Protein AF-A0A448YP19-F1 (afdb_monomer)

InterPro domains:
  IPR005135 Endonuclease/exonuclease/phosphatase [PF03372] (28-231)
  IPR036691 Endonuclease/exonuclease/phosphatase superfamily [G3DSA:3.60.10.10] (3-241)
  IPR036691 Endonuclease/exonuclease/phosphatase superfamily [SSF56219] (20-238)
  IPR038772 Sphingomyelinase C/Sphingomyelin phosphodiesterase 2-like [PTHR16320] (26-267)

Secondary structure (DSSP, 8-state):
--SHHHHSSEEEETTEEEEE---SSSS----EEEESS-EEEEEEEEPSS---TT-TTT-HHHHT-EEEEEEE--SSSSPEEEEEE-PPPPSSSSSGGG-HHHHHHHHHHHHHHHHHHHHTT-EEEEEEE----TTSHHHHIIIIIS-EEEHHHHHH-PPPHHHHTTS-HHHHHHTT---BS-TTSTTSTTS-GGG-B--EEEEEETTTEEEEEEEEE--SEETTTEESSSBPEEEEEEEEPSS---THHHHHTTS---TTHHHHHHHHHHHHHHHHHHHHHHHHHHHIIIII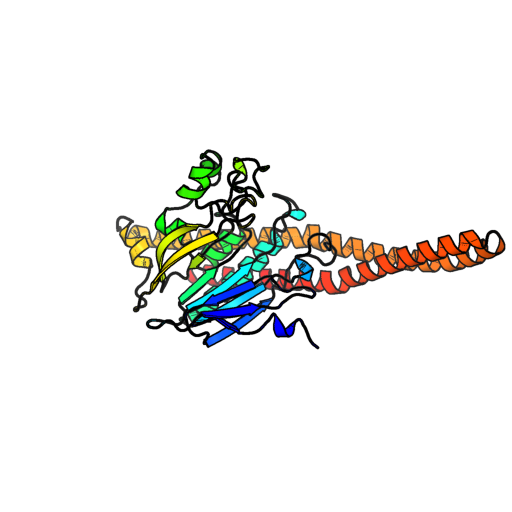HHHHHHHHHHHHHHHHHHHHHHHHHHHHHHH-HHHHHHHHHHHHHHHHHHHHHHHIIIIIHHHHHHHHHHHHHHHHHHHHHHHHHH-

Nearest PDB structures (foldseek):
  8j2f-assembly1_B  TM=8.269E-01  e=9.083E-15  Homo sapiens
  5sv0-assembly2_J  TM=5.422E-01  e=1.471E+00  Escherichia coli DH1
  6ye4-assembly1_C  TM=5.177E-01  e=1.328E+00  Serratia marcescens
  8odt-assembly1_E  TM=5.950E-01  e=2.863E+00  Escherichia coli K-12

Radius of gyration: 25.03 Å; Cα contacts (8 Å, |Δi|>4): 652; chains: 1; bounding box: 62×63×80 Å

Solvent-accessible surface area (backbone atoms only — not comparable to full-atom values): 20049 Å² total; per-residue (Å²): 142,87,59,68,67,75,61,42,42,82,44,72,59,90,78,33,38,35,42,38,52,78,39,53,79,76,79,16,44,80,47,70,47,78,36,75,48,54,73,76,49,75,51,76,50,72,49,78,51,42,75,48,83,89,45,63,93,71,38,53,35,43,22,20,39,33,37,38,38,36,34,30,46,53,100,66,67,61,42,32,36,38,32,42,31,40,49,64,69,56,78,36,96,60,70,80,55,20,40,57,53,41,34,37,52,43,23,48,53,48,13,55,52,47,42,53,45,40,75,72,59,33,38,34,36,43,33,39,42,53,56,39,42,81,84,34,69,35,40,44,34,26,35,58,73,20,47,31,42,52,40,52,37,76,75,74,44,85,75,57,70,75,60,46,39,71,44,54,62,62,48,26,31,77,76,61,40,36,24,28,40,33,40,79,35,62,79,25,46,87,46,57,64,63,59,40,34,35,31,51,48,57,25,29,34,64,52,34,56,45,66,78,46,54,46,66,41,69,78,60,66,47,85,101,75,32,40,85,46,69,49,43,44,69,47,75,43,69,48,74,51,82,55,83,78,43,50,67,50,69,67,45,74,77,49,90,91,52,86,74,56,56,62,55,48,55,50,49,52,51,52,52,43,52,50,49,49,50,55,52,46,49,46,44,50,50,41,48,70,48,54,50,43,47,54,28,51,52,25,39,49,46,18,54,51,20,54,52,49,41,62,56,42,52,61,49,31,58,58,36,38,78,79,39,53,72,56,20,55,52,50,47,53,52,40,50,52,43,36,52,55,11,51,52,29,32,48,42,23,62,53,51,42,47,50,42,54,49,46,53,50,49,50,48,50,52,47,51,52,50,51,54,48,55,56,62,73,75,106

pLDDT: mean 89.66, std 14.12, range [36.22, 98.62]

Sequence (379 aa):
MSSHYRRSGLRKIGTTLIKCFSSGMISGPGLALLSRFPIVETFIYRYPVNGRPSAFYRGDWYVGKSAAVTVLEPPSGPHIALINSHMHAPYALTGDAAYACHRAAQAWDLAGVARRLERQGYAVVLVGDLNSRPGSLPYRILSNEGQLHDSWELLHGPSDPLEVAKMSPQDQVDLAATTCDSTINTWRAQRAPTEACRLDYALIGGAKLTPVDAGVVFTERIPDVGSYSDHFAYTATFEMEDKPEAIKEVARKRRPTTTESTIDATTYETSTLLTVYDDARALILEYLDTTSRHQKTYRFYHFVVSIILFVIFIPVIIVVSYQAPWASVIFFIVGCVVTVTGVIDGLISFLFGRNEQRALREILMQIGDRERYEKSVAN

Mean predicted aligned error: 6.9 Å

Structure (mmCIF, N/CA/C/O backbone):
data_AF-A0A448YP19-F1
#
_entry.id   AF-A0A448YP19-F1
#
loop_
_atom_site.group_PDB
_atom_site.id
_atom_site.type_symbol
_atom_site.label_atom_id
_atom_site.label_alt_id
_atom_site.label_comp_id
_atom_site.label_asym_id
_atom_site.label_entity_id
_atom_site.label_seq_id
_atom_site.pdbx_PDB_ins_code
_atom_site.Cartn_x
_atom_site.Cartn_y
_atom_site.Cartn_z
_atom_site.occupancy
_atom_site.B_iso_or_equiv
_atom_site.auth_seq_id
_atom_site.auth_comp_id
_atom_site.auth_asym_id
_atom_site.auth_atom_id
_atom_site.pdbx_PDB_model_num
ATOM 1 N N . MET A 1 1 ? -13.824 -16.805 -22.308 1.00 40.53 1 MET A N 1
ATOM 2 C CA . MET A 1 1 ? -14.505 -15.906 -21.341 1.00 40.53 1 MET A CA 1
ATOM 3 C C . MET A 1 1 ? -14.881 -16.618 -20.014 1.00 40.53 1 MET A C 1
ATOM 5 O O . MET A 1 1 ? -15.915 -16.316 -19.442 1.00 40.53 1 MET A O 1
ATOM 9 N N . SER A 1 2 ? -14.086 -17.579 -19.493 1.00 45.16 2 SER A N 1
ATOM 10 C CA . SER A 1 2 ? -14.674 -18.732 -18.758 1.00 45.16 2 SER A CA 1
ATOM 11 C C . SER A 1 2 ? -14.012 -19.221 -17.437 1.00 45.16 2 SER A C 1
ATOM 13 O O . SER A 1 2 ? -14.440 -20.240 -16.912 1.00 45.16 2 SER A O 1
ATOM 15 N N . SER A 1 3 ? -13.060 -18.529 -16.791 1.00 42.75 3 SER A N 1
ATOM 16 C CA . SER A 1 3 ? -12.620 -18.947 -15.426 1.00 42.75 3 SER A CA 1
ATOM 17 C C . SER A 1 3 ? -12.519 -17.816 -14.400 1.00 42.75 3 SER A C 1
ATOM 19 O O . SER A 1 3 ? -12.919 -18.007 -13.251 1.00 42.75 3 SER A O 1
ATOM 21 N N . HIS A 1 4 ? -12.105 -16.615 -14.817 1.00 40.03 4 HIS A N 1
ATOM 22 C CA . HIS A 1 4 ? -11.991 -15.456 -13.919 1.00 40.03 4 HIS A CA 1
ATOM 23 C C . HIS A 1 4 ? -13.338 -15.001 -13.339 1.00 40.03 4 HIS A C 1
ATOM 25 O O . HIS A 1 4 ? -13.461 -14.841 -12.128 1.00 40.03 4 HIS A O 1
ATOM 31 N N . TYR A 1 5 ? -14.390 -14.939 -14.164 1.00 42.66 5 TYR A N 1
ATOM 32 C CA . TYR A 1 5 ? -15.738 -14.551 -13.720 1.00 42.66 5 TYR A CA 1
ATOM 33 C C . TYR A 1 5 ? -16.363 -15.529 -12.710 1.00 42.66 5 TYR A C 1
ATOM 35 O O . TYR A 1 5 ? -17.184 -15.129 -11.893 1.00 42.66 5 TYR A O 1
ATOM 43 N N . ARG A 1 6 ? -15.966 -16.816 -12.717 1.00 45.44 6 ARG A N 1
ATOM 44 C CA . ARG A 1 6 ? -16.443 -17.777 -11.707 1.00 45.44 6 ARG A CA 1
ATOM 45 C C . ARG A 1 6 ? -15.797 -17.539 -10.344 1.00 45.44 6 ARG A C 1
ATOM 47 O O . ARG A 1 6 ? -16.423 -17.884 -9.345 1.00 45.44 6 ARG A O 1
ATOM 54 N N . ARG A 1 7 ? -14.574 -16.997 -10.278 1.00 50.53 7 ARG A N 1
ATOM 55 C CA . ARG A 1 7 ? -13.873 -16.722 -9.010 1.00 50.53 7 ARG A CA 1
ATOM 56 C C . ARG A 1 7 ? -14.302 -15.392 -8.393 1.00 50.53 7 ARG A C 1
ATOM 58 O O . ARG A 1 7 ? -14.484 -15.344 -7.185 1.00 50.53 7 ARG A O 1
ATOM 65 N N . SER A 1 8 ? -14.531 -14.358 -9.201 1.00 53.84 8 SER A N 1
ATOM 66 C CA . SER A 1 8 ? -15.032 -13.055 -8.752 1.00 53.84 8 SER A CA 1
ATOM 67 C C . SER A 1 8 ? -16.561 -12.989 -8.847 1.00 53.84 8 SER A C 1
ATOM 69 O O . SER A 1 8 ? -17.118 -12.516 -9.835 1.00 53.84 8 SER A O 1
ATOM 71 N N . GLY A 1 9 ? -17.263 -13.483 -7.833 1.00 58.50 9 GLY A N 1
ATOM 72 C CA . GLY A 1 9 ? -18.724 -13.451 -7.792 1.00 58.50 9 GLY A CA 1
ATOM 73 C C . GLY A 1 9 ? -19.237 -13.621 -6.371 1.00 58.50 9 GLY A C 1
ATOM 74 O O . GLY A 1 9 ? -18.537 -14.184 -5.530 1.00 58.50 9 GLY A O 1
ATOM 75 N N . LEU A 1 10 ? -20.439 -13.109 -6.101 1.00 64.69 10 LEU A N 1
ATOM 76 C CA . LEU A 1 10 ? -21.118 -13.364 -4.837 1.00 64.69 10 LEU A CA 1
ATOM 77 C C . LEU A 1 10 ? -21.527 -14.841 -4.793 1.00 64.69 10 LEU A C 1
ATOM 79 O O . LEU A 1 10 ? -22.172 -15.337 -5.717 1.00 64.69 10 LEU A O 1
ATOM 83 N N . ARG A 1 11 ? -21.144 -15.549 -3.736 1.00 72.50 11 ARG A N 1
ATOM 84 C CA . ARG A 1 11 ? -21.565 -16.927 -3.458 1.00 72.50 11 ARG A CA 1
ATOM 85 C C . ARG A 1 11 ? -22.191 -16.984 -2.071 1.00 72.50 11 ARG A C 1
ATOM 87 O O . ARG A 1 11 ? -21.854 -16.171 -1.219 1.00 72.50 11 ARG A O 1
ATOM 94 N N . LYS A 1 12 ? -23.085 -17.940 -1.836 1.00 65.69 12 LYS A N 1
ATOM 95 C CA . LYS A 1 12 ? -23.729 -18.143 -0.534 1.00 65.69 12 LYS A CA 1
ATOM 96 C C . LYS A 1 12 ? -23.431 -19.557 -0.037 1.00 65.69 12 LYS A C 1
ATOM 98 O O . LYS A 1 12 ? -23.630 -20.510 -0.786 1.00 65.69 12 LYS A O 1
ATOM 103 N N . ILE A 1 13 ? -22.941 -19.685 1.195 1.00 65.69 13 ILE A N 1
ATOM 104 C CA . ILE A 1 13 ? -22.770 -20.965 1.900 1.00 65.69 13 ILE A CA 1
ATOM 105 C C . ILE A 1 13 ? -23.575 -20.871 3.198 1.00 65.69 13 ILE A C 1
ATOM 107 O O . ILE A 1 13 ? -23.225 -20.109 4.097 1.00 65.69 13 ILE A O 1
ATOM 111 N N . GLY A 1 14 ? -24.692 -21.599 3.282 1.00 78.62 14 GLY A N 1
ATOM 112 C CA . GLY A 1 14 ? -25.656 -21.425 4.373 1.00 78.62 14 GLY A CA 1
ATOM 113 C C . GLY A 1 14 ? -26.240 -20.007 4.379 1.00 78.62 14 GLY A C 1
ATOM 114 O O . GLY A 1 14 ? -26.793 -19.560 3.374 1.00 78.62 14 GLY A O 1
ATOM 115 N N . THR A 1 15 ? -26.110 -19.284 5.493 1.00 74.12 15 THR A N 1
ATOM 116 C CA . THR A 1 15 ? -26.489 -17.862 5.608 1.00 74.12 15 THR A CA 1
ATOM 117 C C . THR A 1 15 ? -25.347 -16.895 5.280 1.00 74.12 15 THR A C 1
ATOM 119 O O . THR A 1 15 ? -25.598 -15.702 5.143 1.00 74.12 15 THR A O 1
ATOM 122 N N . THR A 1 16 ? -24.119 -17.387 5.094 1.00 83.44 16 THR A N 1
ATOM 123 C CA . THR A 1 16 ? -22.930 -16.559 4.857 1.00 83.44 16 THR A CA 1
ATOM 124 C C . THR A 1 16 ? -22.777 -16.212 3.378 1.00 83.44 16 THR A C 1
ATOM 126 O O . THR A 1 16 ? -22.769 -17.088 2.509 1.00 83.44 16 THR A O 1
ATOM 129 N N . LEU A 1 17 ? -22.609 -14.924 3.095 1.00 86.25 17 LEU A N 1
ATOM 130 C CA . LEU A 1 17 ? -22.242 -14.371 1.798 1.00 86.25 17 LEU A CA 1
ATOM 131 C C . LEU A 1 17 ? -20.720 -14.347 1.637 1.00 86.25 17 LEU A C 1
ATOM 133 O O . LEU A 1 17 ? -20.005 -13.989 2.566 1.00 86.25 17 LEU A O 1
ATOM 137 N N . ILE A 1 18 ? -20.231 -14.694 0.449 1.00 90.38 18 ILE A N 1
ATOM 138 C CA . ILE A 1 18 ? -18.813 -14.693 0.079 1.00 90.38 18 ILE A CA 1
ATOM 139 C C . ILE A 1 18 ? -18.636 -13.826 -1.158 1.00 90.38 18 ILE A C 1
ATOM 141 O O . ILE A 1 18 ? -19.245 -14.098 -2.194 1.00 90.38 18 ILE A O 1
ATOM 145 N N . LYS A 1 19 ? -17.773 -12.818 -1.081 1.00 90.62 19 LYS A N 1
ATOM 146 C CA . LYS A 1 19 ? -17.436 -11.938 -2.198 1.00 90.62 19 LYS A CA 1
ATOM 147 C C . LYS A 1 19 ? -15.929 -11.925 -2.408 1.00 90.62 19 LYS A C 1
ATOM 149 O O . LYS A 1 19 ? -15.193 -11.480 -1.539 1.00 90.62 19 LYS A O 1
ATOM 154 N N . CYS A 1 20 ? -15.481 -12.351 -3.585 1.00 92.56 20 CYS A N 1
ATOM 155 C CA . CYS A 1 20 ? -14.093 -12.178 -4.014 1.00 92.56 20 CYS A CA 1
ATOM 156 C C . CYS A 1 20 ? -13.978 -10.995 -4.978 1.00 92.56 20 CYS A C 1
ATOM 158 O O . CYS A 1 20 ? -14.847 -10.792 -5.836 1.00 92.56 20 CYS A O 1
ATOM 160 N N . PHE A 1 21 ? -12.886 -10.247 -4.863 1.00 91.50 21 PHE A N 1
ATOM 161 C CA . PHE A 1 21 ? -12.622 -9.055 -5.663 1.00 91.50 21 PHE A CA 1
ATOM 162 C C . PHE A 1 21 ? -11.563 -9.329 -6.732 1.00 91.50 21 PHE A C 1
ATOM 164 O O . PHE A 1 21 ? -10.672 -10.157 -6.552 1.00 91.50 21 PHE A O 1
ATOM 171 N N . SER A 1 22 ? -11.668 -8.634 -7.865 1.00 87.31 22 SER A N 1
ATOM 172 C CA . SER A 1 22 ? -10.741 -8.771 -8.991 1.00 87.31 22 SER A CA 1
ATOM 173 C C . SER A 1 22 ? -10.164 -7.409 -9.372 1.00 87.31 22 SER A C 1
ATOM 175 O O . SER A 1 22 ? -10.887 -6.419 -9.442 1.00 87.31 22 SER A O 1
ATOM 177 N N . SER A 1 23 ? -8.852 -7.375 -9.591 1.00 86.88 23 SER A N 1
ATOM 178 C CA . SER A 1 23 ? -8.026 -6.212 -9.940 1.00 86.88 23 SER A CA 1
ATOM 179 C C . SER A 1 23 ? -6.777 -6.711 -10.682 1.00 86.88 23 SER A C 1
ATOM 181 O O . SER A 1 23 ? -6.622 -7.907 -10.926 1.00 86.88 23 SER A O 1
ATOM 183 N N . GLY A 1 24 ? -5.884 -5.800 -11.057 1.00 84.62 24 GLY A N 1
ATOM 184 C CA . GLY A 1 24 ? -4.628 -6.152 -11.712 1.00 84.62 24 GLY A CA 1
ATOM 185 C C . GLY A 1 24 ? -4.827 -6.783 -13.085 1.00 84.62 24 GLY A C 1
ATOM 186 O O . GLY A 1 24 ? -5.831 -6.531 -13.754 1.00 84.62 24 GLY A O 1
ATOM 187 N N . MET A 1 25 ? -3.821 -7.541 -13.515 1.00 83.50 25 MET A N 1
ATOM 188 C CA . MET A 1 25 ? -3.761 -8.188 -14.828 1.00 83.50 25 MET A CA 1
ATOM 189 C C . MET A 1 25 ? -3.833 -9.713 -14.733 1.00 83.50 25 MET A C 1
ATOM 191 O O . MET A 1 25 ? -4.388 -10.344 -15.628 1.00 83.50 25 MET A O 1
ATOM 195 N N . ILE A 1 26 ? -3.273 -10.309 -13.671 1.00 81.56 26 ILE A N 1
ATOM 196 C CA . ILE A 1 26 ? -3.098 -11.767 -13.581 1.00 81.56 26 ILE A CA 1
ATOM 197 C C . ILE A 1 26 ? -4.132 -12.409 -12.651 1.00 81.56 26 ILE A C 1
ATOM 199 O O . ILE A 1 26 ? -5.019 -13.121 -13.121 1.00 81.56 26 ILE A O 1
ATOM 203 N N . SER A 1 27 ? -4.021 -12.193 -11.338 1.00 75.31 27 SER A N 1
ATOM 204 C CA . SER A 1 27 ? -4.749 -12.976 -10.325 1.00 75.31 27 SER A CA 1
ATOM 205 C C . SER A 1 27 ? -5.780 -12.188 -9.516 1.00 75.31 27 SER A C 1
ATOM 207 O O . SER A 1 27 ? -6.688 -12.805 -8.960 1.00 75.31 27 SER A O 1
ATOM 209 N N . GLY A 1 28 ? -5.683 -10.859 -9.461 1.00 83.50 28 GLY A N 1
ATOM 210 C CA . GLY A 1 28 ? -6.461 -10.044 -8.529 1.00 83.50 28 GLY A CA 1
ATOM 211 C C . GLY A 1 28 ? -5.702 -9.704 -7.248 1.00 83.50 28 GLY A C 1
ATOM 212 O O . GLY A 1 28 ? -4.652 -10.279 -6.974 1.00 83.50 28 GLY A O 1
ATOM 213 N N . PRO A 1 29 ? -6.254 -8.802 -6.424 1.00 85.38 29 PRO A N 1
ATOM 214 C CA . PRO A 1 29 ? -5.575 -8.236 -5.262 1.00 85.38 29 PRO A CA 1
ATOM 215 C C . PRO A 1 29 ? -5.530 -9.209 -4.071 1.00 85.38 29 PRO A C 1
ATOM 217 O O . PRO A 1 29 ? -5.059 -8.840 -3.003 1.00 85.38 29 PRO A O 1
ATOM 220 N N . GLY A 1 30 ? -6.057 -10.430 -4.231 1.00 89.00 30 GLY A N 1
ATOM 221 C CA . GLY A 1 30 ? -6.164 -11.425 -3.162 1.00 89.00 30 GLY A CA 1
ATOM 222 C C . GLY A 1 30 ? -7.240 -11.115 -2.118 1.00 89.00 30 GLY A C 1
ATOM 223 O O . GLY A 1 30 ? -7.237 -11.725 -1.058 1.00 89.00 30 GLY A O 1
ATOM 224 N N . LEU A 1 31 ? -8.155 -10.181 -2.397 1.00 95.06 31 LEU A N 1
ATOM 225 C CA . LEU A 1 31 ? -9.148 -9.721 -1.425 1.00 95.06 31 LEU A CA 1
ATOM 226 C C . LEU A 1 31 ? -10.449 -10.518 -1.522 1.00 95.06 31 LEU A C 1
ATOM 228 O O . LEU A 1 31 ? -11.013 -10.701 -2.610 1.00 95.06 31 LEU A O 1
ATOM 232 N N . ALA A 1 32 ? -10.956 -10.920 -0.363 1.00 95.38 32 ALA A N 1
ATOM 233 C CA . ALA A 1 32 ? -12.254 -11.551 -0.210 1.00 95.38 32 ALA A CA 1
ATOM 234 C C . ALA A 1 32 ? -12.954 -11.066 1.065 1.00 95.38 32 ALA A C 1
ATOM 236 O O . ALA A 1 32 ? -12.319 -10.573 1.994 1.00 95.38 32 ALA A O 1
ATOM 237 N N . LEU A 1 33 ? -14.273 -11.212 1.088 1.00 95.38 33 LEU A N 1
ATOM 238 C CA . LEU A 1 33 ? -15.133 -10.944 2.229 1.00 95.38 33 LEU A CA 1
ATOM 239 C C . LEU A 1 33 ? -16.041 -12.145 2.466 1.00 95.38 33 LEU A C 1
ATOM 241 O O . LEU A 1 33 ? -16.645 -12.655 1.520 1.00 95.38 33 LEU A O 1
ATOM 245 N N . LEU A 1 34 ? -16.175 -12.539 3.729 1.00 95.50 34 LEU A N 1
ATOM 246 C CA . LEU A 1 34 ? -17.233 -13.418 4.206 1.00 95.50 34 LEU A CA 1
ATOM 247 C C . LEU A 1 34 ? -18.099 -12.621 5.185 1.00 95.50 34 LEU A C 1
ATOM 249 O O . LEU A 1 34 ? -17.567 -12.026 6.116 1.00 95.50 34 LEU A O 1
ATOM 253 N N . SER A 1 35 ? -19.414 -12.589 4.977 1.00 94.88 35 SER A N 1
ATOM 254 C CA . SER A 1 35 ? -20.332 -11.793 5.798 1.00 94.88 35 SER A CA 1
ATOM 255 C C . SER A 1 35 ? -21.621 -12.547 6.100 1.00 94.88 35 SER A C 1
ATOM 257 O O . SER A 1 35 ? -22.187 -13.201 5.225 1.00 94.88 35 SER A O 1
ATOM 259 N N . ARG A 1 36 ? -22.113 -12.427 7.336 1.00 93.50 36 ARG A N 1
ATOM 260 C CA . ARG A 1 36 ? -23.488 -12.816 7.695 1.00 93.50 36 ARG A CA 1
ATOM 261 C C . ARG A 1 36 ? -24.501 -11.705 7.409 1.00 93.50 36 ARG A C 1
ATOM 263 O O . ARG A 1 36 ? -25.682 -11.999 7.265 1.00 93.50 36 ARG A O 1
ATOM 270 N N . PHE A 1 37 ? -24.047 -10.457 7.321 1.00 94.06 37 PHE A N 1
ATOM 271 C CA . PHE A 1 37 ? -24.887 -9.315 6.975 1.00 94.06 37 PHE A CA 1
ATOM 272 C C . PHE A 1 37 ? -25.117 -9.251 5.462 1.00 94.06 37 PHE A C 1
ATOM 274 O O . PHE A 1 37 ? -24.174 -9.525 4.703 1.00 94.06 37 PHE A O 1
ATOM 281 N N . PRO A 1 38 ? -26.333 -8.885 5.013 1.00 94.81 38 PRO A N 1
ATOM 282 C CA . PRO A 1 38 ? -26.591 -8.557 3.621 1.00 94.81 38 PRO A CA 1
ATOM 283 C C . PRO A 1 38 ? -25.569 -7.559 3.071 1.00 94.81 38 PRO A C 1
ATOM 285 O O . PRO A 1 38 ? -25.158 -6.614 3.745 1.00 94.81 38 PRO A O 1
ATOM 288 N N . ILE A 1 39 ? -25.153 -7.795 1.828 1.00 96.19 39 ILE A N 1
ATOM 289 C CA . ILE A 1 39 ? -24.288 -6.884 1.080 1.00 96.19 39 ILE A CA 1
ATOM 290 C C . ILE A 1 39 ? -25.194 -5.959 0.274 1.00 96.19 39 ILE A C 1
ATOM 292 O O . ILE A 1 39 ? -25.869 -6.425 -0.644 1.00 96.19 39 ILE A O 1
ATOM 296 N N . VAL A 1 40 ? -25.178 -4.671 0.610 1.00 95.88 40 VAL A N 1
ATOM 297 C CA . VAL A 1 40 ? -25.938 -3.626 -0.091 1.00 95.88 40 VAL A CA 1
ATOM 298 C C . VAL A 1 40 ? -25.255 -3.301 -1.412 1.00 95.88 40 VAL A C 1
ATOM 300 O O . VAL A 1 40 ? -25.862 -3.372 -2.477 1.00 95.88 40 VAL A O 1
ATOM 303 N N . GLU A 1 41 ? -23.958 -3.001 -1.355 1.00 95.31 41 GLU A N 1
ATOM 304 C CA . GLU A 1 41 ? -23.164 -2.692 -2.538 1.00 95.31 41 GLU A CA 1
ATOM 305 C C . GLU A 1 41 ? -21.681 -3.010 -2.342 1.00 95.31 41 GLU A C 1
ATOM 307 O O . GLU A 1 41 ? -21.176 -3.150 -1.226 1.00 95.31 41 GLU A O 1
ATOM 312 N N . THR A 1 42 ? -20.974 -3.139 -3.465 1.00 95.88 42 THR A N 1
ATOM 313 C CA . THR A 1 42 ? -19.528 -3.370 -3.491 1.00 95.88 42 THR A CA 1
ATOM 314 C C . THR A 1 42 ? -18.872 -2.501 -4.546 1.00 95.88 42 THR A C 1
ATOM 316 O O . THR A 1 42 ? -19.349 -2.448 -5.679 1.00 95.88 42 THR A O 1
ATOM 319 N N . PHE A 1 43 ? -17.721 -1.932 -4.216 1.00 93.81 43 PHE A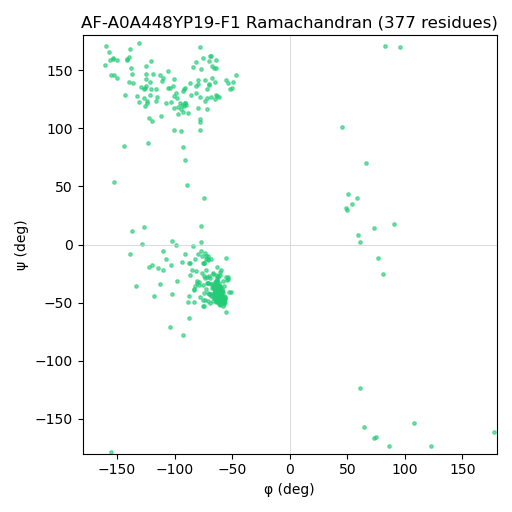 N 1
ATOM 320 C CA . PHE A 1 43 ? -16.891 -1.130 -5.106 1.00 93.81 43 PHE A CA 1
ATOM 321 C C . PHE A 1 43 ? -15.414 -1.505 -4.915 1.00 93.81 43 PHE A C 1
ATOM 323 O O . PHE A 1 43 ? -15.012 -1.960 -3.847 1.00 93.81 43 PHE A O 1
ATOM 330 N N . ILE A 1 44 ? -14.592 -1.349 -5.955 1.00 94.56 44 ILE A N 1
ATOM 331 C CA . ILE A 1 44 ? -13.146 -1.566 -5.868 1.00 94.56 44 ILE A CA 1
ATOM 332 C C . ILE A 1 44 ? -12.387 -0.321 -6.324 1.00 94.56 44 ILE A C 1
ATOM 334 O O . ILE A 1 44 ? -12.517 0.125 -7.465 1.00 94.56 44 ILE A O 1
ATOM 338 N N . TYR A 1 45 ? -11.558 0.216 -5.434 1.00 96.06 45 TYR A N 1
ATOM 339 C CA . TYR A 1 45 ? -10.640 1.307 -5.721 1.00 96.06 45 TYR A CA 1
ATOM 340 C C . TYR A 1 45 ? -9.267 0.745 -6.096 1.00 96.06 45 TYR A C 1
ATOM 342 O O . TYR A 1 45 ? -8.603 0.095 -5.287 1.00 96.06 45 TYR A O 1
ATOM 350 N N . ARG A 1 46 ? -8.827 0.984 -7.334 1.00 94.88 46 ARG A N 1
ATOM 351 C CA . ARG A 1 46 ? -7.507 0.559 -7.819 1.00 94.88 46 ARG A CA 1
ATOM 352 C C . ARG A 1 46 ? -6.499 1.671 -7.565 1.00 94.88 46 ARG A C 1
ATOM 354 O O . ARG A 1 46 ? -6.671 2.760 -8.104 1.00 94.88 46 ARG A O 1
ATOM 361 N N . TYR A 1 47 ? -5.436 1.374 -6.821 1.00 95.88 47 TYR A N 1
ATOM 362 C CA . TYR A 1 47 ? -4.396 2.360 -6.541 1.00 95.88 47 TYR A CA 1
ATOM 363 C C . TYR A 1 47 ? -3.726 2.847 -7.835 1.00 95.88 47 TYR A C 1
ATOM 365 O O . TYR A 1 47 ? -3.239 2.011 -8.609 1.00 95.88 47 TYR A O 1
ATOM 373 N N . PRO A 1 48 ? -3.654 4.171 -8.075 1.00 94.25 48 PRO A N 1
ATOM 374 C CA . PRO A 1 48 ? -2.920 4.734 -9.207 1.00 94.25 48 PRO A CA 1
ATOM 375 C C . PRO A 1 48 ? -1.410 4.462 -9.134 1.00 94.25 48 PRO A C 1
ATOM 377 O O . PRO A 1 48 ? -0.755 4.309 -10.166 1.00 94.25 48 PRO A O 1
ATOM 380 N N . VAL A 1 49 ? -0.867 4.375 -7.915 1.00 95.19 49 VAL A N 1
ATOM 381 C CA . VAL A 1 49 ? 0.542 4.078 -7.620 1.00 95.19 49 VAL A CA 1
ATOM 382 C C . VAL A 1 49 ? 0.625 2.704 -6.955 1.00 95.19 49 VAL A C 1
ATOM 384 O O . VAL A 1 49 ? 0.144 2.507 -5.840 1.00 95.19 49 VAL A O 1
ATOM 387 N N . ASN A 1 50 ? 1.178 1.712 -7.661 1.00 91.62 50 ASN A N 1
ATOM 388 C CA . ASN A 1 50 ? 0.961 0.308 -7.295 1.00 91.62 50 ASN A CA 1
ATOM 389 C C . ASN A 1 50 ? 2.097 -0.640 -7.707 1.00 91.62 50 ASN A C 1
ATOM 391 O O . ASN A 1 50 ? 1.894 -1.621 -8.419 1.00 91.62 50 ASN A O 1
ATOM 395 N N . GLY A 1 51 ? 3.318 -0.315 -7.299 1.00 91.38 51 GLY A N 1
ATOM 396 C CA . GLY A 1 51 ? 4.521 -1.037 -7.689 1.00 91.38 51 GLY A CA 1
ATOM 397 C C . GLY A 1 51 ? 4.927 -0.769 -9.134 1.00 91.38 51 GLY A C 1
ATOM 398 O O . GLY A 1 51 ? 4.442 0.159 -9.780 1.00 91.38 51 GLY A O 1
ATOM 399 N N . ARG A 1 52 ? 5.845 -1.594 -9.649 1.00 90.06 52 ARG A N 1
ATOM 400 C CA . ARG A 1 52 ? 6.505 -1.365 -10.942 1.00 90.06 52 ARG A CA 1
ATOM 401 C C . ARG A 1 52 ? 6.367 -2.549 -11.890 1.00 90.06 52 ARG A C 1
ATOM 403 O O . ARG A 1 52 ? 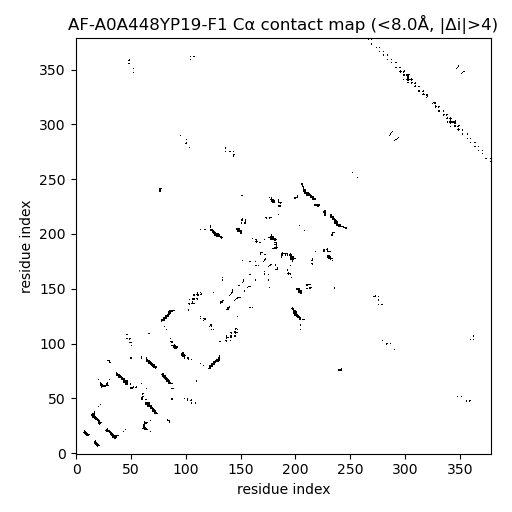6.587 -3.678 -11.450 1.00 90.06 52 ARG A O 1
ATOM 410 N N . PRO A 1 53 ? 6.182 -2.307 -13.200 1.00 89.50 53 PRO A N 1
ATOM 411 C CA . PRO A 1 53 ? 6.137 -3.373 -14.198 1.00 89.50 53 PRO A CA 1
ATOM 412 C C . PRO A 1 53 ? 7.455 -4.141 -14.289 1.00 89.50 53 PRO A C 1
ATOM 414 O O . PRO A 1 53 ? 7.461 -5.349 -14.473 1.00 89.50 53 PRO A O 1
ATOM 417 N N . SER A 1 54 ? 8.595 -3.474 -14.102 1.00 87.25 54 SER A N 1
ATOM 418 C CA . SER A 1 54 ? 9.901 -4.139 -14.171 1.00 87.25 54 SER A CA 1
ATOM 419 C C . SER A 1 54 ? 10.187 -5.068 -12.985 1.00 87.25 54 SER A C 1
ATOM 421 O O . SER A 1 54 ? 11.142 -5.834 -13.033 1.00 87.25 54 SER A O 1
ATOM 423 N N . ALA A 1 55 ? 9.408 -4.989 -11.903 1.00 87.62 55 ALA A N 1
ATOM 424 C CA . ALA A 1 55 ? 9.570 -5.824 -10.715 1.00 87.62 55 ALA A CA 1
ATOM 425 C C . ALA A 1 55 ? 8.754 -7.124 -10.841 1.00 87.62 55 ALA A C 1
ATOM 427 O O . ALA A 1 55 ? 7.973 -7.481 -9.959 1.00 87.62 55 ALA A O 1
ATOM 428 N N . PHE A 1 56 ? 8.922 -7.836 -11.957 1.00 83.19 56 PHE A N 1
ATOM 429 C CA . PHE A 1 56 ? 8.144 -9.039 -12.279 1.00 83.19 56 PHE A CA 1
ATOM 430 C C . PHE A 1 56 ? 8.326 -10.184 -11.279 1.00 83.19 56 PHE A C 1
ATOM 432 O O . PHE A 1 56 ? 7.396 -10.951 -11.061 1.00 83.19 56 PHE A O 1
ATOM 439 N N . TYR A 1 57 ? 9.479 -10.252 -10.612 1.00 82.25 57 TYR A N 1
ATOM 440 C CA . TYR A 1 57 ? 9.771 -11.229 -9.560 1.00 82.25 57 TYR A CA 1
ATOM 441 C C . TYR A 1 57 ? 9.101 -10.908 -8.209 1.00 82.25 57 TYR A C 1
ATOM 443 O O . TYR A 1 57 ? 9.128 -11.740 -7.311 1.00 82.25 57 TYR A O 1
ATOM 451 N N . ARG A 1 58 ? 8.515 -9.711 -8.049 1.00 83.88 58 ARG A N 1
ATOM 452 C CA . ARG A 1 58 ? 7.787 -9.281 -6.837 1.00 83.88 58 ARG A CA 1
ATOM 453 C C . ARG A 1 58 ? 6.271 -9.440 -6.967 1.00 83.88 58 ARG A C 1
ATOM 455 O O . ARG A 1 58 ? 5.601 -9.705 -5.981 1.00 83.88 58 ARG A O 1
ATOM 462 N N . GLY A 1 59 ? 5.728 -9.305 -8.177 1.00 82.81 59 GLY A N 1
ATOM 463 C CA . GLY A 1 59 ? 4.326 -9.614 -8.487 1.00 82.81 59 GLY A CA 1
ATOM 464 C C . GLY A 1 59 ? 3.291 -8.535 -8.133 1.00 82.81 59 GLY A C 1
ATOM 465 O O . GLY A 1 59 ? 2.269 -8.467 -8.817 1.00 82.81 59 GLY A O 1
ATOM 466 N N . ASP A 1 60 ? 3.553 -7.648 -7.165 1.00 87.75 60 ASP A N 1
ATOM 467 C CA . ASP A 1 60 ? 2.595 -6.642 -6.654 1.00 87.75 60 ASP A CA 1
ATOM 468 C C . ASP A 1 60 ? 1.914 -5.789 -7.743 1.00 87.75 60 ASP A C 1
ATOM 470 O O . ASP A 1 60 ? 0.694 -5.592 -7.723 1.00 87.75 60 ASP A O 1
ATOM 474 N N . TRP A 1 61 ? 2.670 -5.364 -8.759 1.00 88.06 61 TRP A N 1
ATOM 475 C CA . TRP A 1 61 ? 2.128 -4.596 -9.887 1.00 88.06 61 TRP A CA 1
ATOM 476 C C . TRP A 1 61 ? 1.143 -5.399 -10.751 1.00 88.06 61 TRP A C 1
ATOM 478 O O . TRP A 1 61 ? 0.136 -4.871 -11.224 1.00 88.06 61 TRP A O 1
ATOM 488 N N . TYR A 1 62 ? 1.401 -6.695 -10.936 1.00 86.44 62 TYR A N 1
ATOM 489 C CA . TYR A 1 62 ? 0.606 -7.573 -11.797 1.00 86.44 62 TYR A CA 1
ATOM 490 C C . TYR A 1 62 ? -0.668 -8.074 -11.121 1.00 86.44 62 TYR A C 1
ATOM 492 O O . TYR A 1 62 ? -1.690 -8.271 -11.789 1.00 86.44 62 TYR A O 1
ATOM 500 N N . VAL A 1 63 ? -0.618 -8.284 -9.805 1.00 86.75 63 VAL A N 1
ATOM 501 C CA . VAL A 1 63 ? -1.799 -8.636 -9.001 1.00 86.75 63 VAL A CA 1
ATOM 502 C C . VAL A 1 63 ? -2.698 -7.417 -8.785 1.00 86.75 63 VAL A C 1
ATOM 504 O O . VAL A 1 63 ? -3.916 -7.557 -8.692 1.00 86.75 63 VAL A O 1
ATOM 507 N N . GLY A 1 64 ? -2.108 -6.216 -8.809 1.00 90.00 64 GLY A N 1
ATOM 508 C CA . GLY A 1 64 ? -2.806 -4.940 -8.773 1.00 90.00 64 GLY A CA 1
ATOM 509 C C . GLY A 1 64 ? -3.519 -4.713 -7.449 1.00 90.00 64 GLY A C 1
ATOM 510 O O . GLY A 1 64 ? -4.752 -4.709 -7.422 1.00 90.00 64 GLY A O 1
ATOM 511 N N . LYS A 1 65 ? -2.745 -4.494 -6.374 1.00 94.00 65 LYS A N 1
ATOM 512 C CA . LYS A 1 65 ? -3.263 -4.157 -5.037 1.00 94.00 65 LYS A CA 1
ATOM 513 C C . LYS A 1 65 ? -4.332 -3.058 -5.110 1.00 94.00 65 LYS A C 1
ATOM 515 O O . LYS A 1 65 ? -4.288 -2.182 -5.977 1.00 94.00 65 LYS A O 1
ATOM 520 N N . SER A 1 66 ? -5.317 -3.120 -4.231 1.00 96.00 66 SER A N 1
ATOM 521 C CA . SER A 1 66 ? -6.509 -2.269 -4.296 1.00 96.00 66 SER A CA 1
ATOM 522 C C . SER A 1 66 ? -7.190 -2.198 -2.935 1.00 96.00 66 SER A C 1
ATOM 524 O O . SER A 1 66 ? -6.884 -3.010 -2.067 1.00 96.00 66 SER A O 1
ATOM 526 N N . ALA A 1 67 ? -8.169 -1.309 -2.798 1.00 97.44 67 ALA A N 1
ATOM 527 C CA . ALA A 1 67 ? -9.108 -1.307 -1.684 1.00 97.44 67 ALA A CA 1
ATOM 528 C C . ALA A 1 67 ? -10.483 -1.787 -2.162 1.00 97.44 67 ALA A C 1
ATOM 530 O O . ALA A 1 67 ? -11.069 -1.214 -3.082 1.00 97.44 67 ALA A O 1
ATOM 531 N N . ALA A 1 68 ? -11.001 -2.848 -1.558 1.00 97.69 68 ALA A N 1
ATOM 532 C CA . ALA A 1 68 ? -12.359 -3.319 -1.766 1.00 97.69 68 ALA A CA 1
ATOM 533 C C . ALA A 1 68 ? -13.277 -2.682 -0.720 1.00 97.69 68 ALA A C 1
ATOM 535 O O . ALA A 1 68 ? -13.097 -2.906 0.469 1.00 97.69 68 ALA A O 1
ATOM 536 N N . VAL A 1 69 ? -14.267 -1.910 -1.152 1.00 98.00 69 VAL A N 1
ATOM 537 C CA . VAL A 1 69 ? -15.285 -1.326 -0.274 1.00 98.00 69 VAL A CA 1
ATOM 538 C C . VAL A 1 69 ? -16.547 -2.164 -0.380 1.00 98.00 69 VAL A C 1
ATOM 540 O O . VAL A 1 69 ? -17.034 -2.428 -1.482 1.00 98.00 69 VAL A O 1
ATOM 543 N N . THR A 1 70 ? -17.080 -2.588 0.758 1.00 98.31 70 THR A N 1
ATOM 544 C CA . THR A 1 70 ? -18.368 -3.274 0.847 1.00 98.31 70 THR A CA 1
ATOM 545 C C . THR A 1 70 ? -19.253 -2.568 1.851 1.00 98.31 70 THR A C 1
ATOM 547 O O . THR A 1 70 ? -18.858 -2.404 3.003 1.00 98.31 70 THR A O 1
ATOM 550 N N . VAL A 1 71 ? -20.453 -2.189 1.423 1.00 98.06 71 VAL A N 1
ATOM 551 C CA . VAL A 1 71 ? -21.481 -1.671 2.321 1.00 98.06 71 VAL A CA 1
ATOM 552 C C . VAL A 1 71 ? -22.331 -2.841 2.801 1.00 98.06 71 VAL A C 1
ATOM 554 O O . VAL A 1 71 ? -22.897 -3.584 1.994 1.00 98.06 71 VAL A O 1
ATOM 557 N N . LEU A 1 72 ? -22.383 -3.019 4.116 1.00 97.25 72 LEU A N 1
ATOM 558 C CA . LEU A 1 72 ? -23.133 -4.068 4.795 1.00 97.25 72 LEU A CA 1
ATOM 559 C C . LEU A 1 72 ? -24.317 -3.470 5.551 1.00 97.25 72 LEU A C 1
ATOM 561 O O . LEU A 1 72 ? -24.206 -2.393 6.140 1.00 97.25 72 LEU A O 1
ATOM 565 N N . GLU A 1 73 ? -25.423 -4.208 5.562 1.00 95.81 73 GLU A N 1
ATOM 566 C CA . GLU A 1 73 ? -26.632 -3.869 6.312 1.00 95.81 73 GLU A CA 1
ATOM 567 C C . GLU A 1 73 ? -26.691 -4.691 7.609 1.00 95.81 73 GLU A C 1
ATOM 569 O O . GLU A 1 73 ? -27.046 -5.873 7.569 1.00 95.81 73 GLU A O 1
ATOM 574 N N . PRO A 1 74 ? -26.279 -4.132 8.763 1.00 93.25 74 PRO A N 1
ATOM 575 C CA . PRO A 1 74 ? -26.465 -4.813 10.038 1.00 93.25 74 PRO A CA 1
ATOM 576 C C . PRO A 1 74 ? -27.962 -4.877 10.410 1.00 93.25 74 PRO A C 1
ATOM 578 O O . PRO A 1 74 ? -28.764 -4.114 9.874 1.00 93.25 74 PRO A O 1
ATOM 581 N N . PRO A 1 75 ? -28.370 -5.757 11.346 1.00 90.62 75 PRO A N 1
ATOM 582 C CA . PRO A 1 75 ? -29.767 -5.860 11.783 1.00 90.62 75 PRO A CA 1
ATOM 583 C C . PRO A 1 75 ? -30.337 -4.576 12.410 1.00 90.62 75 PRO A C 1
ATOM 585 O O . PRO A 1 75 ? -31.549 -4.373 12.399 1.00 90.62 75 PRO A O 1
ATOM 588 N N . SER A 1 76 ? -29.471 -3.740 12.984 1.00 89.12 76 SER A N 1
ATOM 589 C CA . SER A 1 76 ? -29.790 -2.445 13.586 1.00 89.12 76 SER A CA 1
ATOM 590 C C . SER A 1 76 ? -28.591 -1.503 13.457 1.00 89.12 76 SER A C 1
ATOM 592 O O . SER A 1 76 ? -27.458 -1.966 13.312 1.00 89.12 76 SER A O 1
ATOM 594 N N . GLY A 1 77 ? -28.842 -0.196 13.539 1.00 89.19 77 GLY A N 1
ATOM 595 C CA . GLY A 1 77 ? -27.811 0.837 13.444 1.00 89.19 77 GLY A CA 1
ATOM 596 C C . GLY A 1 77 ? -27.479 1.263 12.004 1.00 89.19 77 GLY A C 1
ATOM 597 O O . GLY A 1 77 ? -28.170 0.888 11.052 1.00 89.19 77 GLY A O 1
ATOM 598 N N . PRO A 1 78 ? -26.452 2.113 11.823 1.00 91.75 78 PRO A N 1
ATOM 599 C CA . PRO A 1 78 ? -26.017 2.579 10.509 1.00 91.75 78 PRO A CA 1
ATOM 600 C C . PRO A 1 78 ? -25.401 1.463 9.652 1.00 91.75 78 PRO A C 1
ATOM 602 O O . PRO A 1 78 ? -24.781 0.528 10.153 1.00 91.75 78 PRO A O 1
ATOM 605 N N . HIS A 1 79 ? -25.475 1.619 8.328 1.00 95.75 79 HIS A N 1
ATOM 606 C CA . HIS A 1 79 ? -24.723 0.776 7.398 1.00 95.75 79 HIS A CA 1
ATOM 607 C C . HIS A 1 79 ? -23.215 0.800 7.695 1.00 95.75 79 HIS A C 1
ATOM 609 O O . HIS A 1 79 ? -22.635 1.858 7.967 1.00 95.75 79 HIS A O 1
ATOM 615 N N . ILE A 1 80 ? -22.570 -0.359 7.557 1.00 96.69 80 ILE A N 1
ATOM 616 C CA . ILE A 1 80 ? -21.124 -0.509 7.745 1.00 96.69 80 ILE A CA 1
ATOM 617 C C . ILE A 1 80 ? -20.443 -0.403 6.385 1.00 96.69 80 ILE A C 1
ATOM 619 O O . ILE A 1 80 ? -20.715 -1.212 5.501 1.00 96.69 80 ILE A O 1
ATOM 623 N N . ALA A 1 81 ? -19.525 0.544 6.224 1.00 97.62 81 ALA A N 1
ATOM 624 C CA . ALA A 1 81 ? -18.624 0.584 5.081 1.00 97.62 81 ALA A CA 1
ATOM 625 C C . ALA A 1 81 ? -17.307 -0.111 5.451 1.00 97.62 81 ALA A C 1
ATOM 627 O O . ALA A 1 81 ? -16.422 0.479 6.072 1.00 97.62 81 ALA A O 1
ATOM 628 N N . LEU A 1 82 ? -17.190 -1.380 5.061 1.00 98.25 82 LEU A N 1
ATOM 629 C CA . LEU A 1 82 ? -15.996 -2.190 5.263 1.00 98.25 82 LEU A CA 1
ATOM 630 C C . LEU A 1 82 ? -15.038 -2.010 4.083 1.00 98.25 82 LEU A C 1
ATOM 632 O O . LEU A 1 82 ? -15.323 -2.438 2.962 1.00 98.25 82 LEU A O 1
ATOM 636 N N . ILE A 1 83 ? -13.889 -1.400 4.342 1.00 98.44 83 ILE A N 1
ATOM 637 C CA . ILE A 1 83 ? -12.788 -1.246 3.399 1.00 98.44 83 ILE A CA 1
ATOM 638 C C . ILE A 1 83 ? -11.790 -2.369 3.688 1.00 98.44 83 ILE A C 1
ATOM 640 O O . ILE A 1 83 ? -11.161 -2.375 4.732 1.00 98.44 83 ILE A O 1
ATOM 644 N N . ASN A 1 84 ? -11.632 -3.329 2.784 1.00 98.31 84 ASN A N 1
ATOM 645 C CA . ASN A 1 84 ? -10.608 -4.369 2.869 1.00 98.31 84 ASN A CA 1
ATOM 646 C C . ASN A 1 84 ? -9.474 -4.035 1.894 1.00 98.31 84 ASN A C 1
ATOM 648 O O . ASN A 1 84 ? -9.722 -3.887 0.695 1.00 98.31 84 ASN A O 1
ATOM 652 N N . SER A 1 85 ? -8.242 -3.912 2.377 1.00 97.94 85 SER A N 1
ATOM 653 C CA . SER A 1 85 ? -7.082 -3.611 1.541 1.00 97.94 85 SER A CA 1
ATOM 654 C C . SER A 1 85 ? -5.879 -4.464 1.918 1.00 97.94 85 SER A C 1
ATOM 656 O O . SER A 1 85 ? -5.628 -4.745 3.080 1.00 97.94 85 SER A O 1
ATOM 658 N N . HIS A 1 86 ? -5.087 -4.797 0.905 1.00 96.38 86 HIS A N 1
ATOM 659 C CA . HIS A 1 86 ? -3.746 -5.339 1.057 1.00 96.38 86 HIS A CA 1
ATOM 660 C C . HIS A 1 86 ? -2.811 -4.351 0.359 1.00 96.38 86 HIS A C 1
ATOM 662 O O . HIS A 1 86 ? -2.848 -4.242 -0.866 1.00 96.38 86 HIS A O 1
ATOM 668 N N . MET A 1 87 ? -2.046 -3.568 1.119 1.00 96.38 87 MET A N 1
ATOM 669 C CA . MET A 1 87 ? -1.148 -2.543 0.566 1.00 96.38 87 MET A CA 1
ATOM 670 C C . MET A 1 87 ? 0.143 -3.159 0.007 1.00 96.38 87 MET A C 1
ATOM 672 O O . MET A 1 87 ? 0.406 -4.348 0.166 1.00 96.38 87 MET A O 1
ATOM 676 N N . HIS A 1 88 ? 0.945 -2.361 -0.696 1.00 95.19 88 HIS A N 1
ATOM 677 C CA . HIS A 1 88 ? 2.185 -2.824 -1.317 1.00 95.19 88 HIS A CA 1
ATOM 678 C C . HIS A 1 88 ? 3.215 -3.292 -0.279 1.00 95.19 88 HIS A C 1
ATOM 680 O O . HIS A 1 88 ? 3.589 -2.526 0.612 1.00 95.19 88 HIS A O 1
ATOM 686 N N . ALA A 1 89 ? 3.763 -4.496 -0.447 1.00 91.50 89 ALA A N 1
ATOM 687 C CA . ALA A 1 89 ? 4.716 -5.057 0.510 1.00 91.50 89 ALA A CA 1
ATOM 688 C C . ALA A 1 89 ? 6.064 -4.295 0.528 1.00 91.50 89 ALA A C 1
ATOM 690 O O . ALA A 1 89 ? 6.537 -3.845 -0.529 1.00 91.50 89 ALA A O 1
ATOM 691 N N . PRO A 1 90 ? 6.713 -4.121 1.697 1.00 90.44 90 PRO A N 1
ATOM 692 C CA . PRO A 1 90 ? 8.117 -3.740 1.775 1.00 90.44 90 PRO A CA 1
ATOM 693 C C . PRO A 1 90 ? 8.998 -4.964 1.497 1.00 90.44 90 PRO A C 1
ATOM 695 O O . PRO A 1 90 ? 8.882 -5.987 2.160 1.00 90.44 90 PRO A O 1
ATOM 698 N N . TYR A 1 91 ? 9.934 -4.851 0.554 1.00 85.00 91 TYR A N 1
ATOM 699 C CA . TYR A 1 91 ? 10.924 -5.908 0.281 1.00 85.00 91 TYR A CA 1
ATOM 700 C C . TYR A 1 91 ? 12.303 -5.587 0.872 1.00 85.00 91 TYR A C 1
ATOM 702 O O . TYR A 1 91 ? 13.268 -6.310 0.641 1.00 85.00 91 TYR A O 1
ATOM 710 N N . ALA A 1 92 ? 12.397 -4.469 1.590 1.00 84.38 92 ALA A N 1
ATOM 711 C CA . ALA A 1 92 ? 13.529 -4.040 2.394 1.00 84.38 92 ALA A CA 1
ATOM 712 C C . ALA A 1 92 ? 13.021 -3.069 3.472 1.00 84.38 92 ALA A C 1
ATOM 714 O O . ALA A 1 92 ? 11.962 -2.458 3.307 1.00 84.38 92 ALA A O 1
ATOM 715 N N . LEU A 1 93 ? 13.785 -2.899 4.552 1.00 80.44 93 LEU A N 1
ATOM 716 C CA . LEU A 1 93 ? 13.467 -1.919 5.598 1.00 80.44 93 LEU A CA 1
ATOM 717 C C . LEU A 1 93 ? 13.690 -0.476 5.123 1.00 80.44 93 LEU A C 1
ATOM 719 O O . LEU A 1 93 ? 12.963 0.428 5.524 1.00 80.44 93 LEU A O 1
ATOM 723 N N . THR A 1 94 ? 14.680 -0.262 4.255 1.00 84.00 94 THR A N 1
ATOM 724 C CA . THR A 1 94 ? 15.078 1.060 3.761 1.00 84.00 94 THR A CA 1
ATOM 725 C C . THR A 1 94 ? 15.383 1.036 2.262 1.00 84.00 94 THR A C 1
ATOM 727 O O . THR A 1 94 ? 15.481 -0.021 1.631 1.00 84.00 94 THR A O 1
ATOM 730 N N . GLY A 1 95 ? 15.515 2.228 1.678 1.00 87.25 95 GLY A N 1
ATOM 731 C CA . GLY A 1 95 ? 15.859 2.412 0.273 1.00 87.25 95 GLY A CA 1
ATOM 732 C C . GLY A 1 95 ? 14.713 2.111 -0.694 1.00 87.25 95 GLY A C 1
ATOM 733 O O . GLY A 1 95 ? 13.546 1.992 -0.323 1.00 87.25 95 GLY A O 1
ATOM 734 N N . ASP A 1 96 ? 15.063 1.979 -1.970 1.00 82.69 96 ASP A N 1
ATOM 735 C CA . ASP A 1 96 ? 14.099 1.859 -3.067 1.00 82.69 96 ASP A CA 1
ATOM 736 C C . ASP A 1 96 ? 13.175 0.630 -2.939 1.00 82.69 96 ASP A C 1
ATOM 738 O O . ASP A 1 96 ? 11.967 0.692 -3.177 1.00 82.69 96 ASP A O 1
ATOM 742 N N . ALA A 1 97 ? 13.734 -0.494 -2.486 1.00 85.12 97 ALA A N 1
ATOM 743 C CA . ALA A 1 97 ? 12.999 -1.739 -2.277 1.00 85.12 97 ALA A CA 1
ATOM 744 C C . ALA A 1 97 ? 12.029 -1.696 -1.083 1.00 85.12 97 ALA A C 1
ATOM 746 O O . ALA A 1 97 ? 11.207 -2.604 -0.943 1.00 85.12 97 ALA A O 1
ATOM 747 N N . ALA A 1 98 ? 12.080 -0.650 -0.253 1.00 86.38 98 ALA A N 1
ATOM 748 C CA . ALA A 1 98 ? 11.114 -0.450 0.815 1.00 86.38 98 ALA A CA 1
ATOM 749 C C . ALA A 1 98 ? 9.763 0.050 0.299 1.00 86.38 98 ALA A C 1
ATOM 751 O O . ALA A 1 98 ? 8.801 -0.027 1.050 1.00 86.38 98 ALA A O 1
ATOM 752 N N . TYR A 1 99 ? 9.656 0.562 -0.937 1.00 93.19 99 TYR A N 1
ATOM 753 C CA . TYR A 1 99 ? 8.407 1.082 -1.529 1.00 93.19 99 TYR A CA 1
ATOM 754 C C . TYR A 1 99 ? 7.645 2.089 -0.647 1.00 93.19 99 TYR A C 1
ATOM 756 O O . TYR A 1 99 ? 6.422 2.204 -0.740 1.00 93.19 99 TYR A O 1
ATOM 764 N N . ALA A 1 100 ? 8.358 2.851 0.187 1.00 94.62 100 ALA A N 1
ATOM 765 C CA . ALA A 1 100 ? 7.752 3.774 1.145 1.00 94.62 100 ALA A CA 1
ATOM 766 C C . ALA A 1 100 ? 6.823 4.795 0.462 1.00 94.62 100 ALA A C 1
ATOM 768 O O . ALA A 1 100 ? 5.684 4.961 0.888 1.00 94.62 100 ALA A O 1
ATOM 769 N N . CYS A 1 101 ? 7.264 5.402 -0.648 1.00 96.44 101 CYS A N 1
ATOM 770 C CA . CYS A 1 101 ? 6.453 6.344 -1.430 1.00 96.44 101 CYS A CA 1
ATOM 771 C C . CYS A 1 101 ? 5.152 5.708 -1.957 1.00 96.44 101 CYS A C 1
ATOM 773 O O . CYS A 1 101 ? 4.089 6.319 -1.884 1.00 96.44 101 CYS A O 1
ATOM 775 N N . HIS A 1 102 ? 5.200 4.451 -2.413 1.00 96.56 102 HIS A N 1
ATOM 776 C CA . HIS A 1 102 ? 4.007 3.768 -2.918 1.00 96.56 102 HIS A CA 1
ATOM 777 C C . HIS A 1 102 ? 3.009 3.484 -1.798 1.00 96.56 102 HIS A C 1
ATOM 779 O O . HIS A 1 102 ? 1.825 3.745 -1.966 1.00 96.56 102 HIS A O 1
ATOM 785 N N . ARG A 1 103 ? 3.472 2.994 -0.642 1.00 97.25 103 ARG A N 1
ATOM 786 C CA . ARG A 1 103 ? 2.584 2.783 0.509 1.00 97.25 103 ARG A CA 1
ATOM 787 C C . ARG A 1 103 ? 2.010 4.088 1.048 1.00 97.25 103 ARG A C 1
ATOM 789 O O . ARG A 1 103 ? 0.836 4.116 1.385 1.00 97.25 103 ARG A O 1
ATOM 796 N N . ALA A 1 104 ? 2.797 5.163 1.100 1.00 97.94 104 ALA A N 1
ATOM 797 C CA . ALA A 1 104 ? 2.301 6.474 1.516 1.00 97.94 104 ALA A CA 1
ATOM 798 C C . ALA A 1 104 ? 1.208 6.990 0.563 1.00 97.94 104 ALA A C 1
ATOM 800 O O . ALA A 1 104 ? 0.163 7.441 1.022 1.00 97.94 104 ALA A O 1
ATOM 801 N N . ALA A 1 105 ? 1.401 6.838 -0.752 1.00 98.31 105 ALA A N 1
ATOM 802 C CA . ALA A 1 105 ? 0.387 7.160 -1.754 1.00 98.31 105 ALA A CA 1
ATOM 803 C C . ALA A 1 105 ? -0.899 6.327 -1.577 1.00 98.31 105 ALA A C 1
ATOM 805 O O . ALA A 1 105 ? -1.997 6.872 -1.577 1.00 98.31 105 ALA A O 1
ATOM 806 N N . GLN A 1 106 ? -0.769 5.017 -1.353 1.00 98.25 106 GLN A N 1
ATOM 807 C CA . GLN A 1 106 ? -1.912 4.128 -1.111 1.00 98.25 106 GLN A CA 1
ATOM 808 C C . GLN A 1 106 ? -2.659 4.465 0.188 1.00 98.25 106 GLN A C 1
ATOM 810 O O . GLN A 1 106 ? -3.888 4.459 0.211 1.00 98.25 106 GLN A O 1
ATOM 815 N N . ALA A 1 107 ? -1.930 4.795 1.258 1.00 98.50 107 ALA A N 1
ATOM 816 C CA . ALA A 1 107 ? -2.517 5.260 2.512 1.00 98.50 107 ALA A CA 1
ATOM 817 C C . ALA A 1 107 ? -3.268 6.584 2.336 1.00 98.50 107 ALA A C 1
ATOM 819 O O . ALA A 1 107 ? -4.343 6.748 2.907 1.00 98.50 107 ALA A O 1
ATOM 820 N N . TRP A 1 108 ? -2.744 7.504 1.520 1.00 98.62 108 TRP A N 1
ATOM 821 C CA . TRP A 1 108 ? -3.420 8.761 1.196 1.00 98.62 108 TRP A CA 1
ATOM 822 C C . TRP A 1 108 ? -4.759 8.523 0.489 1.00 98.62 108 TRP A C 1
ATOM 824 O O . TRP A 1 108 ? -5.789 9.074 0.889 1.00 98.62 108 TRP A O 1
ATOM 834 N N . ASP A 1 109 ? -4.771 7.637 -0.509 1.00 98.25 109 ASP A N 1
ATOM 835 C CA . ASP A 1 109 ? -5.997 7.255 -1.211 1.00 98.25 109 ASP A CA 1
ATOM 836 C C . ASP A 1 109 ? -7.022 6.617 -0.259 1.00 98.25 109 ASP A C 1
ATOM 838 O O . ASP A 1 109 ? -8.197 7.001 -0.260 1.00 98.25 109 ASP A O 1
ATOM 842 N N . LEU A 1 110 ? -6.578 5.677 0.586 1.00 98.19 110 LEU A N 1
ATOM 843 C CA . LEU A 1 110 ? -7.411 5.019 1.598 1.00 98.19 110 LEU A CA 1
ATOM 844 C C . LEU A 1 110 ? -7.998 6.014 2.600 1.00 98.19 110 LEU A C 1
ATOM 846 O O . LEU A 1 110 ? -9.200 5.968 2.854 1.00 98.19 110 LEU A O 1
ATOM 850 N N . ALA A 1 111 ? -7.184 6.935 3.119 1.00 98.12 111 ALA A N 1
ATOM 851 C CA . ALA A 1 111 ? -7.627 7.993 4.021 1.00 98.12 111 ALA A CA 1
ATOM 852 C C . ALA A 1 111 ? -8.734 8.841 3.373 1.00 98.12 111 ALA A C 1
ATOM 854 O O . ALA A 1 111 ? -9.772 9.101 3.983 1.00 98.12 111 ALA A O 1
ATOM 855 N N . GLY A 1 112 ? -8.561 9.211 2.100 1.00 97.44 112 GLY A N 1
ATOM 856 C CA . GLY A 1 112 ? -9.581 9.929 1.342 1.00 97.44 112 GLY A CA 1
ATOM 857 C C . GLY A 1 112 ? -10.873 9.126 1.146 1.00 97.44 112 GLY A C 1
ATOM 858 O O . GLY A 1 112 ? -11.964 9.693 1.241 1.00 97.44 112 GLY A O 1
ATOM 859 N N . VAL A 1 113 ? -10.776 7.821 0.865 1.00 97.56 113 VAL A N 1
ATOM 860 C CA . VAL A 1 113 ? -11.943 6.927 0.734 1.00 97.56 113 VAL A CA 1
ATOM 861 C C . VAL A 1 113 ? -12.686 6.811 2.064 1.00 97.56 113 VAL A C 1
ATOM 863 O O . VAL A 1 113 ? -13.894 7.044 2.090 1.00 97.56 113 VAL A O 1
ATOM 866 N N . ALA A 1 114 ? -11.973 6.529 3.155 1.00 97.31 114 ALA A N 1
ATOM 867 C CA . ALA A 1 114 ? -12.538 6.402 4.493 1.00 97.31 114 ALA A CA 1
ATOM 868 C C . ALA A 1 114 ? -13.287 7.670 4.920 1.00 97.31 114 ALA A C 1
ATOM 870 O O . ALA A 1 114 ? -14.475 7.596 5.232 1.00 97.31 114 ALA A O 1
ATOM 871 N N . ARG A 1 115 ? -12.658 8.848 4.804 1.00 95.00 115 ARG A N 1
ATOM 872 C CA . ARG A 1 115 ? -13.308 10.123 5.146 1.00 95.00 115 ARG A CA 1
ATOM 873 C C . ARG A 1 115 ? -14.576 10.391 4.345 1.00 95.00 115 ARG A C 1
ATOM 875 O O . ARG A 1 115 ? -15.534 10.949 4.873 1.00 95.00 115 ARG A O 1
ATOM 882 N N . ARG A 1 116 ? -14.589 10.063 3.048 1.00 95.69 116 ARG A N 1
ATOM 883 C CA . ARG A 1 116 ? -15.785 10.259 2.211 1.00 95.69 116 ARG A CA 1
ATOM 884 C C . ARG A 1 116 ? -16.935 9.373 2.677 1.00 95.69 116 ARG A C 1
ATOM 886 O O . ARG A 1 116 ? -18.054 9.866 2.771 1.00 95.69 116 ARG A O 1
ATOM 893 N N . LEU A 1 117 ? -16.651 8.113 3.000 1.00 95.94 117 LEU A N 1
ATOM 894 C CA . LEU A 1 117 ? -17.645 7.174 3.521 1.00 95.94 117 LEU A CA 1
ATOM 895 C C . LEU A 1 117 ? -18.148 7.609 4.904 1.00 95.94 117 LEU A C 1
ATOM 897 O O . LEU A 1 117 ? -19.349 7.612 5.164 1.00 95.94 117 LEU A O 1
ATOM 901 N N . GLU A 1 118 ? -17.258 8.072 5.774 1.00 93.50 118 GLU A N 1
ATOM 902 C CA . GLU A 1 118 ? -17.649 8.568 7.092 1.00 93.50 118 GLU A CA 1
ATOM 903 C C . GLU A 1 118 ? -18.551 9.809 6.988 1.00 93.50 118 GLU A C 1
ATOM 905 O O . GLU A 1 118 ? -19.606 9.866 7.622 1.00 93.50 118 GLU A O 1
ATOM 910 N N . ARG A 1 119 ? -18.218 10.760 6.100 1.00 92.94 119 ARG A N 1
ATOM 911 C CA . ARG A 1 119 ? -19.053 11.944 5.805 1.00 92.94 119 ARG A CA 1
ATOM 912 C C . ARG A 1 119 ? -20.418 11.599 5.212 1.00 92.94 119 ARG A C 1
ATOM 914 O O . ARG A 1 119 ? -21.357 12.369 5.380 1.00 92.94 119 ARG A O 1
ATOM 921 N N . GLN A 1 120 ? -20.534 10.466 4.524 1.00 93.81 120 GLN A N 1
ATOM 922 C CA . GLN A 1 120 ? -21.814 9.941 4.037 1.00 93.81 120 GLN A CA 1
ATOM 923 C C . GLN A 1 120 ? -22.647 9.287 5.145 1.00 93.81 120 GLN A C 1
ATOM 925 O O . GLN A 1 120 ? -23.798 8.925 4.920 1.00 93.81 120 GLN A O 1
ATOM 930 N N . GLY A 1 121 ? -22.094 9.157 6.349 1.00 92.44 121 GLY A N 1
ATOM 931 C CA . GLY A 1 121 ? -22.799 8.607 7.488 1.00 92.44 121 GLY A CA 1
ATOM 932 C C . GLY A 1 121 ? -22.654 7.092 7.638 1.00 92.44 121 GLY A C 1
ATOM 933 O O . GLY A 1 121 ? -23.413 6.507 8.411 1.00 92.44 121 GLY A O 1
ATOM 934 N N . TYR A 1 122 ? -21.676 6.454 7.000 1.00 95.06 122 TYR A N 1
ATOM 935 C CA . TYR A 1 122 ? -21.376 5.045 7.262 1.00 95.06 122 TYR A CA 1
ATOM 936 C C . TYR A 1 122 ? -20.593 4.857 8.569 1.00 95.06 122 TYR A C 1
ATOM 938 O O . TYR A 1 122 ? -19.831 5.733 8.980 1.00 95.06 122 TYR A O 1
ATOM 946 N N . ALA A 1 123 ? -20.760 3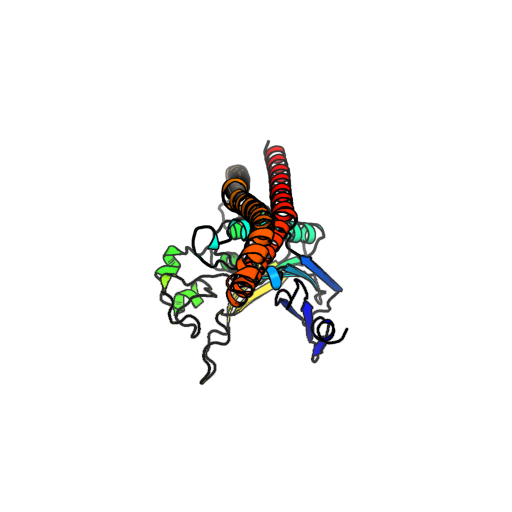.700 9.210 1.00 96.19 123 ALA A N 1
ATOM 947 C CA . ALA A 1 123 ? -19.804 3.192 10.189 1.00 96.19 123 ALA A CA 1
ATOM 948 C C . ALA A 1 123 ? -18.616 2.588 9.423 1.00 96.19 123 ALA A C 1
ATOM 950 O O . ALA A 1 123 ? -18.766 1.572 8.745 1.00 96.19 123 ALA A O 1
ATOM 951 N N . VAL A 1 124 ? -17.457 3.248 9.446 1.00 97.44 124 VAL A N 1
ATOM 952 C CA . VAL A 1 124 ? -16.307 2.863 8.612 1.00 97.44 124 VAL A CA 1
ATOM 953 C C . VAL A 1 124 ? -15.380 1.922 9.372 1.00 97.44 124 VAL A C 1
ATOM 955 O O . VAL A 1 124 ? -14.979 2.224 10.493 1.00 97.44 124 VAL A O 1
ATOM 958 N N . VAL A 1 125 ? -14.995 0.819 8.727 1.00 98.12 125 VAL A N 1
ATOM 959 C CA . VAL A 1 125 ? -13.941 -0.088 9.204 1.00 98.12 125 VAL A CA 1
ATOM 960 C C . VAL A 1 125 ? -12.968 -0.353 8.058 1.00 98.12 125 VAL A C 1
ATOM 962 O O . VAL A 1 125 ? -13.378 -0.839 7.007 1.00 98.12 125 VAL A O 1
ATOM 965 N N . LEU A 1 126 ? -11.686 -0.053 8.246 1.00 98.56 126 LEU A N 1
ATOM 966 C CA . LEU A 1 126 ? -10.595 -0.420 7.348 1.00 98.56 126 LEU A CA 1
ATOM 967 C C . LEU A 1 126 ? -9.861 -1.643 7.904 1.00 98.56 126 LEU A C 1
ATOM 969 O O . LEU A 1 126 ? -9.248 -1.568 8.963 1.00 98.56 126 LEU A O 1
ATOM 973 N N . VAL A 1 127 ? -9.887 -2.749 7.166 1.00 98.38 127 VAL A N 1
ATOM 974 C CA . VAL A 1 127 ? -9.239 -4.011 7.530 1.00 98.38 127 VAL A CA 1
ATOM 975 C C . VAL A 1 127 ? -8.198 -4.456 6.506 1.00 98.38 127 VAL A C 1
ATOM 977 O O . VAL A 1 127 ? -8.277 -4.105 5.324 1.00 98.38 127 VAL A O 1
ATOM 980 N N . GLY A 1 128 ? -7.276 -5.302 6.960 1.00 97.44 128 GLY A N 1
ATOM 981 C CA . GLY A 1 128 ? -6.365 -6.078 6.117 1.00 97.44 128 GLY A CA 1
ATOM 982 C C . GLY A 1 128 ? -4.888 -5.827 6.413 1.00 97.44 128 GLY A C 1
ATOM 983 O O . GLY A 1 128 ? -4.548 -5.129 7.368 1.00 97.44 128 GLY A O 1
ATOM 984 N N . ASP A 1 129 ? -4.024 -6.408 5.578 1.00 97.94 129 ASP A N 1
ATOM 985 C CA . ASP A 1 129 ? -2.574 -6.216 5.638 1.00 97.94 129 ASP A CA 1
ATOM 986 C C . ASP A 1 129 ? -2.200 -4.860 5.021 1.00 97.94 129 ASP A C 1
ATOM 988 O O . ASP A 1 129 ? -2.091 -4.680 3.799 1.00 97.94 129 ASP A O 1
ATOM 992 N N . LEU A 1 130 ? -1.994 -3.873 5.886 1.00 97.31 130 LEU A N 1
ATOM 993 C CA . LEU A 1 130 ? -1.628 -2.520 5.482 1.00 97.31 130 LEU A CA 1
ATOM 994 C C . LEU A 1 130 ? -0.119 -2.375 5.245 1.00 97.31 130 LEU A C 1
ATOM 996 O O . LEU A 1 130 ? 0.342 -1.292 4.864 1.00 97.31 130 LEU A O 1
ATOM 1000 N N . ASN A 1 131 ? 0.665 -3.444 5.443 1.00 96.44 131 ASN A N 1
ATOM 1001 C CA . ASN A 1 131 ? 2.109 -3.493 5.214 1.00 96.44 131 ASN A CA 1
ATOM 1002 C C . ASN A 1 131 ? 2.867 -2.313 5.856 1.00 96.44 131 ASN A C 1
ATOM 1004 O O . ASN A 1 131 ? 3.868 -1.806 5.337 1.00 96.44 131 ASN A O 1
ATOM 1008 N N . SER A 1 132 ? 2.344 -1.832 6.984 1.00 93.88 132 SER A N 1
ATOM 1009 C CA . SER A 1 132 ? 2.762 -0.604 7.652 1.00 93.88 132 SER A CA 1
ATOM 1010 C C . SER A 1 132 ? 2.700 -0.819 9.155 1.00 93.88 132 SER A C 1
ATOM 1012 O O . SER A 1 132 ? 1.692 -1.286 9.671 1.00 93.88 132 SER A O 1
ATOM 1014 N N . ARG A 1 133 ? 3.788 -0.497 9.854 1.00 93.44 133 ARG A N 1
ATOM 1015 C CA . ARG A 1 133 ? 3.893 -0.649 11.313 1.00 93.44 133 ARG A CA 1
ATOM 1016 C C . ARG A 1 133 ? 3.222 0.530 12.031 1.00 93.44 133 ARG A C 1
ATOM 1018 O O . ARG A 1 133 ? 3.175 1.616 11.429 1.00 93.44 133 ARG A O 1
ATOM 1025 N N . PRO A 1 134 ? 2.801 0.378 13.300 1.00 92.25 134 PRO A N 1
ATOM 1026 C CA . PRO A 1 134 ? 2.349 1.511 14.100 1.00 92.25 134 PRO A CA 1
ATOM 1027 C C . PRO A 1 134 ? 3.410 2.617 14.109 1.00 92.25 134 PRO A C 1
ATOM 1029 O O . PRO A 1 134 ? 4.614 2.348 14.106 1.00 92.25 134 PRO A O 1
ATOM 1032 N N . GLY A 1 135 ? 2.970 3.869 14.002 1.00 90.75 135 GLY A N 1
ATOM 1033 C CA . GLY A 1 135 ? 3.848 5.046 13.934 1.00 90.75 135 GLY A CA 1
ATOM 1034 C C . GLY A 1 135 ? 4.549 5.297 12.588 1.00 90.75 135 GLY A C 1
ATOM 1035 O O . GLY A 1 135 ? 5.070 6.393 12.377 1.00 90.75 135 GLY A O 1
ATOM 1036 N N . SER A 1 136 ? 4.538 4.352 11.640 1.00 94.31 136 SER A N 1
ATOM 1037 C CA . SER A 1 136 ? 5.072 4.597 10.289 1.00 94.31 136 SER A CA 1
ATOM 1038 C C . SER A 1 136 ? 4.274 5.677 9.545 1.00 94.31 136 SER A C 1
ATOM 1040 O O . SER A 1 136 ? 3.112 5.933 9.857 1.00 94.31 136 SER A O 1
ATOM 1042 N N . LEU A 1 137 ? 4.865 6.315 8.529 1.00 97.19 137 LEU A N 1
ATOM 1043 C CA . LEU A 1 137 ? 4.183 7.381 7.786 1.00 97.19 137 LEU A CA 1
ATOM 1044 C C . LEU A 1 137 ? 2.831 6.946 7.174 1.00 97.19 137 LEU A C 1
ATOM 1046 O O . LEU A 1 137 ? 1.865 7.682 7.357 1.00 97.19 137 LEU A O 1
ATOM 1050 N N . PRO A 1 138 ? 2.689 5.776 6.513 1.00 97.69 138 PRO A N 1
ATOM 1051 C CA . PRO A 1 138 ? 1.381 5.328 6.031 1.00 97.69 138 PRO A CA 1
ATOM 1052 C C . PRO A 1 138 ? 0.353 5.162 7.160 1.00 97.69 138 PRO A C 1
ATOM 1054 O O . PRO A 1 138 ? -0.786 5.593 7.005 1.00 97.69 138 PRO A O 1
ATOM 1057 N N . TYR A 1 139 ? 0.764 4.612 8.310 1.00 96.81 139 TYR A N 1
ATOM 1058 C CA . TYR A 1 139 ? -0.088 4.506 9.499 1.00 96.81 139 TYR A CA 1
ATOM 1059 C C . TYR A 1 139 ? -0.531 5.894 9.975 1.00 96.81 139 TYR A C 1
ATOM 1061 O O . TYR A 1 139 ? -1.720 6.156 10.109 1.00 96.81 139 TYR A O 1
ATOM 1069 N N . ARG A 1 140 ? 0.408 6.837 10.108 1.00 97.56 140 ARG A N 1
ATOM 1070 C CA . ARG A 1 140 ? 0.114 8.226 10.484 1.00 97.56 140 ARG A CA 1
ATOM 1071 C C . ARG A 1 140 ? -0.811 8.936 9.492 1.00 97.56 140 ARG A C 1
ATOM 1073 O O . ARG A 1 140 ? -1.642 9.721 9.938 1.00 97.56 140 ARG A O 1
ATOM 1080 N N . ILE A 1 141 ? -0.696 8.687 8.185 1.00 98.56 141 ILE A N 1
ATOM 1081 C CA . ILE A 1 141 ? -1.629 9.225 7.177 1.00 98.56 141 ILE A CA 1
ATOM 1082 C C . ILE A 1 141 ? -3.041 8.688 7.431 1.00 98.56 141 ILE A C 1
ATOM 1084 O O . ILE A 1 141 ? -3.986 9.471 7.490 1.00 98.56 141 ILE A O 1
ATOM 1088 N N . LEU A 1 142 ? -3.190 7.377 7.632 1.00 98.19 142 LEU A N 1
ATOM 1089 C CA . LEU A 1 142 ? -4.489 6.767 7.928 1.00 98.19 142 LEU A CA 1
ATOM 1090 C C . LEU A 1 142 ? -5.081 7.300 9.238 1.00 98.19 142 LEU A C 1
ATOM 1092 O O . LEU A 1 142 ? -6.265 7.627 9.272 1.00 98.19 142 LEU A O 1
ATOM 1096 N N . SER A 1 143 ? -4.268 7.462 10.282 1.00 96.19 143 SER A N 1
ATOM 1097 C CA . SER A 1 143 ? -4.753 7.935 11.579 1.00 96.19 143 SER A CA 1
ATOM 1098 C C . SER A 1 143 ? -5.098 9.418 11.601 1.00 96.19 143 SER A C 1
ATOM 1100 O O . SER A 1 143 ? -6.169 9.791 12.064 1.00 96.19 143 SER A O 1
ATOM 1102 N N . ASN A 1 144 ? -4.218 10.277 11.084 1.00 95.94 144 ASN A N 1
ATOM 1103 C CA . ASN A 1 144 ? -4.380 11.726 11.211 1.00 95.94 144 ASN A CA 1
ATOM 1104 C C . ASN A 1 144 ? -5.215 12.301 10.068 1.00 95.94 144 ASN A C 1
ATOM 1106 O O . ASN A 1 144 ? -6.166 13.036 10.301 1.00 95.94 144 ASN A O 1
ATOM 1110 N N . GLU A 1 145 ? -4.897 11.963 8.821 1.00 95.62 145 GLU A N 1
ATOM 1111 C CA . GLU A 1 145 ? -5.667 12.466 7.684 1.00 95.62 145 GLU A CA 1
ATOM 1112 C C . GLU A 1 145 ? -6.914 11.602 7.466 1.00 95.62 145 GLU A C 1
ATOM 1114 O O . GLU A 1 145 ? -7.985 12.127 7.188 1.00 95.62 145 GLU A O 1
ATOM 1119 N N . GLY A 1 146 ? -6.832 10.281 7.626 1.00 95.94 146 GLY A N 1
ATOM 1120 C CA . GLY A 1 146 ? -7.996 9.394 7.508 1.00 95.94 146 GLY A CA 1
ATOM 1121 C C . GLY A 1 146 ? -8.964 9.444 8.692 1.00 95.94 146 GLY A C 1
ATOM 1122 O O . GLY A 1 146 ? -10.092 8.996 8.519 1.00 95.94 146 GLY A O 1
ATOM 1123 N N . GLN A 1 147 ? -8.549 9.999 9.842 1.00 94.88 147 GLN A N 1
ATOM 1124 C CA . GLN A 1 147 ? -9.302 9.969 11.109 1.00 94.88 147 GLN A CA 1
ATOM 1125 C C . GLN A 1 147 ? -9.693 8.535 11.519 1.00 94.88 147 GLN A C 1
ATOM 1127 O O . GLN A 1 147 ? -10.765 8.284 12.064 1.00 94.88 147 GLN A O 1
ATOM 1132 N N . LEU A 1 148 ? -8.814 7.576 11.207 1.00 97.06 148 LEU A N 1
ATOM 1133 C CA . LEU A 1 148 ? -9.002 6.166 11.520 1.00 97.06 148 LEU A CA 1
ATOM 1134 C C . LEU A 1 148 ? -8.228 5.788 12.783 1.00 97.06 148 LEU A C 1
ATOM 1136 O O . LEU A 1 148 ? -7.030 6.038 12.901 1.00 97.06 148 LEU A O 1
ATOM 1140 N N . HIS A 1 149 ? -8.892 5.121 13.712 1.00 96.00 149 HIS A N 1
ATOM 1141 C CA . HIS A 1 149 ? -8.303 4.746 14.990 1.00 96.00 149 HIS A CA 1
ATOM 1142 C C . HIS A 1 149 ? -7.989 3.252 15.024 1.00 96.00 149 HIS A C 1
ATOM 1144 O O . HIS A 1 149 ? -8.815 2.439 14.614 1.00 96.00 149 HIS A O 1
ATOM 1150 N N . ASP A 1 150 ? -6.804 2.882 15.509 1.00 96.94 150 ASP A N 1
ATOM 1151 C CA . ASP A 1 150 ? -6.427 1.479 15.699 1.00 96.94 150 ASP A CA 1
ATOM 1152 C C . ASP A 1 150 ? -7.205 0.887 16.878 1.00 96.94 150 ASP A C 1
ATOM 1154 O O . ASP A 1 150 ? -7.061 1.333 18.018 1.00 96.94 150 ASP A O 1
ATOM 1158 N N . SER A 1 151 ? -8.039 -0.120 16.598 1.00 97.06 151 SER A N 1
ATOM 1159 C CA . SER A 1 151 ? -8.861 -0.784 17.608 1.00 97.06 151 SER A CA 1
ATOM 1160 C C . SER A 1 151 ? -8.042 -1.396 18.741 1.00 97.06 151 SER A C 1
ATOM 1162 O O . SER A 1 151 ? -8.505 -1.417 19.878 1.00 97.06 151 SER A O 1
ATOM 1164 N N . TRP A 1 152 ? -6.818 -1.853 18.459 1.00 97.19 152 TRP A N 1
ATOM 1165 C CA . TRP A 1 152 ? -5.919 -2.369 19.486 1.00 97.19 152 TRP A CA 1
ATOM 1166 C C . TRP A 1 152 ? -5.400 -1.244 20.375 1.00 97.19 152 TRP A C 1
ATOM 1168 O O . TRP A 1 152 ? -5.471 -1.357 21.597 1.00 97.19 152 TRP A O 1
ATOM 1178 N N . GLU A 1 153 ? -4.909 -0.151 19.784 1.00 95.50 153 GLU A N 1
ATOM 1179 C CA . GLU A 1 153 ? -4.335 0.960 20.557 1.00 95.50 153 GLU A CA 1
ATOM 1180 C C . GLU A 1 153 ? -5.389 1.723 21.363 1.00 95.50 153 GLU A C 1
ATOM 1182 O O . GLU A 1 153 ? -5.083 2.230 22.441 1.00 95.50 153 GLU A O 1
ATOM 1187 N N . LEU A 1 154 ? -6.641 1.763 20.897 1.00 95.25 154 LEU A N 1
ATOM 1188 C CA . LEU A 1 154 ? -7.752 2.314 21.676 1.00 95.25 154 LEU A CA 1
ATOM 1189 C C . LEU A 1 154 ? -8.003 1.536 22.979 1.00 95.25 154 LEU A C 1
ATOM 1191 O O . LEU A 1 154 ? -8.359 2.142 23.990 1.00 95.25 154 LEU A O 1
ATOM 1195 N N . LEU A 1 155 ? -7.807 0.214 22.965 1.00 96.25 155 LEU A N 1
ATOM 1196 C CA . LEU A 1 155 ? -8.029 -0.660 24.121 1.00 96.25 155 LEU A CA 1
ATOM 1197 C C . LEU A 1 155 ? -6.793 -0.773 25.024 1.00 96.25 155 LEU A C 1
ATOM 1199 O O . LEU A 1 155 ? -6.911 -0.675 26.245 1.00 96.25 155 LEU A O 1
ATOM 1203 N N . HIS A 1 156 ? -5.614 -0.946 24.427 1.00 95.25 156 HIS A N 1
ATOM 1204 C CA . HIS A 1 156 ? -4.382 -1.328 25.127 1.00 95.25 156 HIS A CA 1
ATOM 1205 C C . HIS A 1 156 ? -3.340 -0.203 25.205 1.00 95.25 156 HIS A C 1
ATOM 1207 O O . HIS A 1 156 ? -2.325 -0.345 25.884 1.00 95.25 156 HIS A O 1
ATOM 1213 N N . GLY A 1 157 ? -3.592 0.932 24.548 1.00 92.69 157 GLY A N 1
ATOM 1214 C CA . GLY A 1 157 ? -2.626 2.015 24.395 1.00 92.69 157 GLY A CA 1
ATOM 1215 C C . GLY A 1 157 ? -1.641 1.794 23.236 1.00 92.69 157 GLY A C 1
ATOM 1216 O O . GLY A 1 157 ? -1.603 0.720 22.627 1.00 92.69 157 GLY A O 1
ATOM 1217 N N . PRO A 1 158 ? -0.844 2.823 22.897 1.00 90.06 158 PRO A N 1
ATOM 1218 C CA . PRO A 1 158 ? 0.124 2.747 21.808 1.00 90.06 158 PRO A CA 1
ATOM 1219 C C . PRO A 1 158 ? 1.225 1.728 22.111 1.00 90.06 158 PRO A C 1
ATOM 1221 O O . PRO A 1 158 ? 1.724 1.645 23.233 1.00 90.06 158 PRO A O 1
ATOM 1224 N N . SER A 1 159 ? 1.630 0.967 21.094 1.00 84.88 159 SER A N 1
ATOM 1225 C CA . SER A 1 159 ? 2.701 -0.030 21.219 1.00 84.88 159 SER A CA 1
ATOM 1226 C C . SER A 1 159 ? 4.033 0.553 20.733 1.00 84.88 159 SER A C 1
ATOM 1228 O O . SER A 1 159 ? 4.155 0.888 19.556 1.00 84.88 159 SER A O 1
ATOM 1230 N N . ASP A 1 160 ? 5.045 0.651 21.604 1.00 89.12 160 ASP A N 1
ATOM 1231 C CA . ASP A 1 160 ? 6.400 1.063 21.199 1.00 89.12 160 ASP A CA 1
ATOM 1232 C C . ASP A 1 160 ? 7.152 -0.122 20.561 1.00 89.12 160 ASP A C 1
ATOM 1234 O O . ASP A 1 160 ? 7.426 -1.107 21.255 1.00 89.12 160 ASP A O 1
ATOM 1238 N N . PRO A 1 161 ? 7.544 -0.051 19.271 1.00 87.69 161 PRO A N 1
ATOM 1239 C CA . PRO A 1 161 ? 8.290 -1.119 18.609 1.00 87.69 161 PRO A CA 1
ATOM 1240 C C . PRO A 1 161 ? 9.577 -1.537 19.334 1.00 87.69 161 PRO A C 1
ATOM 1242 O O . PRO A 1 161 ? 9.968 -2.701 19.246 1.00 87.69 161 PRO A O 1
ATOM 1245 N N . LEU A 1 162 ? 10.244 -0.618 20.043 1.00 90.62 162 LEU A N 1
ATOM 1246 C CA . LEU A 1 162 ? 11.465 -0.924 20.792 1.00 90.62 162 LEU A CA 1
ATOM 1247 C C . LEU A 1 162 ? 11.186 -1.755 22.044 1.00 90.62 162 LEU A C 1
ATOM 1249 O O . LEU A 1 162 ? 12.010 -2.593 22.408 1.00 90.62 162 LEU A O 1
ATOM 1253 N N . GLU A 1 163 ? 10.039 -1.547 22.685 1.00 92.31 163 GLU A N 1
ATOM 1254 C CA . GLU A 1 163 ? 9.608 -2.359 23.822 1.00 92.31 163 GLU A CA 1
ATOM 1255 C C . GLU A 1 163 ? 9.123 -3.729 23.349 1.00 92.31 163 GLU A C 1
ATOM 1257 O O . GLU A 1 163 ? 9.528 -4.747 23.907 1.00 92.31 163 GLU A O 1
ATOM 1262 N N . VAL A 1 164 ? 8.371 -3.781 22.244 1.00 93.06 164 VAL A N 1
ATOM 1263 C CA . VAL A 1 164 ? 7.946 -5.046 21.617 1.00 93.06 164 VAL A CA 1
ATOM 1264 C C . VAL A 1 164 ? 9.151 -5.911 21.238 1.00 93.06 164 VAL A C 1
ATOM 1266 O O . VAL A 1 164 ? 9.162 -7.116 21.481 1.00 93.06 164 VAL A O 1
ATOM 1269 N N . ALA A 1 165 ? 10.219 -5.311 20.713 1.00 93.06 165 ALA A N 1
ATOM 1270 C CA . ALA A 1 165 ? 11.438 -6.034 20.351 1.00 93.06 165 ALA A CA 1
ATOM 1271 C C . ALA A 1 165 ? 12.159 -6.693 21.549 1.00 93.06 165 ALA A C 1
ATOM 1273 O O . ALA A 1 165 ? 12.970 -7.595 21.338 1.00 93.06 165 ALA A O 1
ATOM 1274 N N . LYS A 1 166 ? 11.882 -6.257 22.787 1.00 95.12 166 LYS A N 1
ATOM 1275 C CA . LYS A 1 166 ? 12.455 -6.813 24.028 1.00 95.12 166 LYS A CA 1
ATOM 1276 C C . LYS A 1 166 ? 11.580 -7.897 24.665 1.00 95.12 166 LYS A C 1
ATOM 1278 O O . LYS A 1 166 ? 12.051 -8.597 25.560 1.00 95.12 166 LYS A O 1
ATOM 1283 N N . MET A 1 167 ? 10.321 -8.009 24.248 1.00 96.31 167 MET A N 1
ATOM 1284 C CA . MET A 1 167 ? 9.366 -8.980 24.780 1.00 96.31 167 MET A CA 1
ATOM 1285 C C . MET A 1 167 ? 9.727 -10.412 24.369 1.00 96.31 167 MET A C 1
ATOM 1287 O O . MET A 1 167 ? 10.415 -10.640 23.370 1.00 96.31 167 MET A O 1
ATOM 1291 N N . SER A 1 168 ? 9.234 -11.396 25.126 1.00 97.25 168 SER A N 1
ATOM 1292 C CA . SER A 1 168 ? 9.293 -12.787 24.676 1.00 97.25 168 SER A CA 1
ATOM 1293 C C . SER A 1 168 ? 8.449 -12.959 23.401 1.00 97.25 168 SER A C 1
ATOM 1295 O O . SER A 1 168 ? 7.467 -12.239 23.228 1.00 97.25 168 SER A O 1
ATOM 1297 N N . PRO A 1 169 ? 8.764 -13.913 22.505 1.00 96.38 169 PRO A N 1
ATOM 1298 C CA . PRO A 1 169 ? 7.983 -14.111 21.280 1.00 96.38 169 PRO A CA 1
ATOM 1299 C C . PRO A 1 169 ? 6.481 -14.348 21.498 1.00 96.38 169 PRO A C 1
ATOM 1301 O O . PRO A 1 169 ? 5.681 -14.016 20.625 1.00 96.38 169 PRO A O 1
ATOM 1304 N N . GLN A 1 170 ? 6.100 -14.907 22.651 1.00 96.25 170 GLN A N 1
ATOM 1305 C CA . GLN A 1 170 ? 4.700 -15.086 23.031 1.00 96.25 170 GLN A CA 1
ATOM 1306 C C . GLN A 1 170 ? 4.074 -13.754 23.468 1.00 96.25 170 GLN A C 1
ATOM 1308 O O . GLN A 1 170 ? 3.036 -13.365 22.941 1.00 96.25 170 GLN A O 1
ATOM 1313 N N . ASP A 1 171 ? 4.754 -12.997 24.334 1.00 96.94 171 ASP A N 1
ATOM 1314 C CA . ASP A 1 171 ? 4.291 -11.676 24.783 1.00 96.94 171 ASP A CA 1
ATOM 1315 C C . ASP A 1 171 ? 4.199 -10.667 23.628 1.00 96.94 171 ASP A C 1
ATOM 1317 O O . ASP A 1 171 ? 3.320 -9.811 23.617 1.00 96.94 171 ASP A O 1
ATOM 1321 N N . GLN A 1 172 ? 5.061 -10.782 22.612 1.00 96.81 172 GLN A N 1
ATOM 1322 C CA . GLN A 1 172 ? 4.952 -9.987 21.386 1.00 96.81 172 GLN A CA 1
ATOM 1323 C C . GLN A 1 172 ? 3.592 -10.175 20.703 1.00 96.81 172 GLN A C 1
ATOM 1325 O O . GLN A 1 172 ? 3.065 -9.246 20.089 1.00 96.81 172 GLN A O 1
ATOM 1330 N N . VAL A 1 173 ? 3.022 -11.375 20.753 1.00 96.94 173 VAL A N 1
ATOM 1331 C CA . VAL A 1 173 ? 1.709 -11.654 20.166 1.00 96.94 173 VAL A CA 1
ATOM 1332 C C . VAL A 1 173 ? 0.608 -11.240 21.138 1.00 96.94 173 VAL A C 1
ATOM 1334 O O . VAL A 1 173 ? -0.268 -10.469 20.755 1.00 96.94 173 VAL A O 1
ATOM 1337 N N . ASP A 1 174 ? 0.702 -11.656 22.399 1.00 95.75 174 ASP A N 1
ATOM 1338 C CA . ASP A 1 174 ? -0.382 -11.492 23.373 1.00 95.75 174 ASP A CA 1
ATOM 1339 C C . ASP A 1 174 ? -0.524 -10.052 23.895 1.00 95.75 174 ASP A C 1
ATOM 1341 O O . ASP A 1 174 ? -1.637 -9.594 24.139 1.00 95.75 174 ASP A O 1
ATOM 1345 N N . LEU A 1 175 ? 0.584 -9.319 24.053 1.00 95.38 175 LEU A N 1
ATOM 1346 C CA . LEU A 1 175 ? 0.612 -7.981 24.665 1.00 95.38 175 LEU A CA 1
ATOM 1347 C C . LEU A 1 175 ? 0.839 -6.844 23.664 1.00 95.38 175 LEU A C 1
ATOM 1349 O O . LEU A 1 175 ? 0.660 -5.678 24.015 1.00 95.38 175 LEU A O 1
ATOM 1353 N N . ALA A 1 176 ? 1.226 -7.152 22.426 1.00 95.62 176 ALA A N 1
ATOM 1354 C CA . ALA A 1 176 ? 1.458 -6.146 21.385 1.00 95.62 176 ALA A CA 1
ATOM 1355 C C . ALA A 1 176 ? 0.725 -6.426 20.065 1.00 95.62 176 ALA A C 1
ATOM 1357 O O . ALA A 1 176 ? 0.847 -5.644 19.114 1.00 95.62 176 ALA A O 1
ATOM 1358 N N . ALA A 1 177 ? -0.039 -7.519 19.997 1.00 96.88 177 ALA A N 1
ATOM 1359 C CA . ALA A 1 177 ? -0.751 -7.951 18.802 1.00 96.88 177 ALA A CA 1
ATOM 1360 C C . ALA A 1 177 ? 0.147 -8.006 17.557 1.00 96.88 177 ALA A C 1
ATOM 1362 O O . ALA A 1 177 ? -0.237 -7.539 16.483 1.00 96.88 177 ALA A O 1
ATOM 1363 N N . THR A 1 178 ? 1.370 -8.534 17.679 1.00 97.25 178 THR A N 1
ATOM 1364 C CA . THR A 1 178 ? 2.198 -8.772 16.488 1.00 97.25 178 THR A CA 1
ATOM 1365 C C . THR A 1 178 ? 1.544 -9.833 15.604 1.00 97.25 178 THR A C 1
ATOM 1367 O O . THR A 1 178 ? 1.216 -10.933 16.045 1.00 97.25 178 THR A O 1
ATOM 1370 N N . THR A 1 179 ? 1.328 -9.486 14.337 1.00 97.69 179 THR A N 1
ATOM 1371 C CA . THR A 1 179 ? 0.627 -10.337 13.366 1.00 97.69 179 THR A CA 1
ATOM 1372 C C . THR A 1 179 ? 1.592 -11.005 12.399 1.00 97.69 179 THR A C 1
ATOM 1374 O O . THR A 1 179 ? 1.241 -12.002 11.783 1.00 97.69 179 THR A O 1
ATOM 1377 N N . CYS A 1 180 ? 2.824 -10.509 12.274 1.00 96.31 180 CYS A N 1
ATOM 1378 C CA . CYS A 1 180 ? 3.804 -11.003 11.316 1.00 96.31 180 CYS A CA 1
ATOM 1379 C C . CYS A 1 180 ? 5.218 -11.024 11.915 1.00 96.31 180 CYS A C 1
ATOM 1381 O O . CYS A 1 180 ? 5.517 -10.325 12.884 1.00 96.31 180 CYS A O 1
ATOM 1383 N N . ASP A 1 181 ? 6.100 -11.824 11.311 1.00 95.25 181 ASP A N 1
ATOM 1384 C CA . ASP A 1 181 ? 7.528 -11.948 11.647 1.00 95.25 181 ASP A CA 1
ATOM 1385 C C . ASP A 1 181 ? 7.849 -12.402 13.088 1.00 95.25 181 ASP A C 1
ATOM 1387 O O . ASP A 1 181 ? 9.019 -12.445 13.463 1.00 95.25 181 ASP A O 1
ATOM 1391 N N . SER A 1 182 ? 6.853 -12.809 13.881 1.00 96.06 182 SER A N 1
ATOM 1392 C CA . SER A 1 182 ?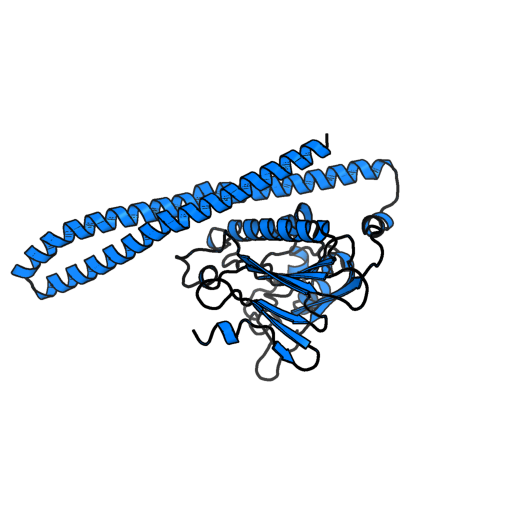 7.096 -13.462 15.172 1.00 96.06 182 SER A CA 1
ATOM 1393 C C . SER A 1 182 ? 7.675 -14.866 14.975 1.00 96.06 182 SER A C 1
ATOM 1395 O O . SER A 1 182 ? 7.215 -15.639 14.130 1.00 96.06 182 SER A O 1
ATOM 1397 N N . THR A 1 183 ? 8.663 -15.227 15.795 1.00 96.62 183 THR A N 1
ATOM 1398 C CA . THR A 1 183 ? 9.380 -16.507 15.688 1.00 96.62 183 THR A CA 1
ATOM 1399 C C . THR A 1 183 ? 8.556 -17.711 16.145 1.00 96.62 183 THR A C 1
ATOM 1401 O O . THR A 1 183 ? 8.932 -18.849 15.855 1.00 96.62 183 THR A O 1
ATOM 1404 N N . ILE A 1 184 ? 7.410 -17.501 16.809 1.00 96.56 184 ILE A N 1
ATOM 1405 C CA . ILE A 1 184 ? 6.482 -18.599 17.126 1.00 96.56 184 ILE A CA 1
ATOM 1406 C C . ILE A 1 184 ? 5.723 -19.096 15.883 1.00 96.56 184 ILE A C 1
ATOM 1408 O O . ILE A 1 184 ? 5.281 -20.253 15.865 1.00 96.56 184 ILE A O 1
ATOM 1412 N N . ASN A 1 185 ? 5.622 -18.259 14.838 1.00 97.62 185 ASN A N 1
ATOM 1413 C CA . ASN A 1 185 ? 5.053 -18.617 13.542 1.00 97.62 185 ASN A CA 1
ATOM 1414 C C . ASN A 1 185 ? 6.028 -19.511 12.766 1.00 97.62 185 ASN A C 1
ATOM 1416 O O . ASN A 1 185 ? 7.164 -19.123 12.494 1.00 97.62 185 ASN A O 1
ATOM 1420 N N . THR A 1 186 ? 5.589 -20.699 12.353 1.00 96.94 186 THR A N 1
ATOM 1421 C CA . THR A 1 186 ? 6.489 -21.681 11.725 1.00 96.94 186 THR A CA 1
ATOM 1422 C C . THR A 1 186 ? 7.035 -21.240 10.368 1.00 96.94 186 THR A C 1
ATOM 1424 O O . THR A 1 186 ? 8.113 -21.684 9.985 1.00 96.94 186 THR A O 1
ATOM 1427 N N . TRP A 1 187 ? 6.340 -20.357 9.646 1.00 96.88 187 TRP A N 1
ATOM 1428 C CA . TRP A 1 187 ? 6.788 -19.829 8.350 1.00 96.88 187 TRP A CA 1
ATOM 1429 C C . TRP A 1 187 ? 7.786 -18.670 8.488 1.00 96.88 187 TRP A C 1
ATOM 1431 O O . TRP A 1 187 ? 8.420 -18.263 7.509 1.00 96.88 187 TRP A O 1
ATOM 1441 N N . ARG A 1 188 ? 7.924 -18.130 9.706 1.00 95.88 188 ARG A N 1
ATOM 1442 C CA . ARG A 1 188 ? 8.797 -16.997 10.046 1.00 95.88 188 ARG A CA 1
ATOM 1443 C C . ARG A 1 188 ? 9.742 -17.312 11.212 1.00 95.88 188 ARG A C 1
ATOM 1445 O O . ARG A 1 188 ? 10.380 -16.411 11.745 1.00 95.88 188 ARG A O 1
ATOM 1452 N N . ALA A 1 189 ? 9.901 -18.588 11.563 1.00 94.19 189 ALA A N 1
ATOM 1453 C CA . ALA A 1 189 ? 10.737 -19.045 12.675 1.00 94.19 189 ALA A CA 1
ATOM 1454 C C . ALA A 1 189 ? 12.225 -18.665 12.529 1.00 94.19 189 ALA A C 1
ATOM 1456 O O . ALA A 1 189 ? 12.948 -18.578 13.515 1.00 94.19 189 ALA A O 1
ATOM 1457 N N . GLN A 1 190 ? 12.679 -18.427 11.296 1.00 95.31 190 GLN A N 1
ATOM 1458 C CA . GLN A 1 190 ? 14.035 -18.011 10.938 1.00 95.31 190 GLN A CA 1
ATOM 1459 C C . GLN A 1 190 ? 14.316 -16.511 11.133 1.00 95.31 190 GLN A C 1
ATOM 1461 O O . GLN A 1 190 ? 15.450 -16.080 10.925 1.00 95.31 190 GLN A O 1
ATOM 1466 N N . ARG A 1 191 ? 13.299 -15.698 11.438 1.00 94.88 191 ARG A N 1
ATOM 1467 C CA . ARG A 1 191 ? 13.447 -14.248 11.636 1.00 94.88 191 ARG A CA 1
ATOM 1468 C C . ARG A 1 191 ? 14.087 -13.942 12.988 1.00 94.88 191 ARG A C 1
ATOM 1470 O O . ARG A 1 191 ? 14.063 -14.772 13.896 1.00 94.88 191 ARG A O 1
ATOM 1477 N N . ALA A 1 192 ? 14.649 -12.745 13.145 1.00 93.75 192 ALA A N 1
ATOM 1478 C CA . ALA A 1 192 ? 15.064 -12.301 14.470 1.00 93.75 192 ALA A CA 1
ATOM 1479 C C . ALA A 1 192 ? 13.826 -11.934 15.316 1.00 93.75 192 ALA A C 1
ATOM 1481 O O . ALA A 1 192 ? 12.909 -11.305 14.788 1.00 93.75 192 ALA A O 1
ATOM 1482 N N . PRO A 1 193 ? 13.795 -12.233 16.631 1.00 91.19 193 PRO A N 1
ATOM 1483 C CA . PRO A 1 193 ? 12.688 -11.828 17.507 1.00 91.19 193 PRO A CA 1
ATOM 1484 C C . PRO A 1 193 ? 12.385 -10.324 17.469 1.00 91.19 193 PRO A C 1
ATOM 1486 O O . PRO A 1 193 ? 11.248 -9.908 17.647 1.00 91.19 193 PRO A O 1
ATOM 1489 N N . THR A 1 194 ? 13.389 -9.494 17.184 1.00 93.88 194 THR A N 1
ATOM 1490 C CA . THR A 1 194 ? 13.250 -8.038 17.054 1.00 93.88 194 THR A CA 1
ATOM 1491 C C . THR A 1 194 ? 12.525 -7.592 15.778 1.00 93.88 194 THR A C 1
ATOM 1493 O O . THR A 1 194 ? 12.211 -6.411 15.632 1.00 93.88 194 THR A O 1
ATOM 1496 N N . GLU A 1 195 ? 12.270 -8.500 14.832 1.00 93.69 195 GLU A N 1
ATOM 1497 C CA . GLU A 1 195 ? 11.588 -8.193 13.572 1.00 93.69 195 GLU A CA 1
ATOM 1498 C C . GLU A 1 195 ? 10.062 -8.297 13.665 1.00 93.69 195 GLU A C 1
ATOM 1500 O O . GLU A 1 195 ? 9.389 -7.735 12.792 1.00 93.69 195 GLU A O 1
ATOM 1505 N N . ALA A 1 196 ? 9.535 -8.948 14.712 1.00 95.50 196 ALA A N 1
ATOM 1506 C CA . ALA A 1 196 ? 8.105 -9.124 14.944 1.00 95.50 196 ALA A CA 1
ATOM 1507 C C . ALA A 1 196 ? 7.361 -7.785 14.881 1.00 95.50 196 ALA A C 1
ATOM 1509 O O . ALA A 1 196 ? 7.799 -6.770 15.430 1.00 95.50 196 ALA A O 1
ATOM 1510 N N . CYS A 1 197 ? 6.236 -7.756 14.168 1.00 94.81 197 CYS A N 1
ATOM 1511 C CA . CYS A 1 197 ? 5.492 -6.521 13.962 1.00 94.81 197 CYS A CA 1
ATOM 1512 C C . CYS A 1 197 ? 4.001 -6.750 13.717 1.00 94.81 197 CYS A C 1
ATOM 1514 O O . CYS A 1 197 ? 3.564 -7.835 13.338 1.00 94.81 197 CYS A O 1
ATOM 1516 N N . ARG A 1 198 ? 3.216 -5.692 13.939 1.00 96.38 198 ARG A N 1
ATOM 1517 C CA . ARG A 1 198 ? 1.803 -5.616 13.560 1.00 96.38 198 ARG A CA 1
ATOM 1518 C C . ARG A 1 198 ? 1.695 -4.960 12.185 1.00 96.38 198 ARG A C 1
ATOM 1520 O O . ARG A 1 198 ? 2.179 -3.843 11.999 1.00 96.38 198 ARG A O 1
ATOM 1527 N N . LEU A 1 199 ? 1.128 -5.687 11.226 1.00 97.06 199 LEU A N 1
ATOM 1528 C CA . LEU A 1 199 ? 0.873 -5.219 9.854 1.00 97.06 199 LEU A CA 1
ATOM 1529 C C . LEU A 1 199 ? -0.610 -5.312 9.476 1.00 97.06 199 LEU A C 1
ATOM 1531 O O . LEU A 1 199 ? -1.048 -4.627 8.549 1.00 97.06 199 LEU A O 1
ATOM 1535 N N . ASP A 1 200 ? -1.366 -6.122 10.215 1.00 98.44 200 ASP A N 1
ATOM 1536 C CA . ASP A 1 200 ? -2.784 -6.377 10.008 1.00 98.44 200 ASP A CA 1
ATOM 1537 C C . ASP A 1 200 ? -3.599 -5.621 11.058 1.00 98.44 200 ASP A C 1
ATOM 1539 O O . ASP A 1 200 ? -3.261 -5.630 12.243 1.00 98.44 200 ASP A O 1
ATOM 1543 N N . TYR A 1 201 ? -4.664 -4.954 10.615 1.00 98.06 201 TYR A N 1
ATOM 1544 C CA . TYR A 1 201 ? -5.442 -4.047 11.460 1.00 98.06 201 TYR A CA 1
ATOM 1545 C C . TYR A 1 201 ? -6.943 -4.174 11.215 1.00 98.06 201 TYR A C 1
ATOM 1547 O O . TYR A 1 201 ? -7.375 -4.609 10.144 1.00 98.06 201 TYR A O 1
ATOM 1555 N N . ALA A 1 202 ? -7.722 -3.682 12.180 1.00 97.88 202 ALA A N 1
ATOM 1556 C CA . ALA A 1 202 ? -9.083 -3.200 11.978 1.00 97.88 202 ALA A CA 1
ATOM 1557 C C . ALA A 1 202 ? -9.179 -1.745 12.468 1.00 97.88 202 ALA A C 1
ATOM 1559 O O . ALA A 1 202 ? -9.498 -1.472 13.620 1.00 97.88 202 ALA A O 1
ATOM 1560 N N . LEU A 1 203 ? -8.860 -0.793 11.594 1.00 98.12 203 LEU A N 1
ATOM 1561 C CA . LEU A 1 203 ? -8.966 0.625 11.921 1.00 98.12 203 LEU A CA 1
ATOM 1562 C C . LEU A 1 203 ? -10.423 1.082 11.788 1.00 98.12 203 LEU A C 1
ATOM 1564 O O . LEU A 1 203 ? -11.091 0.722 10.820 1.00 98.12 203 LEU A O 1
ATOM 1568 N N . ILE A 1 204 ? -10.915 1.898 12.713 1.00 97.38 204 ILE A N 1
ATOM 1569 C CA . ILE A 1 204 ? -12.319 2.336 12.741 1.00 97.38 204 ILE A CA 1
ATOM 1570 C C . ILE A 1 204 ? -12.461 3.849 12.602 1.00 97.38 204 ILE A C 1
ATOM 1572 O O . ILE A 1 204 ? -11.623 4.606 13.088 1.00 97.38 204 ILE A O 1
ATOM 1576 N N . GLY A 1 205 ? -13.544 4.285 11.956 1.00 93.50 205 GLY A N 1
ATOM 1577 C CA . GLY A 1 205 ? -13.969 5.687 11.971 1.00 93.50 205 GLY A CA 1
ATOM 1578 C C . GLY A 1 205 ? -14.506 6.081 13.349 1.00 93.50 205 GLY A C 1
ATOM 1579 O O . GLY A 1 205 ? -15.249 5.322 13.977 1.00 93.50 205 GLY A O 1
ATOM 1580 N N . GLY A 1 206 ? -14.130 7.265 13.823 1.00 73.06 206 GLY A N 1
ATOM 1581 C CA . GLY A 1 206 ? -14.258 7.677 15.222 1.00 73.06 206 GLY A CA 1
ATOM 1582 C C . GLY A 1 206 ? -15.654 8.096 15.700 1.00 73.06 206 GLY A C 1
ATOM 1583 O O . GLY A 1 206 ? -15.747 8.763 16.722 1.00 73.06 206 GLY A O 1
ATOM 1584 N N . ALA A 1 207 ? -16.745 7.793 14.993 1.00 73.88 207 ALA A N 1
ATOM 1585 C CA . ALA A 1 207 ? -18.066 8.335 15.351 1.00 73.88 207 ALA A CA 1
ATOM 1586 C C . ALA A 1 207 ? -19.150 7.306 15.704 1.00 73.88 207 ALA A C 1
ATOM 1588 O O . ALA A 1 207 ? -20.184 7.703 16.231 1.00 73.88 207 ALA A O 1
ATOM 1589 N N . LYS A 1 208 ? -18.985 6.031 15.334 1.00 88.69 208 LYS A N 1
ATOM 1590 C CA . LYS A 1 208 ? -20.097 5.049 15.324 1.00 88.69 208 LYS A CA 1
ATOM 1591 C C . LYS A 1 208 ? -19.740 3.669 15.847 1.00 88.69 208 LYS A C 1
ATOM 1593 O O . LYS A 1 208 ? -20.621 2.818 15.952 1.00 88.69 208 LYS A O 1
ATOM 1598 N N . LEU A 1 209 ? -18.458 3.429 16.090 1.00 92.75 209 LEU A N 1
ATOM 1599 C CA . LEU A 1 209 ? -17.935 2.137 16.492 1.00 92.75 209 LEU A CA 1
ATOM 1600 C C . LEU A 1 209 ? -17.001 2.350 17.669 1.00 92.75 209 LEU A C 1
ATOM 1602 O O . LEU A 1 209 ? -16.061 3.139 17.575 1.00 92.75 209 LEU A O 1
ATOM 1606 N N . THR A 1 210 ? -17.242 1.601 18.734 1.00 94.00 210 THR A N 1
ATOM 1607 C CA . THR A 1 210 ? -16.369 1.553 19.902 1.00 94.00 210 THR A CA 1
ATOM 1608 C C . THR A 1 210 ? -15.822 0.129 20.014 1.00 94.00 210 THR A C 1
ATOM 1610 O O . THR A 1 210 ? -16.607 -0.823 20.023 1.00 94.00 210 THR A O 1
ATOM 1613 N N . PRO A 1 211 ? -14.491 -0.073 20.033 1.00 95.88 211 PRO A N 1
ATOM 1614 C CA . PRO A 1 211 ? -13.924 -1.404 20.174 1.00 95.88 211 PRO A CA 1
ATOM 1615 C C . PRO A 1 211 ? -14.136 -1.882 21.609 1.00 95.88 211 PRO A C 1
ATOM 1617 O O . PRO A 1 211 ? -13.892 -1.139 22.557 1.00 95.88 211 PRO A O 1
ATOM 1620 N N . VAL A 1 212 ? -14.586 -3.123 21.758 1.00 97.19 212 VAL A N 1
ATOM 1621 C CA . VAL A 1 212 ? -14.759 -3.783 23.064 1.00 97.19 212 VAL A CA 1
ATOM 1622 C C . VAL A 1 212 ? -13.746 -4.901 23.277 1.00 97.19 212 VAL A C 1
ATOM 1624 O O . VAL A 1 212 ? -13.459 -5.258 24.414 1.00 97.19 212 VAL A O 1
ATOM 1627 N N . ASP A 1 213 ? -13.196 -5.434 22.187 1.00 97.81 213 ASP A N 1
ATOM 1628 C CA . ASP A 1 213 ? -12.148 -6.446 22.197 1.00 97.81 213 ASP A CA 1
ATOM 1629 C C . ASP A 1 213 ? -11.311 -6.340 20.916 1.00 97.81 213 ASP A C 1
ATOM 1631 O O . ASP A 1 213 ? -11.840 -6.003 19.852 1.00 97.81 213 ASP A O 1
ATOM 1635 N N . ALA A 1 214 ? -10.016 -6.621 21.011 1.00 97.81 214 ALA A N 1
ATOM 1636 C CA . ALA A 1 214 ? -9.112 -6.718 19.873 1.00 97.81 214 ALA A CA 1
ATOM 1637 C C . ALA A 1 214 ? -7.928 -7.612 20.236 1.00 97.81 214 ALA A C 1
ATOM 1639 O O . ALA A 1 214 ? -7.455 -7.570 21.366 1.00 97.81 214 ALA A O 1
ATOM 1640 N N . GLY A 1 215 ? -7.413 -8.373 19.273 1.00 97.50 215 GLY A N 1
ATOM 1641 C CA . GLY A 1 215 ? -6.276 -9.254 19.510 1.00 97.50 215 GLY A CA 1
ATOM 1642 C C . GLY A 1 215 ? -5.879 -10.089 18.308 1.00 97.50 215 GLY A C 1
ATOM 1643 O O . GLY A 1 215 ? -6.231 -9.786 17.167 1.00 97.50 215 GLY A O 1
ATOM 1644 N N . VAL A 1 216 ? -5.125 -11.151 18.580 1.00 97.75 216 VAL A N 1
ATOM 1645 C CA . VAL A 1 216 ? -4.584 -12.055 17.565 1.00 97.75 216 VAL A CA 1
ATOM 1646 C C . VAL A 1 216 ? -5.092 -13.471 17.819 1.00 97.75 216 VAL A C 1
ATOM 1648 O O . VAL A 1 216 ? -5.078 -13.958 18.946 1.00 97.75 216 VAL A O 1
ATOM 1651 N N . VAL A 1 217 ? -5.555 -14.133 16.762 1.00 97.69 217 VAL A N 1
ATOM 1652 C CA . VAL A 1 217 ? -6.090 -15.501 16.778 1.00 97.69 217 VAL A CA 1
ATOM 1653 C C . VAL A 1 217 ? -5.446 -16.344 15.674 1.00 97.69 217 VAL A C 1
ATOM 1655 O O . VAL A 1 217 ? -4.691 -15.832 14.842 1.00 97.69 217 VAL A O 1
ATOM 1658 N N . PHE A 1 218 ? -5.737 -17.649 15.662 1.00 97.00 218 PHE A N 1
ATOM 1659 C CA . PHE A 1 218 ? -5.082 -18.634 14.788 1.00 97.00 218 PHE A CA 1
ATOM 1660 C C . PHE A 1 218 ? -3.558 -18.684 14.984 1.00 97.00 218 PHE A C 1
ATOM 1662 O O . PHE A 1 218 ? -2.787 -18.787 14.026 1.00 97.00 218 PHE A O 1
ATOM 1669 N N . THR A 1 219 ? -3.125 -18.581 16.242 1.00 96.94 219 THR A N 1
ATOM 1670 C CA . THR A 1 219 ? -1.717 -18.662 16.660 1.00 96.94 219 THR A CA 1
ATOM 1671 C C . THR A 1 219 ? -1.273 -20.103 16.905 1.00 96.94 219 THR A C 1
ATOM 1673 O O . THR A 1 219 ? -0.075 -20.398 16.930 1.00 96.94 219 THR A O 1
ATOM 1676 N N . GLU A 1 220 ? -2.228 -21.022 17.046 1.00 95.44 220 GLU A N 1
ATOM 1677 C CA . GLU A 1 220 ? -1.977 -22.442 17.201 1.00 95.44 220 GLU A CA 1
ATOM 1678 C C . GLU A 1 220 ? -1.430 -23.087 15.918 1.00 95.44 220 GLU A C 1
ATOM 1680 O O . GLU A 1 220 ? -1.508 -22.550 14.808 1.00 95.44 220 GLU A O 1
ATOM 1685 N N . ARG A 1 221 ? -0.840 -24.274 16.077 1.00 95.44 221 ARG A N 1
ATOM 1686 C CA . ARG A 1 221 ? -0.258 -25.041 14.975 1.00 95.44 221 ARG A CA 1
ATOM 1687 C C . ARG A 1 221 ? -1.203 -26.152 14.551 1.00 95.44 221 ARG A C 1
ATOM 1689 O O . ARG A 1 221 ? -1.711 -26.899 15.384 1.00 95.44 221 ARG A O 1
ATOM 1696 N N . ILE A 1 222 ? -1.346 -26.311 13.245 1.00 96.44 222 ILE A N 1
ATOM 1697 C CA . ILE A 1 222 ? -1.917 -27.502 12.637 1.00 96.44 222 ILE A CA 1
ATOM 1698 C C . ILE A 1 222 ? -0.885 -28.635 12.792 1.00 96.44 222 ILE A C 1
ATOM 1700 O O . ILE A 1 222 ? 0.270 -28.451 12.378 1.00 96.44 222 ILE A O 1
ATOM 1704 N N . PRO A 1 223 ? -1.263 -29.793 13.368 1.00 96.19 223 PRO A N 1
ATOM 1705 C CA . PRO A 1 223 ? -0.382 -30.955 13.459 1.00 96.19 223 PRO A CA 1
ATOM 1706 C C . PRO A 1 223 ? 0.244 -31.294 12.101 1.00 96.19 223 PRO A C 1
ATOM 1708 O O . PRO A 1 223 ? -0.439 -31.263 11.080 1.00 96.19 223 PRO A O 1
ATOM 1711 N N . ASP A 1 224 ? 1.549 -31.563 12.093 1.00 94.69 224 ASP A N 1
ATOM 1712 C CA . ASP A 1 224 ? 2.352 -31.930 10.912 1.00 94.69 224 ASP A CA 1
ATOM 1713 C C . ASP A 1 224 ? 2.433 -30.892 9.770 1.00 94.69 224 ASP A C 1
ATOM 1715 O O . ASP A 1 224 ? 3.098 -31.142 8.765 1.00 94.69 224 ASP A O 1
ATOM 1719 N N . VAL A 1 225 ? 1.820 -29.711 9.919 1.00 95.25 225 VAL A N 1
ATOM 1720 C CA . VAL A 1 225 ? 1.851 -28.634 8.910 1.00 95.25 225 VAL A CA 1
ATOM 1721 C C . VAL A 1 225 ? 2.519 -27.367 9.448 1.00 95.25 225 VAL A C 1
ATOM 1723 O O . VAL A 1 225 ? 3.349 -26.777 8.762 1.00 95.25 225 VAL A O 1
ATOM 1726 N N . GLY A 1 226 ? 2.197 -26.956 10.677 1.00 96.12 226 GLY A N 1
ATOM 1727 C CA . GLY A 1 226 ? 2.656 -25.693 11.263 1.00 96.12 226 GLY A CA 1
ATOM 1728 C C . GLY A 1 226 ? 1.545 -24.643 11.366 1.00 96.12 226 GLY A C 1
ATOM 1729 O O . GLY A 1 226 ? 0.377 -24.982 11.520 1.00 96.12 226 GLY A O 1
ATOM 1730 N N . SER A 1 227 ? 1.901 -23.361 11.349 1.00 97.38 227 SER A N 1
ATOM 1731 C CA . SER A 1 227 ? 0.965 -22.232 11.447 1.00 97.38 227 SER A CA 1
ATOM 1732 C C . SER A 1 227 ? 0.032 -22.143 10.228 1.00 97.38 227 SER A C 1
ATOM 1734 O O . SER A 1 227 ? 0.407 -22.534 9.123 1.00 97.38 227 SER A O 1
ATOM 1736 N N . TYR A 1 228 ? -1.172 -21.587 10.400 1.00 97.19 228 TYR A N 1
ATOM 1737 C CA . TYR A 1 228 ? -2.173 -21.465 9.321 1.00 97.19 228 TYR A CA 1
ATOM 1738 C C . TYR A 1 228 ? -1.726 -20.585 8.146 1.00 97.19 228 TYR A C 1
ATOM 1740 O O . TYR A 1 228 ? -2.158 -20.788 7.013 1.00 97.19 228 TYR A O 1
ATOM 1748 N N . SER A 1 229 ? -0.896 -19.587 8.431 1.00 97.12 229 SER A N 1
ATOM 1749 C CA . SER A 1 229 ? -0.359 -18.615 7.485 1.00 97.12 229 SER A CA 1
ATOM 1750 C C . SER A 1 229 ? 0.937 -18.039 8.062 1.00 97.12 229 SER A C 1
ATOM 1752 O O . SER A 1 229 ? 1.224 -18.219 9.248 1.00 97.12 229 SER A O 1
ATOM 1754 N N . ASP A 1 230 ? 1.730 -17.354 7.243 1.00 95.94 230 ASP A N 1
ATOM 1755 C CA . ASP A 1 230 ? 2.900 -16.589 7.686 1.00 95.94 230 ASP A CA 1
ATOM 1756 C C . ASP A 1 230 ? 2.533 -15.287 8.419 1.00 95.94 230 ASP A C 1
ATOM 1758 O O . ASP A 1 230 ? 3.403 -14.641 9.005 1.00 95.94 230 ASP A O 1
ATOM 1762 N N . HIS A 1 231 ? 1.240 -14.955 8.429 1.00 98.19 231 HIS A N 1
ATOM 1763 C CA . HIS A 1 231 ? 0.608 -13.980 9.309 1.00 98.19 231 HIS A CA 1
ATOM 1764 C C . HIS A 1 231 ? -0.352 -14.682 10.282 1.00 98.19 231 HIS A C 1
ATOM 1766 O O . HIS A 1 231 ? -1.027 -15.646 9.918 1.00 98.19 231 HIS A O 1
ATOM 1772 N N . PHE A 1 232 ? -0.460 -14.173 11.504 1.00 98.31 232 PHE A N 1
ATOM 1773 C CA . PHE A 1 232 ? -1.559 -14.483 12.414 1.00 98.31 232 PHE A CA 1
ATOM 1774 C C . PHE A 1 232 ? -2.766 -13.591 12.125 1.00 98.31 232 PHE A C 1
ATOM 1776 O O . PHE A 1 232 ? -2.622 -12.473 11.630 1.00 98.31 232 PHE A O 1
ATOM 1783 N N . ALA A 1 233 ? -3.970 -14.076 12.428 1.00 98.12 233 ALA A N 1
ATOM 1784 C CA . ALA A 1 233 ? -5.181 -13.327 12.129 1.00 98.12 233 ALA A CA 1
ATOM 1785 C C . ALA A 1 233 ? -5.454 -12.271 13.199 1.00 98.12 233 ALA A C 1
ATOM 1787 O O . ALA A 1 233 ? -5.497 -12.576 14.388 1.00 98.12 233 ALA A O 1
ATOM 1788 N N . TYR A 1 234 ? -5.708 -11.043 12.762 1.00 98.31 234 TYR A N 1
ATOM 1789 C CA . TYR A 1 234 ? -6.190 -9.979 13.631 1.00 98.31 234 TYR A CA 1
ATOM 1790 C C . TYR A 1 234 ? -7.707 -10.102 13.834 1.00 98.31 234 TYR A C 1
ATOM 1792 O O . TYR A 1 234 ? -8.451 -10.321 12.873 1.00 98.31 234 TYR A O 1
ATOM 1800 N N . THR A 1 235 ? -8.173 -9.939 15.070 1.00 98.12 235 THR A N 1
ATOM 1801 C CA . THR A 1 235 ? -9.596 -9.920 15.428 1.00 98.12 235 THR A CA 1
ATOM 1802 C C . THR A 1 235 ? -9.946 -8.639 16.171 1.00 98.12 235 THR A C 1
ATOM 1804 O O . THR A 1 235 ? -9.132 -8.113 16.926 1.00 98.12 235 THR A O 1
ATOM 1807 N N . ALA A 1 236 ? -11.167 -8.148 15.969 1.00 97.88 236 ALA A N 1
ATOM 1808 C CA . ALA A 1 236 ? -11.735 -7.053 16.740 1.00 97.88 236 ALA A CA 1
ATOM 1809 C C . ALA A 1 236 ? -13.257 -7.195 16.839 1.00 97.88 236 ALA A C 1
ATOM 1811 O O . ALA A 1 236 ? -13.920 -7.611 15.884 1.00 97.88 236 ALA A O 1
ATOM 1812 N N . THR A 1 237 ? -13.798 -6.818 17.994 1.00 97.62 237 THR A N 1
ATOM 1813 C CA . THR A 1 237 ? -15.233 -6.756 18.271 1.00 97.62 237 THR A CA 1
ATOM 1814 C C . THR A 1 237 ? -15.612 -5.311 18.547 1.00 97.62 237 THR A C 1
ATOM 1816 O O . THR A 1 237 ? -14.946 -4.623 19.322 1.00 97.62 237 THR A O 1
ATOM 1819 N N . PHE A 1 238 ? -16.698 -4.859 17.926 1.00 95.19 238 PHE A N 1
ATOM 1820 C CA . PHE A 1 238 ? -17.174 -3.486 18.034 1.00 95.19 238 PHE A CA 1
ATOM 1821 C C . PHE A 1 238 ? -18.594 -3.453 18.582 1.00 95.19 238 PHE A C 1
ATOM 1823 O O . PHE A 1 238 ? -19.441 -4.249 18.172 1.00 95.19 238 PHE A O 1
ATOM 1830 N N . GLU A 1 239 ? -18.852 -2.491 19.456 1.00 92.75 239 GLU A N 1
ATOM 1831 C CA . GLU A 1 239 ? -20.196 -2.039 19.781 1.00 92.75 239 GLU A CA 1
ATOM 1832 C C . GLU A 1 239 ? -20.562 -0.881 18.848 1.00 92.75 239 GLU A C 1
ATOM 1834 O O . GLU A 1 239 ? -19.743 0.002 18.574 1.00 92.75 239 GLU A O 1
ATOM 1839 N N . MET A 1 240 ? -21.776 -0.925 18.301 1.00 88.88 240 MET A N 1
ATOM 1840 C CA . MET A 1 240 ? -22.268 0.086 17.374 1.00 88.88 240 MET A CA 1
ATOM 1841 C C . MET A 1 240 ? -23.130 1.087 18.130 1.00 88.88 240 MET A C 1
ATOM 1843 O O . MET A 1 240 ? -24.083 0.706 18.807 1.00 88.88 240 MET A O 1
ATOM 1847 N N . GLU A 1 241 ? -22.802 2.366 17.999 1.00 77.38 241 GLU A N 1
ATOM 1848 C CA . GLU A 1 241 ? -23.540 3.428 18.670 1.00 77.38 241 GLU A CA 1
ATOM 1849 C C . GLU A 1 241 ? -24.683 3.925 17.773 1.00 77.38 241 GLU A C 1
ATOM 1851 O O . GLU A 1 241 ? -24.467 4.424 16.666 1.00 77.38 241 GLU A O 1
ATOM 1856 N N . ASP A 1 242 ? -25.923 3.805 18.261 1.00 63.88 242 ASP A N 1
ATOM 1857 C CA . ASP A 1 242 ? -27.137 4.242 17.547 1.00 63.88 242 ASP A CA 1
ATOM 1858 C C . ASP A 1 242 ? -27.273 5.776 17.462 1.00 63.88 242 ASP A C 1
ATOM 1860 O O . ASP A 1 242 ? -28.107 6.297 16.716 1.00 63.88 242 ASP A O 1
ATOM 1864 N N . LYS A 1 243 ? -26.467 6.529 18.224 1.00 53.62 243 LYS A N 1
ATOM 1865 C CA . LYS A 1 243 ? -26.485 7.997 18.262 1.00 53.62 243 LYS A CA 1
ATOM 1866 C C . LYS A 1 243 ? -25.094 8.554 17.955 1.00 53.62 243 LYS A C 1
ATOM 1868 O O . LYS A 1 243 ? -24.129 8.071 18.530 1.00 53.62 243 LYS A O 1
ATOM 1873 N N . PRO A 1 244 ? -24.971 9.602 17.119 1.00 48.12 244 PRO A N 1
ATOM 1874 C CA . PRO A 1 244 ? -23.689 10.212 16.760 1.00 48.12 244 PRO A CA 1
ATOM 1875 C C . PRO A 1 244 ? -23.080 11.078 17.886 1.00 48.12 244 PRO A C 1
ATOM 1877 O O . PRO A 1 244 ? -22.526 12.143 17.615 1.00 48.12 244 PRO A O 1
ATOM 1880 N N . GLU A 1 245 ? -23.169 10.658 19.151 1.00 43.62 245 GLU A N 1
ATOM 1881 C CA . GLU A 1 245 ? -22.562 11.381 20.275 1.00 43.62 245 GLU A CA 1
ATOM 1882 C C . GLU A 1 245 ? -21.133 10.897 20.555 1.00 43.62 245 GLU A C 1
ATOM 1884 O O . GLU A 1 245 ? -20.827 10.261 21.550 1.00 43.62 245 GLU A O 1
ATOM 1889 N N . ALA A 1 246 ? -20.253 11.303 19.639 1.00 43.72 2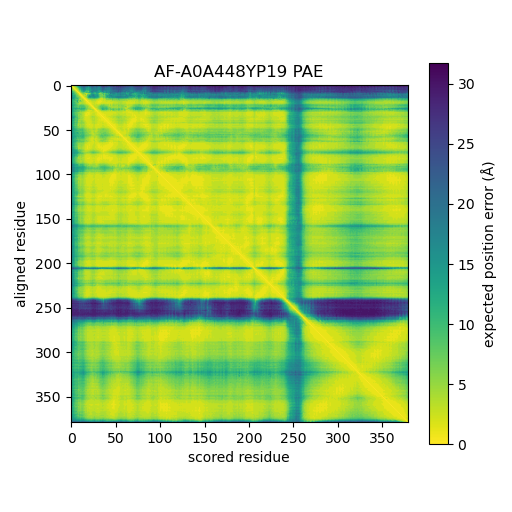46 ALA A N 1
ATOM 1890 C CA . ALA A 1 246 ? -18.878 11.729 19.876 1.00 43.72 246 ALA A CA 1
ATOM 1891 C C . ALA A 1 246 ? -17.988 10.879 20.817 1.00 43.72 246 ALA A C 1
ATOM 1893 O O . ALA A 1 246 ? -17.863 11.154 22.012 1.00 43.72 246 ALA A O 1
ATOM 1894 N N . ILE A 1 247 ? -17.112 10.066 20.210 1.00 51.28 247 ILE A N 1
ATOM 1895 C CA . ILE A 1 247 ? -15.872 9.533 20.822 1.00 51.28 247 ILE A CA 1
ATOM 1896 C C . ILE A 1 247 ? -14.954 10.650 21.371 1.00 51.28 247 ILE A C 1
ATOM 1898 O O . ILE A 1 247 ? -14.077 10.392 22.202 1.00 51.28 247 ILE A O 1
ATOM 1902 N N . LYS A 1 248 ? -15.218 11.928 21.043 1.00 45.97 248 LYS A N 1
ATOM 1903 C CA . LYS A 1 248 ? -14.620 13.062 21.766 1.00 45.97 248 LYS A CA 1
ATOM 1904 C C . LYS A 1 248 ? -14.853 12.969 23.278 1.00 45.97 248 LYS A C 1
ATOM 1906 O O . LYS A 1 248 ? -13.990 13.424 24.013 1.00 45.97 248 LYS A O 1
ATOM 1911 N N . GLU A 1 249 ? -15.933 12.363 23.778 1.00 43.47 249 GLU A N 1
ATOM 1912 C CA . GLU A 1 249 ? -16.144 12.200 25.223 1.00 43.47 249 GLU A CA 1
ATOM 1913 C C . GLU A 1 249 ? -15.340 11.063 25.861 1.00 43.47 249 GLU A C 1
ATOM 1915 O O . GLU A 1 249 ? -14.898 11.228 26.996 1.00 43.47 249 GLU A O 1
ATOM 1920 N N . VAL A 1 250 ? -15.102 9.940 25.178 1.00 46.06 250 VAL A N 1
ATOM 1921 C CA . VAL A 1 250 ? -14.338 8.817 25.761 1.00 46.06 250 VAL A CA 1
ATOM 1922 C C . VAL A 1 250 ? -12.850 9.171 25.855 1.00 46.06 250 VAL A C 1
ATOM 1924 O O . VAL A 1 250 ? -12.216 8.910 26.879 1.00 46.06 250 VAL A O 1
ATOM 1927 N N . ALA A 1 251 ? -12.316 9.882 24.854 1.00 45.34 251 ALA A N 1
ATOM 1928 C CA . ALA A 1 251 ? -10.976 10.467 24.919 1.00 45.34 251 ALA A CA 1
ATOM 1929 C C . ALA A 1 251 ? -10.884 11.624 25.940 1.00 45.34 251 ALA A C 1
ATOM 1931 O O . ALA A 1 251 ? -9.865 11.779 26.617 1.00 45.34 251 ALA A O 1
ATOM 1932 N N . ARG A 1 252 ? -11.954 12.420 26.108 1.00 41.84 252 ARG A N 1
ATOM 1933 C CA . ARG A 1 252 ? -11.989 13.578 27.024 1.00 41.84 252 ARG A CA 1
ATOM 1934 C C . ARG A 1 252 ? -12.238 13.207 28.487 1.00 41.84 252 ARG A C 1
ATOM 1936 O O . ARG A 1 252 ? -11.685 13.866 29.359 1.00 41.84 252 ARG A O 1
ATOM 1943 N N . LYS A 1 253 ? -12.984 12.137 28.788 1.00 37.22 253 LYS A N 1
ATOM 1944 C CA . LYS A 1 253 ? -13.257 11.672 30.167 1.00 37.22 253 LYS A CA 1
ATOM 1945 C C . LYS A 1 253 ? -12.025 11.111 30.890 1.00 37.22 253 LYS A C 1
ATOM 1947 O O . LYS A 1 253 ? -12.076 10.945 32.104 1.00 37.22 253 LYS A O 1
ATOM 1952 N N . ARG A 1 254 ? -10.916 10.851 30.184 1.00 45.69 254 ARG A N 1
ATOM 1953 C CA . ARG A 1 254 ? -9.638 10.400 30.773 1.00 45.69 254 ARG A CA 1
ATOM 1954 C C . ARG A 1 254 ? -8.599 11.515 30.983 1.00 45.69 254 ARG A C 1
ATOM 1956 O O . ARG A 1 254 ? -7.526 11.226 31.507 1.00 45.69 254 ARG A O 1
ATOM 1963 N N . ARG A 1 255 ? -8.887 12.777 30.630 1.00 40.50 255 ARG A N 1
ATOM 1964 C CA . ARG A 1 255 ? -8.018 13.936 30.930 1.00 40.50 255 ARG A CA 1
ATOM 1965 C C . ARG A 1 255 ? -8.678 14.859 31.966 1.00 40.50 255 ARG A C 1
ATOM 1967 O O . ARG A 1 255 ? -9.884 15.075 31.874 1.00 40.50 255 ARG A O 1
ATOM 1974 N N . PRO A 1 256 ? -7.930 15.425 32.935 1.00 36.22 256 PRO A N 1
ATOM 1975 C CA . PRO A 1 256 ? -8.490 16.396 33.868 1.00 36.22 256 PRO A CA 1
ATOM 1976 C C . PRO A 1 256 ? -8.948 17.640 33.100 1.00 36.22 256 PRO A C 1
ATOM 1978 O O . PRO A 1 256 ? -8.192 18.213 32.318 1.00 36.22 256 PRO A O 1
ATOM 1981 N N . THR A 1 257 ? -10.199 18.038 33.309 1.00 39.19 257 THR A N 1
ATOM 1982 C CA . THR A 1 257 ? -10.842 19.158 32.622 1.00 39.19 257 THR A CA 1
ATOM 1983 C C . THR A 1 257 ? -10.386 20.495 33.216 1.00 39.19 257 THR A C 1
ATOM 1985 O O . THR A 1 257 ? -10.852 20.898 34.278 1.00 39.19 257 THR A O 1
ATOM 1988 N N . THR A 1 258 ? -9.530 21.222 32.502 1.00 40.88 258 THR A N 1
ATOM 1989 C CA . THR A 1 258 ? -9.343 22.677 32.654 1.00 40.88 258 THR A CA 1
ATOM 1990 C C . THR A 1 258 ? -9.514 23.333 31.290 1.00 40.88 258 THR A C 1
ATOM 1992 O O . THR A 1 258 ? -8.994 22.846 30.291 1.00 40.88 258 THR A O 1
ATOM 1995 N N . THR A 1 259 ? -10.276 24.422 31.220 1.00 48.62 259 THR A N 1
ATOM 1996 C CA . THR A 1 259 ? -10.710 25.084 29.974 1.00 48.62 259 THR A CA 1
ATOM 1997 C C . THR A 1 259 ? -9.541 25.572 29.097 1.00 48.62 259 THR A C 1
ATOM 1999 O O . THR A 1 259 ? -9.688 25.639 27.879 1.00 48.62 259 THR A O 1
ATOM 2002 N N . GLU A 1 260 ? -8.354 25.785 29.678 1.00 49.09 260 GLU A N 1
ATOM 2003 C CA . GLU A 1 260 ? -7.093 26.086 28.971 1.00 49.09 260 GLU A CA 1
ATOM 2004 C C . GLU A 1 260 ? -6.566 24.908 28.117 1.00 49.09 260 GLU A C 1
ATOM 2006 O O . GLU A 1 260 ? -5.913 25.124 27.104 1.00 49.09 260 GLU A O 1
ATOM 2011 N N . SER A 1 261 ? -6.928 23.658 28.436 1.00 55.81 261 SER A N 1
ATOM 2012 C CA . SER A 1 261 ? -6.416 22.446 27.763 1.00 55.81 261 SER A CA 1
ATOM 2013 C C . SER A 1 261 ? -6.982 22.173 26.361 1.00 55.81 261 SER A C 1
ATOM 2015 O O . SER A 1 261 ? -6.440 21.354 25.618 1.00 55.81 261 SER A O 1
ATOM 2017 N N . THR A 1 262 ? -8.092 22.816 25.985 1.00 58.22 262 THR A N 1
ATOM 2018 C CA . THR A 1 262 ? -8.790 22.515 24.719 1.00 58.22 262 THR A CA 1
ATOM 2019 C C . THR A 1 262 ? -8.167 23.217 23.513 1.00 58.22 262 THR A C 1
ATOM 2021 O O . THR A 1 262 ? -8.077 22.623 22.436 1.00 58.22 262 THR A O 1
ATOM 2024 N N . ILE A 1 263 ? -7.679 24.445 23.698 1.00 61.88 263 ILE A N 1
ATOM 2025 C CA . ILE A 1 263 ? -6.981 25.211 22.657 1.00 61.88 263 ILE A CA 1
ATOM 2026 C C . ILE A 1 263 ? -5.621 24.561 22.365 1.00 61.88 263 ILE A C 1
ATOM 2028 O O . ILE A 1 263 ? -5.287 24.334 21.201 1.00 61.88 263 ILE A O 1
ATOM 2032 N N . ASP A 1 264 ? -4.897 24.143 23.407 1.00 67.69 264 ASP A N 1
ATOM 2033 C CA . ASP A 1 264 ? -3.614 23.441 23.277 1.00 67.69 264 ASP A CA 1
ATOM 2034 C C . ASP A 1 264 ? -3.757 22.082 22.575 1.00 67.69 264 ASP A C 1
ATOM 2036 O O . ASP A 1 264 ? -2.954 21.746 21.704 1.00 67.69 264 ASP A O 1
ATOM 2040 N N . ALA A 1 265 ? -4.809 21.315 22.886 1.00 72.19 265 ALA A N 1
ATOM 2041 C CA . ALA A 1 265 ? -5.065 20.025 22.244 1.00 72.19 265 ALA A CA 1
ATOM 2042 C C . ALA A 1 265 ? -5.379 20.168 20.745 1.00 72.19 265 ALA A C 1
ATOM 2044 O O . ALA A 1 265 ? -4.803 19.454 19.926 1.00 72.19 265 ALA A O 1
ATOM 2045 N N . THR A 1 266 ? -6.234 21.125 20.376 1.00 76.50 266 THR A N 1
ATOM 2046 C CA . THR A 1 266 ? -6.622 21.354 18.971 1.00 76.50 266 THR A CA 1
ATOM 2047 C C . THR A 1 266 ? -5.439 21.871 18.142 1.00 76.50 266 THR A C 1
ATOM 2049 O O . THR A 1 266 ? -5.232 21.466 16.995 1.00 76.50 266 THR A O 1
ATOM 2052 N N . THR A 1 267 ? -4.607 22.724 18.745 1.00 80.75 267 THR A N 1
ATOM 2053 C CA . THR A 1 267 ? -3.370 23.228 18.131 1.00 80.75 267 THR A CA 1
ATOM 2054 C C . THR A 1 267 ? -2.352 22.102 17.934 1.00 80.75 267 THR A C 1
ATOM 2056 O O . THR A 1 267 ? -1.737 21.996 16.872 1.00 80.75 267 THR A O 1
ATOM 2059 N N . TYR A 1 268 ? -2.202 21.217 18.925 1.00 81.69 268 TYR A N 1
ATOM 2060 C CA . TYR A 1 268 ? -1.314 20.057 18.847 1.00 81.69 268 TYR A CA 1
ATOM 2061 C C . TYR A 1 268 ? -1.751 19.046 17.776 1.00 81.69 268 TYR A C 1
ATOM 2063 O O . TYR A 1 268 ? -0.917 18.578 16.998 1.00 81.69 268 TYR A O 1
ATOM 2071 N N . GLU A 1 269 ? -3.048 18.739 17.691 1.00 84.50 269 GLU A N 1
ATOM 2072 C CA . GLU A 1 269 ? -3.610 17.866 16.651 1.00 84.50 269 GLU A CA 1
ATOM 2073 C C . GLU A 1 269 ? -3.361 18.439 15.251 1.00 84.50 269 GLU A C 1
ATOM 2075 O O . GLU A 1 269 ? -2.863 17.738 14.368 1.00 84.50 269 GLU A O 1
ATOM 2080 N N . THR A 1 270 ? -3.611 19.739 15.069 1.00 88.25 270 THR A N 1
ATOM 2081 C CA . THR A 1 270 ? -3.359 20.433 13.798 1.00 88.25 270 THR A CA 1
ATOM 2082 C C . THR A 1 270 ? -1.874 20.404 13.432 1.00 88.25 270 THR A C 1
ATOM 2084 O O . THR A 1 270 ? -1.517 20.074 12.303 1.00 88.25 270 THR A O 1
ATOM 2087 N N . SER A 1 271 ? -0.985 20.689 14.387 1.00 90.75 271 SER A N 1
ATOM 2088 C CA . SER A 1 271 ? 0.470 20.633 14.186 1.00 90.75 271 SER A CA 1
ATOM 2089 C C . SER A 1 271 ? 0.953 19.229 13.796 1.00 90.75 271 SER A C 1
ATOM 2091 O O . SER A 1 271 ? 1.745 19.060 12.862 1.00 90.75 271 SER A O 1
ATOM 2093 N N . THR A 1 272 ? 0.416 18.200 14.456 1.00 92.88 272 THR A N 1
ATOM 2094 C CA . THR A 1 272 ? 0.716 16.796 14.147 1.00 92.88 272 THR A CA 1
ATOM 2095 C C . THR A 1 272 ? 0.277 16.448 12.727 1.00 92.88 272 THR A C 1
ATOM 2097 O O . THR A 1 272 ? 1.056 15.879 11.962 1.00 92.88 272 THR A O 1
ATOM 2100 N N . LEU A 1 273 ? -0.936 16.846 12.334 1.00 94.94 273 LEU A N 1
ATOM 2101 C CA . LEU A 1 273 ? -1.462 16.633 10.986 1.00 94.94 273 LEU A CA 1
ATOM 2102 C C . LEU A 1 273 ? -0.615 17.335 9.912 1.00 94.94 273 LEU A C 1
ATOM 2104 O O . LEU A 1 273 ? -0.270 16.716 8.905 1.00 94.94 273 LEU A O 1
ATOM 2108 N N . LEU A 1 274 ? -0.219 18.590 10.138 1.00 95.94 274 LEU A N 1
ATOM 2109 C CA . LEU A 1 274 ? 0.660 19.322 9.220 1.00 95.94 274 LEU A CA 1
ATOM 2110 C C . LEU A 1 274 ? 2.030 18.643 9.074 1.00 95.94 274 LEU A C 1
ATOM 2112 O O . LEU A 1 274 ? 2.535 18.526 7.961 1.00 95.94 274 LEU A O 1
ATOM 2116 N N . THR A 1 275 ? 2.576 18.087 10.159 1.00 97.06 275 THR A N 1
ATOM 2117 C CA . THR A 1 275 ? 3.818 17.293 10.112 1.00 97.06 275 THR A CA 1
ATOM 2118 C C . THR A 1 275 ? 3.654 16.034 9.252 1.00 97.06 275 THR A C 1
ATOM 2120 O O . THR A 1 275 ? 4.559 15.655 8.512 1.00 97.06 275 THR A O 1
ATOM 2123 N N . VAL A 1 276 ? 2.487 15.374 9.290 1.00 97.81 276 VAL A N 1
ATOM 2124 C CA . VAL A 1 276 ? 2.182 14.253 8.378 1.00 97.81 276 VAL A CA 1
ATOM 2125 C C . VAL A 1 276 ? 2.184 14.699 6.919 1.00 97.81 276 VAL A C 1
ATOM 2127 O O . VAL A 1 276 ? 2.698 13.971 6.069 1.00 97.81 276 VAL A O 1
ATOM 2130 N N . TYR A 1 277 ? 1.644 15.879 6.617 1.00 98.25 277 TYR A N 1
ATOM 2131 C CA . TYR A 1 277 ? 1.658 16.416 5.257 1.00 98.25 277 TYR A CA 1
ATOM 2132 C C . TYR A 1 277 ? 3.069 16.739 4.776 1.00 98.25 277 TYR A C 1
ATOM 2134 O O . TYR A 1 277 ? 3.410 16.385 3.646 1.00 98.25 277 TYR A O 1
ATOM 2142 N N . ASP A 1 278 ? 3.894 17.353 5.621 1.00 98.06 278 ASP A N 1
ATOM 2143 C CA . ASP A 1 278 ? 5.278 17.675 5.279 1.00 98.06 278 ASP A CA 1
ATOM 2144 C C . ASP A 1 278 ? 6.103 16.407 5.031 1.00 98.06 278 ASP A C 1
ATOM 2146 O O . ASP A 1 278 ? 6.749 16.299 3.987 1.00 98.06 278 ASP A O 1
ATOM 2150 N N . ASP A 1 279 ? 5.988 15.39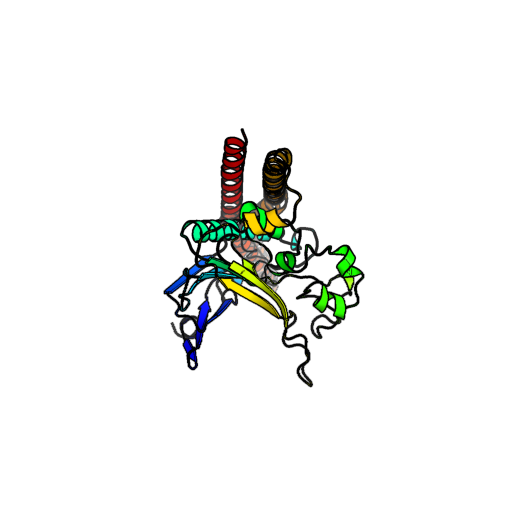7 5.899 1.00 98.19 279 ASP A N 1
ATOM 2151 C CA . ASP A 1 279 ? 6.668 14.108 5.725 1.00 98.19 279 ASP A CA 1
ATOM 2152 C C . ASP A 1 279 ? 6.209 13.380 4.448 1.00 98.19 279 ASP A C 1
ATOM 2154 O O . ASP A 1 279 ? 7.028 12.848 3.691 1.00 98.19 279 ASP A O 1
ATOM 2158 N N . ALA A 1 280 ? 4.901 13.373 4.165 1.00 98.38 280 ALA A N 1
ATOM 2159 C CA . ALA A 1 280 ? 4.352 12.772 2.949 1.00 98.38 280 ALA A CA 1
ATOM 2160 C C . ALA A 1 280 ? 4.845 13.479 1.683 1.00 98.38 280 ALA A C 1
ATOM 2162 O O . ALA A 1 280 ? 5.248 12.821 0.719 1.00 98.38 280 ALA A O 1
ATOM 2163 N N . ARG A 1 281 ? 4.860 14.815 1.684 1.00 98.31 281 ARG A N 1
ATOM 2164 C CA . ARG A 1 281 ? 5.368 15.608 0.560 1.00 98.31 281 ARG A CA 1
ATOM 2165 C C . ARG A 1 281 ? 6.856 15.389 0.360 1.00 98.31 281 ARG A C 1
ATOM 2167 O O . ARG A 1 281 ? 7.259 15.159 -0.778 1.00 98.31 281 ARG A O 1
ATOM 2174 N N . ALA A 1 282 ? 7.645 15.431 1.431 1.00 98.25 282 ALA A N 1
ATOM 2175 C CA . ALA A 1 282 ? 9.084 15.211 1.380 1.00 98.25 282 ALA A CA 1
ATOM 2176 C C . ALA A 1 282 ? 9.404 13.848 0.756 1.00 98.25 282 ALA A C 1
ATOM 2178 O O . ALA A 1 282 ? 10.141 13.787 -0.226 1.00 98.25 282 ALA A O 1
ATOM 2179 N N . LEU A 1 283 ? 8.753 12.779 1.229 1.00 97.88 283 LEU A N 1
ATOM 2180 C CA . LEU A 1 283 ? 8.943 11.429 0.700 1.00 97.88 283 LEU A CA 1
ATOM 2181 C C . LEU A 1 283 ? 8.564 11.309 -0.785 1.00 97.88 283 LEU A C 1
ATOM 2183 O O . LEU A 1 283 ? 9.275 10.673 -1.569 1.00 97.88 283 LEU A O 1
ATOM 2187 N N . ILE A 1 284 ? 7.431 11.892 -1.191 1.00 98.00 284 ILE A N 1
ATOM 2188 C CA . ILE A 1 284 ? 6.968 11.821 -2.583 1.00 98.00 284 ILE A CA 1
ATOM 2189 C C . ILE A 1 284 ? 7.878 12.645 -3.504 1.00 98.00 284 ILE A C 1
ATOM 2191 O O . ILE A 1 284 ? 8.223 12.178 -4.592 1.00 98.00 284 ILE A O 1
ATOM 2195 N N . LEU A 1 285 ? 8.282 13.848 -3.086 1.00 98.12 285 LEU A N 1
ATOM 2196 C CA . LEU A 1 285 ? 9.194 14.707 -3.845 1.00 98.12 285 LEU A CA 1
ATOM 2197 C C . LEU A 1 285 ? 10.570 14.057 -3.994 1.00 98.12 285 LEU A C 1
ATOM 2199 O O . LEU A 1 285 ? 11.073 13.966 -5.113 1.00 98.12 285 LEU A O 1
ATOM 2203 N N . GLU A 1 286 ? 11.128 13.513 -2.910 1.00 97.06 286 GLU A N 1
ATOM 2204 C CA . GLU A 1 286 ? 12.391 12.775 -2.944 1.00 97.06 286 GLU A CA 1
ATOM 2205 C C . GLU A 1 286 ? 12.314 11.612 -3.939 1.00 97.06 286 GLU A C 1
ATOM 2207 O O . GLU A 1 286 ? 13.189 11.463 -4.795 1.00 97.06 286 GLU A O 1
ATOM 2212 N N . TYR A 1 287 ? 11.241 10.816 -3.896 1.00 96.69 287 TYR A N 1
ATOM 2213 C CA . TYR A 1 287 ? 11.040 9.711 -4.832 1.00 96.69 287 TYR A CA 1
ATOM 2214 C C . TYR A 1 287 ? 10.933 10.177 -6.291 1.00 96.69 287 TYR A C 1
ATOM 2216 O O . TYR A 1 287 ? 11.497 9.541 -7.189 1.00 96.69 287 TYR A O 1
ATOM 2224 N N . LEU A 1 288 ? 10.201 11.267 -6.541 1.00 96.69 288 LEU A N 1
ATOM 2225 C CA . LEU A 1 288 ? 10.034 11.837 -7.876 1.00 96.69 288 LEU A CA 1
ATOM 2226 C C . LEU A 1 288 ? 11.369 12.317 -8.453 1.00 96.69 288 LEU A C 1
ATOM 2228 O O . LEU A 1 288 ? 11.665 12.004 -9.610 1.00 96.69 288 LEU A O 1
ATOM 2232 N N . ASP A 1 289 ? 12.166 13.027 -7.655 1.00 95.56 289 ASP A N 1
ATOM 2233 C CA . ASP A 1 289 ? 13.412 13.656 -8.095 1.00 95.56 289 ASP A CA 1
ATOM 2234 C C . ASP A 1 289 ? 14.581 12.680 -8.204 1.00 95.56 289 ASP A C 1
ATOM 2236 O O . ASP A 1 289 ? 15.418 12.825 -9.100 1.00 95.56 289 ASP A O 1
ATOM 2240 N N . THR A 1 290 ? 14.618 11.660 -7.348 1.00 93.44 290 THR A N 1
ATOM 2241 C CA . THR A 1 290 ? 15.675 10.645 -7.361 1.00 93.44 290 THR A CA 1
ATOM 2242 C C . THR A 1 290 ? 15.268 9.455 -8.226 1.00 93.44 290 THR A C 1
ATOM 2244 O O . THR A 1 290 ? 15.674 9.317 -9.381 1.00 93.44 290 THR A O 1
ATOM 2247 N N . THR A 1 291 ? 14.415 8.597 -7.683 1.00 93.00 291 THR A N 1
ATOM 2248 C CA . THR A 1 291 ? 14.170 7.243 -8.161 1.00 93.00 291 THR A CA 1
ATOM 2249 C C . THR A 1 291 ? 13.346 7.236 -9.441 1.00 93.00 291 THR A C 1
ATOM 2251 O O . THR A 1 291 ? 13.775 6.663 -10.444 1.00 93.00 291 THR A O 1
ATOM 2254 N N . SER A 1 292 ? 12.186 7.900 -9.450 1.00 93.44 292 SER A N 1
ATOM 2255 C CA . SER A 1 292 ? 11.297 7.916 -10.618 1.00 93.44 292 SER A CA 1
ATOM 2256 C C . SER A 1 292 ? 11.962 8.622 -11.802 1.00 93.44 292 SER A C 1
ATOM 2258 O O . SER A 1 292 ? 11.970 8.102 -12.924 1.00 93.44 292 SER A O 1
ATOM 2260 N N . ARG A 1 293 ? 12.599 9.781 -11.567 1.00 92.94 293 ARG A N 1
ATOM 2261 C CA . ARG A 1 293 ? 13.348 10.511 -12.599 1.00 92.94 293 ARG A CA 1
ATOM 2262 C C . ARG A 1 293 ? 14.502 9.689 -13.157 1.00 92.94 293 ARG A C 1
ATOM 2264 O O . ARG A 1 293 ? 14.622 9.604 -14.383 1.00 92.94 293 ARG A O 1
ATOM 2271 N N . HIS A 1 294 ? 15.319 9.078 -12.299 1.00 92.69 294 HIS A N 1
ATOM 2272 C CA . HIS A 1 294 ? 16.431 8.242 -12.736 1.00 92.69 294 HIS A CA 1
ATOM 2273 C C . HIS A 1 294 ? 15.934 7.051 -13.562 1.00 92.69 294 HIS A C 1
ATOM 2275 O O . HIS A 1 294 ? 16.370 6.881 -14.697 1.00 92.69 294 HIS A O 1
ATOM 2281 N N . GLN A 1 295 ? 14.964 6.282 -13.057 1.00 92.69 295 GLN A N 1
ATOM 2282 C CA . GLN A 1 295 ? 14.442 5.098 -13.750 1.00 92.69 295 GLN A CA 1
ATOM 2283 C C . GLN A 1 295 ? 13.840 5.440 -15.110 1.00 92.69 295 GLN A C 1
ATOM 2285 O O . GLN A 1 295 ? 14.110 4.756 -16.095 1.00 92.69 295 GLN A O 1
ATOM 2290 N N . LYS A 1 296 ? 13.057 6.516 -15.194 1.00 93.88 296 LYS A N 1
ATOM 2291 C CA . LYS A 1 296 ? 12.486 6.982 -16.459 1.00 93.88 296 LYS A CA 1
ATOM 2292 C C . LYS A 1 296 ? 13.575 7.382 -17.455 1.00 93.88 296 LYS A C 1
ATOM 2294 O O . LYS A 1 296 ? 13.523 6.978 -18.616 1.00 93.88 296 LYS A O 1
ATOM 2299 N N . THR A 1 297 ? 14.557 8.156 -16.996 1.00 93.81 297 THR A N 1
ATOM 2300 C CA . THR A 1 297 ? 15.648 8.678 -17.830 1.00 93.81 297 THR A CA 1
ATOM 2301 C C . THR A 1 297 ? 16.552 7.552 -18.325 1.00 93.81 297 THR A C 1
ATOM 2303 O O . THR A 1 297 ? 16.802 7.450 -19.521 1.00 93.81 297 THR A O 1
ATOM 2306 N N . TYR A 1 298 ? 16.976 6.660 -17.429 1.00 95.62 298 TYR A N 1
ATOM 2307 C CA . TYR A 1 298 ? 17.791 5.496 -17.762 1.00 95.62 298 TYR A CA 1
ATOM 2308 C C . TYR A 1 298 ? 17.104 4.601 -18.797 1.00 95.62 298 TYR A C 1
ATOM 2310 O O . TYR A 1 298 ? 17.692 4.291 -19.828 1.00 95.62 298 TYR A O 1
ATOM 2318 N N . ARG A 1 299 ? 15.830 4.249 -18.577 1.00 96.12 299 ARG A N 1
ATOM 2319 C CA . ARG A 1 299 ? 15.063 3.414 -19.516 1.00 96.12 299 ARG A CA 1
ATOM 2320 C C . ARG A 1 299 ? 14.877 4.081 -20.875 1.00 96.12 299 ARG A C 1
ATOM 2322 O O . ARG A 1 299 ? 14.932 3.412 -21.900 1.00 96.12 299 ARG A O 1
ATOM 2329 N N . PHE A 1 300 ? 14.697 5.401 -20.894 1.00 96.56 300 PHE A N 1
ATOM 2330 C CA . PHE A 1 300 ? 14.632 6.154 -22.144 1.00 96.56 300 PHE A CA 1
ATOM 2331 C C . PHE A 1 300 ? 15.962 6.098 -22.907 1.00 96.56 300 PHE A C 1
ATOM 2333 O O . PHE A 1 300 ? 15.965 5.825 -24.105 1.00 96.56 300 PHE A O 1
ATOM 2340 N N . TYR A 1 301 ? 17.094 6.289 -22.225 1.00 97.00 301 TYR A N 1
ATOM 2341 C CA . TYR A 1 301 ? 18.406 6.147 -22.858 1.00 97.00 301 TYR A CA 1
ATOM 2342 C C . TYR A 1 301 ? 18.667 4.718 -23.336 1.00 97.00 301 TYR A C 1
ATOM 2344 O O . TYR A 1 301 ? 19.143 4.544 -24.454 1.00 97.00 301 TYR A O 1
ATOM 2352 N N . HIS A 1 302 ? 18.307 3.704 -22.546 1.00 97.12 302 HIS A N 1
ATOM 2353 C CA . HIS A 1 302 ? 18.425 2.304 -22.950 1.00 97.12 302 HIS A CA 1
ATOM 2354 C C . HIS A 1 302 ? 17.622 2.014 -24.228 1.00 97.12 302 HIS A C 1
ATOM 2356 O O . HIS A 1 302 ? 18.150 1.394 -25.150 1.00 97.12 302 HIS A O 1
ATOM 2362 N N . PHE A 1 303 ? 16.399 2.543 -24.342 1.00 97.69 303 PHE A N 1
ATOM 2363 C CA . PHE A 1 303 ? 15.612 2.485 -25.574 1.00 97.69 303 PHE A CA 1
ATOM 2364 C C . PHE A 1 303 ? 16.339 3.131 -26.763 1.00 97.69 303 PHE A C 1
ATOM 2366 O O . PHE A 1 303 ? 16.518 2.480 -27.790 1.00 97.69 303 PHE A O 1
ATOM 2373 N N . VAL A 1 304 ? 16.807 4.378 -26.624 1.00 97.62 304 VAL A N 1
ATOM 2374 C CA . VAL A 1 304 ? 17.491 5.104 -27.712 1.00 97.62 304 VAL A CA 1
ATOM 2375 C C . VAL A 1 304 ? 18.755 4.369 -28.167 1.00 97.62 304 VAL A C 1
ATOM 2377 O O . VAL A 1 304 ? 18.947 4.160 -29.365 1.00 97.62 304 VAL A O 1
ATOM 2380 N N . VAL A 1 305 ? 19.591 3.925 -27.225 1.00 97.75 305 VAL A N 1
ATOM 2381 C CA . VAL A 1 305 ? 20.811 3.158 -27.520 1.00 97.75 305 VAL A CA 1
ATOM 2382 C C . VAL A 1 305 ? 20.471 1.840 -28.213 1.00 97.75 305 VAL A C 1
ATOM 2384 O O . VAL A 1 305 ? 21.130 1.485 -29.186 1.00 97.75 305 VAL A O 1
ATOM 2387 N N . SER A 1 306 ? 19.417 1.145 -27.782 1.00 97.50 306 SER A N 1
ATOM 2388 C CA . SER A 1 306 ? 18.993 -0.117 -28.398 1.00 97.50 306 SER A CA 1
ATOM 2389 C C . SER A 1 306 ? 18.554 0.058 -29.854 1.00 97.50 306 SER A C 1
ATOM 2391 O O . SER A 1 306 ? 18.906 -0.766 -30.694 1.00 97.50 306 SER A O 1
ATOM 2393 N N . ILE A 1 307 ? 17.851 1.149 -30.183 1.00 96.25 307 ILE A N 1
ATOM 2394 C CA . ILE A 1 307 ? 17.476 1.470 -31.571 1.00 96.25 307 ILE A CA 1
ATOM 2395 C C . ILE A 1 307 ? 18.712 1.783 -32.425 1.00 96.25 307 ILE A C 1
ATOM 2397 O O . ILE A 1 307 ? 18.810 1.312 -33.556 1.00 96.25 307 ILE A O 1
ATOM 2401 N N . ILE A 1 308 ? 19.681 2.529 -31.887 1.00 96.69 308 ILE A N 1
ATOM 2402 C CA . ILE A 1 308 ? 20.940 2.819 -32.589 1.00 96.69 308 ILE A CA 1
ATOM 2403 C C . ILE A 1 308 ? 21.721 1.524 -32.850 1.00 96.69 308 ILE A C 1
ATOM 2405 O O . ILE A 1 308 ? 22.156 1.283 -33.975 1.00 96.69 308 ILE A O 1
ATOM 2409 N N . LEU A 1 309 ? 21.861 0.665 -31.836 1.00 95.50 309 LEU A N 1
ATOM 2410 C CA . LEU A 1 309 ? 22.541 -0.625 -31.965 1.00 95.50 309 LEU A CA 1
ATOM 2411 C C . LEU A 1 309 ? 21.842 -1.542 -32.969 1.00 95.50 309 LEU A C 1
ATOM 2413 O O . LEU A 1 309 ? 22.521 -2.180 -33.768 1.00 95.50 309 LEU A O 1
ATOM 2417 N N . PHE A 1 310 ? 20.508 -1.563 -32.986 1.00 94.44 310 PHE A N 1
ATOM 2418 C CA . PHE A 1 310 ? 19.742 -2.305 -33.984 1.00 94.44 310 PHE A CA 1
ATOM 2419 C C . PHE A 1 310 ? 20.092 -1.862 -35.413 1.00 94.44 310 PHE A C 1
ATOM 2421 O O . PHE A 1 310 ? 20.395 -2.704 -36.256 1.00 94.44 310 PHE A O 1
ATOM 2428 N N . VAL A 1 311 ? 20.133 -0.550 -35.674 1.00 94.75 311 VAL A N 1
ATOM 2429 C CA . VAL A 1 311 ? 20.508 -0.006 -36.992 1.00 94.75 311 VAL A CA 1
ATOM 2430 C C . VAL A 1 311 ? 21.956 -0.354 -37.355 1.00 94.75 311 VAL A C 1
ATOM 2432 O O . VAL A 1 311 ? 22.222 -0.717 -38.499 1.00 94.75 311 VAL A O 1
ATOM 2435 N N . ILE A 1 312 ? 22.883 -0.302 -36.393 1.00 93.00 312 ILE A N 1
ATOM 2436 C CA . ILE A 1 312 ? 24.296 -0.673 -36.594 1.00 93.00 312 ILE A CA 1
ATOM 2437 C C . ILE A 1 312 ? 24.454 -2.176 -36.863 1.00 93.00 312 ILE A C 1
ATOM 2439 O O . ILE A 1 312 ? 25.318 -2.580 -37.640 1.00 93.00 312 ILE A O 1
ATOM 2443 N N . PHE A 1 313 ? 23.627 -3.022 -36.252 1.00 93.25 313 PHE A N 1
ATOM 2444 C CA . PHE A 1 313 ? 23.728 -4.471 -36.408 1.00 93.25 313 PHE A CA 1
ATOM 2445 C C . PHE A 1 313 ? 23.328 -4.943 -37.807 1.00 93.25 313 PHE A C 1
ATOM 2447 O O . PHE A 1 313 ? 23.861 -5.950 -38.259 1.00 93.25 313 PHE A O 1
ATOM 2454 N N . ILE A 1 314 ? 22.469 -4.216 -38.530 1.00 92.81 314 ILE A N 1
ATOM 2455 C CA . ILE A 1 314 ? 22.052 -4.581 -39.895 1.00 92.81 314 ILE A CA 1
ATOM 2456 C C . ILE A 1 314 ? 23.256 -4.756 -40.845 1.00 92.81 314 ILE A C 1
ATOM 2458 O O . ILE A 1 314 ? 23.425 -5.856 -41.379 1.00 92.81 314 ILE A O 1
ATOM 2462 N N . PRO A 1 315 ? 24.133 -3.752 -41.060 1.00 94.88 315 PRO A N 1
ATOM 2463 C CA . PRO A 1 315 ? 25.302 -3.927 -41.920 1.00 94.88 315 PRO A CA 1
ATOM 2464 C C . PRO A 1 315 ? 26.302 -4.946 -41.358 1.00 94.88 315 PRO A C 1
ATOM 2466 O O . PRO A 1 315 ? 26.902 -5.680 -42.138 1.00 94.88 315 PRO A O 1
ATOM 2469 N N . VAL A 1 316 ? 26.454 -5.050 -40.031 1.00 93.31 316 VAL A N 1
ATOM 2470 C CA . VAL A 1 316 ? 27.335 -6.054 -39.403 1.00 93.31 316 VAL A CA 1
ATOM 2471 C C . VAL A 1 316 ? 26.869 -7.470 -39.732 1.00 93.31 316 VAL A C 1
ATOM 2473 O O . VAL A 1 316 ? 27.675 -8.285 -40.169 1.00 93.31 316 VAL A O 1
ATOM 2476 N N . ILE A 1 317 ? 25.574 -7.756 -39.591 1.00 94.88 317 ILE A N 1
ATOM 2477 C CA . ILE A 1 317 ? 24.975 -9.053 -39.931 1.00 94.88 317 ILE A CA 1
ATOM 2478 C C . ILE A 1 317 ? 25.204 -9.367 -41.410 1.00 94.88 317 ILE A C 1
ATOM 2480 O O . ILE A 1 317 ? 25.623 -10.477 -41.732 1.00 94.88 317 ILE A O 1
ATOM 2484 N N . ILE A 1 318 ? 24.995 -8.387 -42.299 1.00 94.88 318 ILE A N 1
ATOM 2485 C CA . ILE A 1 318 ? 25.213 -8.558 -43.742 1.00 94.88 318 ILE A CA 1
ATOM 2486 C C . ILE A 1 318 ? 26.678 -8.920 -44.019 1.00 94.88 318 ILE A C 1
ATOM 2488 O O . ILE A 1 318 ? 26.944 -9.941 -44.648 1.00 94.88 318 ILE A O 1
ATOM 2492 N N . VAL A 1 319 ? 27.635 -8.146 -43.500 1.00 95.38 319 VAL A N 1
ATOM 2493 C CA . VAL A 1 319 ? 29.074 -8.371 -43.729 1.00 95.38 319 VAL A CA 1
ATOM 2494 C C . VAL A 1 319 ? 29.541 -9.701 -43.134 1.00 95.38 319 VAL A C 1
ATOM 2496 O O . VAL A 1 319 ? 30.226 -10.471 -43.805 1.00 95.38 319 VAL A O 1
ATOM 2499 N N . VAL A 1 320 ? 29.144 -10.002 -41.895 1.00 94.69 320 VAL A N 1
ATOM 2500 C CA . VAL A 1 320 ? 29.503 -11.253 -41.214 1.00 94.69 320 VAL A CA 1
ATOM 2501 C C . VAL A 1 320 ? 28.897 -12.457 -41.929 1.00 94.69 320 VAL A C 1
ATOM 2503 O O . VAL A 1 320 ? 29.544 -13.500 -41.976 1.00 94.69 320 VAL A O 1
ATOM 2506 N N . SER A 1 321 ? 27.717 -12.332 -42.547 1.00 95.88 321 SER A N 1
ATOM 2507 C CA . SER A 1 321 ? 27.094 -13.453 -43.261 1.00 95.88 321 SER A CA 1
ATOM 2508 C C . SER A 1 321 ? 27.914 -13.941 -44.461 1.00 95.88 321 SER A C 1
ATOM 2510 O O . SER A 1 321 ? 27.898 -15.136 -44.743 1.00 95.88 321 SER A O 1
ATOM 2512 N N . TYR A 1 322 ? 28.702 -13.066 -45.102 1.00 96.12 322 TYR A N 1
ATOM 2513 C CA . TYR A 1 322 ? 29.611 -13.456 -46.187 1.00 96.12 322 TYR A CA 1
ATOM 2514 C C . TYR A 1 322 ? 30.837 -14.250 -45.714 1.00 96.12 322 TYR A C 1
ATOM 2516 O O . TYR A 1 322 ? 31.380 -15.030 -46.490 1.00 96.12 322 TYR A O 1
ATOM 2524 N N . GLN A 1 323 ? 31.288 -14.053 -44.471 1.00 94.50 323 GLN A N 1
ATOM 2525 C CA . GLN A 1 323 ? 32.514 -14.671 -43.939 1.00 94.50 323 GLN A CA 1
ATOM 2526 C C . GLN A 1 323 ? 32.221 -15.868 -43.028 1.00 94.50 323 GLN A C 1
ATOM 2528 O O . GLN A 1 323 ? 32.884 -16.900 -43.087 1.00 94.50 323 GLN A O 1
ATOM 2533 N N . ALA A 1 324 ? 31.217 -15.729 -42.166 1.00 95.00 324 ALA A N 1
ATOM 2534 C CA . ALA A 1 324 ? 30.822 -16.710 -41.169 1.00 95.00 324 ALA A CA 1
ATOM 2535 C C . ALA A 1 324 ? 29.288 -16.698 -41.011 1.00 95.00 324 ALA A C 1
ATOM 2537 O O . ALA A 1 324 ? 28.762 -16.057 -40.094 1.00 95.00 324 ALA A O 1
ATOM 2538 N N . PRO A 1 325 ? 28.544 -17.431 -41.866 1.00 93.69 325 PRO A N 1
ATOM 2539 C CA . PRO A 1 325 ? 27.080 -17.451 -41.833 1.00 93.69 325 PRO A CA 1
ATOM 2540 C C . PRO A 1 325 ? 26.503 -17.783 -40.450 1.00 93.69 325 PRO A C 1
ATOM 2542 O O . PRO A 1 325 ? 25.570 -17.127 -39.991 1.00 93.69 325 PRO A O 1
ATOM 2545 N N . TRP A 1 326 ? 27.103 -18.737 -39.733 1.00 94.44 326 TRP A N 1
ATOM 2546 C CA . TRP A 1 326 ? 26.687 -19.116 -38.377 1.00 94.44 326 TRP A CA 1
ATOM 2547 C C . TRP A 1 326 ? 26.806 -17.962 -37.367 1.00 94.44 326 TRP A C 1
ATOM 2549 O O . TRP A 1 326 ? 25.950 -17.818 -36.497 1.00 94.44 326 TRP A O 1
ATOM 2559 N N . ALA A 1 327 ? 27.821 -17.100 -37.497 1.00 93.50 327 ALA A N 1
ATOM 2560 C CA . ALA A 1 327 ? 28.010 -15.961 -36.604 1.00 93.50 327 ALA A CA 1
ATOM 2561 C C . ALA A 1 327 ? 26.950 -14.878 -36.851 1.00 93.50 327 ALA A C 1
ATOM 2563 O O . ALA A 1 327 ? 26.490 -14.243 -35.903 1.00 93.50 327 ALA A O 1
ATOM 2564 N N . SER A 1 328 ? 26.492 -14.709 -38.097 1.00 93.88 328 SER A N 1
ATOM 2565 C CA . SER A 1 328 ? 25.426 -13.752 -38.430 1.00 93.88 328 SER A CA 1
ATOM 2566 C C . SER A 1 328 ? 24.101 -14.075 -37.723 1.00 93.88 328 SER A C 1
ATOM 2568 O O . SER A 1 328 ? 23.402 -13.164 -37.281 1.00 93.88 328 SER A O 1
ATOM 2570 N N . VAL A 1 329 ? 23.808 -15.365 -37.507 1.00 94.38 329 VAL A N 1
ATOM 2571 C CA . VAL A 1 329 ? 22.654 -15.824 -36.716 1.00 94.38 329 VAL A CA 1
ATOM 2572 C C . VAL A 1 329 ? 22.786 -15.399 -35.251 1.00 94.38 329 VAL A C 1
ATOM 2574 O O . VAL A 1 329 ? 21.815 -14.934 -34.658 1.00 94.38 329 VAL A O 1
ATOM 2577 N N . ILE A 1 330 ? 23.986 -15.492 -34.669 1.00 94.50 330 ILE A N 1
ATOM 2578 C CA . ILE A 1 330 ? 24.240 -15.043 -33.291 1.00 94.50 330 ILE A CA 1
ATOM 2579 C C . ILE A 1 330 ? 24.033 -13.529 -33.179 1.00 94.50 330 ILE A C 1
ATOM 2581 O O . ILE A 1 330 ? 23.305 -13.082 -32.294 1.00 94.50 330 ILE A O 1
ATOM 2585 N N . PHE A 1 331 ? 24.608 -12.737 -34.091 1.00 92.81 331 PHE A N 1
ATOM 2586 C CA . PHE A 1 331 ? 24.406 -11.282 -34.114 1.00 92.81 331 PHE A CA 1
ATOM 2587 C C . PHE A 1 331 ? 22.932 -10.901 -34.273 1.00 92.81 331 PHE A C 1
ATOM 2589 O O . PHE A 1 331 ? 22.473 -9.968 -33.614 1.00 92.81 331 PHE A O 1
ATOM 2596 N N . PHE A 1 332 ? 22.178 -11.639 -35.090 1.00 94.50 332 PHE A N 1
ATOM 2597 C CA . PHE A 1 332 ? 20.738 -11.446 -35.224 1.00 94.50 332 PHE A CA 1
ATOM 2598 C C . PHE A 1 332 ? 20.005 -11.699 -33.902 1.00 94.50 332 PHE A C 1
ATOM 2600 O O . PHE A 1 332 ? 19.251 -10.838 -33.457 1.00 94.50 332 PHE A O 1
ATOM 2607 N N . ILE A 1 333 ? 20.273 -12.823 -33.227 1.00 95.50 333 ILE A N 1
ATOM 2608 C CA . ILE A 1 333 ? 19.656 -13.143 -31.929 1.00 95.50 333 ILE A CA 1
ATOM 2609 C C . ILE A 1 333 ? 19.989 -12.068 -30.888 1.00 95.50 333 ILE A C 1
ATOM 2611 O O . ILE A 1 333 ? 19.089 -11.584 -30.200 1.00 95.50 333 ILE A O 1
ATOM 2615 N N . VAL A 1 334 ? 21.255 -11.647 -30.792 1.00 94.94 334 VAL A N 1
ATOM 2616 C CA . VAL A 1 334 ? 21.668 -10.572 -29.875 1.00 94.94 334 VAL A CA 1
ATOM 2617 C C . VAL A 1 334 ? 20.954 -9.263 -30.224 1.00 94.94 334 VAL A C 1
ATOM 2619 O O . VAL A 1 334 ? 20.424 -8.602 -29.333 1.00 94.94 334 VAL A O 1
ATOM 2622 N N . GLY A 1 335 ? 20.869 -8.914 -31.510 1.00 94.56 335 GLY A N 1
ATOM 2623 C CA . GLY A 1 335 ? 20.139 -7.738 -31.985 1.00 94.56 335 GLY A CA 1
ATOM 2624 C C . GLY A 1 335 ? 18.654 -7.775 -31.625 1.00 94.56 335 GLY A C 1
ATOM 2625 O O . GLY A 1 335 ? 18.108 -6.768 -31.171 1.00 94.56 335 GLY A O 1
ATOM 2626 N N . CYS A 1 336 ? 18.006 -8.937 -31.749 1.00 95.50 336 CYS A N 1
ATOM 2627 C CA . CYS A 1 336 ? 16.627 -9.135 -31.311 1.00 95.50 336 CYS A CA 1
ATOM 2628 C C . CYS A 1 336 ? 16.479 -8.907 -29.806 1.00 95.50 336 CYS A C 1
ATOM 2630 O O . CYS A 1 336 ? 15.586 -8.168 -29.401 1.00 95.50 336 CYS A O 1
ATOM 2632 N N . VAL A 1 337 ? 17.357 -9.490 -28.982 1.00 96.12 337 VAL A N 1
ATOM 2633 C CA . VAL A 1 337 ? 17.313 -9.312 -27.523 1.00 96.12 337 VAL A CA 1
ATOM 2634 C C . VAL A 1 337 ? 17.469 -7.838 -27.151 1.00 96.12 337 VAL A C 1
ATOM 2636 O O . VAL A 1 337 ? 16.623 -7.321 -26.427 1.00 96.12 337 VAL A O 1
ATOM 2639 N N . VAL A 1 338 ? 18.479 -7.148 -27.693 1.00 96.25 338 VAL A N 1
ATOM 2640 C CA . VAL A 1 338 ? 18.720 -5.711 -27.455 1.00 96.25 338 VAL A CA 1
ATOM 2641 C C . VAL A 1 338 ? 17.509 -4.871 -27.864 1.00 96.25 338 VAL A C 1
ATOM 2643 O O . VAL A 1 338 ? 17.060 -4.006 -27.117 1.00 96.25 338 VAL A O 1
ATOM 2646 N N . THR A 1 339 ? 16.930 -5.147 -29.032 1.00 95.81 339 THR A N 1
ATOM 2647 C CA . THR A 1 339 ? 15.776 -4.386 -29.528 1.00 95.81 339 THR A CA 1
ATOM 2648 C C . THR A 1 339 ? 14.544 -4.615 -28.659 1.00 95.81 339 THR A C 1
ATOM 2650 O O . THR A 1 339 ? 13.864 -3.659 -28.295 1.00 95.81 339 THR A O 1
ATOM 2653 N N . VAL A 1 340 ? 14.255 -5.867 -28.291 1.00 96.81 340 VAL A N 1
ATOM 2654 C CA . VAL A 1 340 ? 13.090 -6.213 -27.466 1.00 96.81 340 VAL A CA 1
ATOM 2655 C C . VAL A 1 340 ? 13.198 -5.575 -26.084 1.00 96.81 340 VAL A C 1
ATOM 2657 O O . VAL A 1 340 ? 12.243 -4.938 -25.638 1.00 96.81 340 VAL A O 1
ATOM 2660 N N . THR A 1 341 ? 14.346 -5.693 -25.412 1.00 96.06 341 THR A N 1
ATOM 2661 C CA . THR A 1 341 ? 14.533 -5.093 -24.083 1.00 96.06 341 THR A CA 1
ATOM 2662 C C . THR A 1 341 ? 14.481 -3.567 -24.147 1.00 96.06 341 THR A C 1
ATOM 2664 O O . THR A 1 341 ? 13.800 -2.950 -23.328 1.00 96.06 341 THR A O 1
ATOM 2667 N N . GLY A 1 342 ? 15.109 -2.958 -25.157 1.00 97.19 342 GLY A N 1
ATOM 2668 C CA . GLY A 1 342 ? 15.056 -1.519 -25.391 1.00 97.19 342 GLY A CA 1
ATOM 2669 C C . GLY A 1 342 ? 13.639 -1.003 -25.632 1.00 97.19 342 GLY A C 1
ATOM 2670 O O . GLY A 1 342 ? 13.222 -0.033 -25.003 1.00 97.19 342 GLY A O 1
ATOM 2671 N N . VAL A 1 343 ? 12.864 -1.657 -26.503 1.00 96.94 343 VAL A N 1
ATOM 2672 C CA . VAL A 1 343 ? 11.468 -1.279 -26.790 1.00 96.94 343 VAL A CA 1
ATOM 2673 C C . VAL A 1 343 ? 10.593 -1.407 -25.541 1.00 96.94 343 VAL A C 1
ATOM 2675 O O . VAL A 1 343 ? 9.817 -0.494 -25.255 1.00 96.94 343 VAL A O 1
ATOM 2678 N N . ILE A 1 344 ? 10.737 -2.488 -24.765 1.00 96.00 344 ILE A N 1
ATOM 2679 C CA . ILE A 1 344 ? 10.018 -2.659 -23.492 1.00 96.00 344 ILE A CA 1
ATOM 2680 C C . ILE A 1 344 ? 10.344 -1.510 -22.530 1.00 96.00 344 ILE A C 1
ATOM 2682 O O . ILE A 1 344 ? 9.430 -0.909 -21.963 1.00 96.00 344 ILE A O 1
ATOM 2686 N N . ASP A 1 345 ? 11.619 -1.148 -22.378 1.00 96.31 345 ASP A N 1
ATOM 2687 C CA . ASP A 1 345 ? 12.019 -0.027 -21.524 1.00 96.31 345 ASP A CA 1
ATOM 2688 C C . ASP A 1 345 ? 11.516 1.326 -22.034 1.00 96.31 345 ASP A C 1
ATOM 2690 O O . ASP A 1 345 ? 11.100 2.166 -21.230 1.00 96.31 345 ASP A O 1
ATOM 2694 N N . GLY A 1 346 ? 11.470 1.527 -23.352 1.00 96.31 346 GLY A N 1
ATOM 2695 C CA . GLY A 1 346 ? 10.867 2.706 -23.971 1.00 96.31 346 GLY A CA 1
ATOM 2696 C C . GLY A 1 346 ? 9.385 2.839 -23.617 1.00 96.31 346 GLY A C 1
ATOM 2697 O O . GLY A 1 346 ? 8.942 3.906 -23.180 1.00 96.31 346 GLY A O 1
ATOM 2698 N N . LEU A 1 347 ? 8.628 1.740 -23.713 1.00 95.56 347 LEU A N 1
ATOM 2699 C CA . LEU A 1 347 ? 7.217 1.690 -23.320 1.00 95.56 347 LEU A CA 1
ATOM 2700 C C . LEU A 1 347 ? 7.033 1.952 -21.820 1.00 95.56 347 LEU A C 1
ATOM 2702 O O . LEU A 1 347 ? 6.174 2.752 -21.439 1.00 95.56 347 LEU A O 1
ATOM 2706 N N . ILE A 1 348 ? 7.852 1.334 -20.964 1.00 94.50 348 ILE A N 1
ATOM 2707 C CA . ILE A 1 348 ? 7.807 1.557 -19.512 1.00 94.50 348 ILE A CA 1
ATOM 2708 C C . ILE A 1 348 ? 8.128 3.020 -19.186 1.00 94.50 348 ILE A C 1
ATOM 2710 O O . ILE A 1 348 ? 7.418 3.640 -18.398 1.00 94.50 348 ILE A O 1
ATOM 2714 N N . SER A 1 349 ? 9.158 3.605 -19.795 1.00 94.62 349 SER A N 1
ATOM 2715 C CA . SER A 1 349 ? 9.544 4.998 -19.549 1.00 94.62 349 SER A CA 1
ATOM 2716 C C . SER A 1 349 ? 8.449 5.985 -19.969 1.00 94.62 349 SER A C 1
ATOM 2718 O O . SER A 1 349 ? 8.070 6.875 -19.197 1.00 94.62 349 SER A O 1
ATOM 2720 N N . PHE A 1 350 ? 7.904 5.815 -21.178 1.00 93.62 350 PHE A N 1
ATOM 2721 C CA . PHE A 1 350 ? 6.958 6.764 -21.758 1.00 93.62 350 PHE A CA 1
ATOM 2722 C C . PHE A 1 350 ? 5.544 6.633 -21.184 1.00 93.62 350 PHE A C 1
ATOM 2724 O O . PHE A 1 350 ? 4.926 7.649 -20.860 1.00 93.62 350 PHE A O 1
ATOM 2731 N N . LEU A 1 351 ? 5.031 5.405 -21.046 1.00 92.50 351 LEU A N 1
ATOM 2732 C CA . LEU A 1 351 ? 3.664 5.154 -20.584 1.00 92.50 351 LEU A CA 1
ATOM 2733 C C . LEU A 1 351 ? 3.613 5.078 -19.059 1.00 92.50 351 LEU A C 1
ATOM 2735 O O . LEU A 1 351 ? 2.990 5.922 -18.414 1.00 92.50 351 LEU A O 1
ATOM 2739 N N . PHE A 1 352 ? 4.301 4.094 -18.477 1.00 91.12 352 PHE A N 1
ATOM 2740 C CA . PHE A 1 352 ? 4.225 3.832 -17.041 1.00 91.12 352 PHE A CA 1
ATOM 2741 C C . PHE A 1 352 ? 4.885 4.949 -16.225 1.00 91.12 352 PHE A C 1
ATOM 2743 O O . PHE A 1 352 ? 4.243 5.511 -15.342 1.00 91.12 352 PHE A O 1
ATOM 2750 N N . GLY A 1 353 ? 6.117 5.340 -16.564 1.00 92.00 353 GLY A N 1
ATOM 2751 C CA . GLY A 1 353 ? 6.846 6.385 -15.844 1.00 92.00 353 GLY A CA 1
ATOM 2752 C C . GLY A 1 353 ? 6.127 7.734 -15.878 1.00 92.00 353 GLY A C 1
ATOM 2753 O O . GLY A 1 353 ? 6.114 8.465 -14.891 1.00 92.00 353 GLY A O 1
ATOM 2754 N N . ARG A 1 354 ? 5.458 8.072 -16.989 1.00 91.94 354 ARG A N 1
ATOM 2755 C CA . ARG A 1 354 ? 4.629 9.285 -17.060 1.00 91.94 354 ARG A CA 1
ATOM 2756 C C . ARG A 1 354 ? 3.358 9.160 -16.223 1.00 91.94 354 ARG A C 1
ATOM 2758 O O . ARG A 1 354 ? 2.988 10.138 -15.578 1.00 91.94 354 ARG A O 1
ATOM 2765 N N . ASN A 1 355 ? 2.691 8.009 -16.251 1.00 93.94 355 ASN A N 1
ATOM 2766 C CA . ASN A 1 355 ? 1.479 7.777 -15.469 1.00 93.94 355 ASN A CA 1
ATOM 2767 C C . ASN A 1 355 ? 1.754 7.853 -13.959 1.00 93.94 355 ASN A C 1
ATOM 2769 O O . ASN A 1 355 ? 1.083 8.607 -13.262 1.00 93.94 355 ASN A O 1
ATOM 2773 N N . GLU A 1 356 ? 2.790 7.157 -13.481 1.00 95.19 356 GLU A N 1
ATOM 2774 C CA . GLU A 1 356 ? 3.220 7.170 -12.075 1.00 95.19 356 GLU A CA 1
ATOM 2775 C C . GLU A 1 356 ? 3.533 8.599 -11.603 1.00 95.19 356 GLU A C 1
ATOM 2777 O O . GLU A 1 356 ? 2.986 9.061 -10.604 1.00 95.19 356 GLU A O 1
ATOM 2782 N N . GLN A 1 357 ? 4.341 9.349 -12.363 1.00 95.50 357 GLN A N 1
ATOM 2783 C CA . GLN A 1 357 ? 4.689 10.731 -12.013 1.00 95.50 357 GLN A CA 1
ATOM 2784 C C . GLN A 1 357 ? 3.470 11.655 -11.943 1.00 95.50 357 GLN A C 1
ATOM 2786 O O . GLN A 1 357 ? 3.433 12.558 -11.111 1.00 95.50 357 GLN A O 1
ATOM 2791 N N . ARG A 1 358 ? 2.478 11.467 -12.823 1.00 96.69 358 ARG A N 1
ATOM 2792 C CA . ARG A 1 358 ? 1.242 12.263 -12.794 1.00 96.69 358 ARG A CA 1
ATOM 2793 C C . ARG A 1 358 ? 0.384 11.909 -11.587 1.00 96.69 358 ARG A C 1
ATOM 2795 O O . ARG A 1 358 ? -0.097 12.826 -10.939 1.00 96.69 358 ARG A O 1
ATOM 2802 N N . ALA A 1 359 ? 0.254 10.625 -11.265 1.00 97.44 359 ALA A N 1
ATOM 2803 C CA . ALA A 1 359 ? -0.472 10.173 -10.084 1.00 97.44 359 ALA A CA 1
ATOM 2804 C C . ALA A 1 359 ? 0.155 10.704 -8.782 1.00 97.44 359 ALA A C 1
ATOM 2806 O O . ALA A 1 359 ? -0.547 11.226 -7.925 1.00 97.44 359 ALA A O 1
ATOM 2807 N N . LEU A 1 360 ? 1.483 10.663 -8.658 1.00 98.06 360 LEU A N 1
ATOM 2808 C CA . LEU A 1 360 ? 2.178 11.211 -7.489 1.00 98.06 360 LEU A CA 1
ATOM 2809 C C . LEU A 1 360 ? 2.048 12.736 -7.380 1.00 98.06 360 LEU A C 1
ATOM 2811 O O . LEU A 1 360 ? 1.876 13.265 -6.286 1.00 98.06 360 LEU A O 1
ATOM 2815 N N . ARG A 1 361 ? 2.095 13.460 -8.506 1.00 98.12 361 ARG A N 1
ATOM 2816 C CA . ARG A 1 361 ? 1.858 14.915 -8.517 1.00 98.12 361 ARG A CA 1
ATOM 2817 C C . ARG A 1 361 ? 0.425 15.278 -8.150 1.00 98.12 361 ARG A C 1
ATOM 2819 O O . ARG A 1 361 ? 0.226 16.281 -7.481 1.00 98.12 361 ARG A O 1
ATOM 2826 N N . GLU A 1 362 ? -0.544 14.472 -8.566 1.00 98.38 362 GLU A N 1
ATOM 2827 C CA . GLU A 1 362 ? -1.939 14.621 -8.151 1.00 98.38 362 GLU A CA 1
ATOM 2828 C C . GLU A 1 362 ? -2.070 14.502 -6.628 1.00 98.38 362 GLU A C 1
ATOM 2830 O O . GLU A 1 362 ? -2.640 15.383 -5.993 1.00 98.38 362 GLU A O 1
ATOM 2835 N N . ILE A 1 363 ? -1.434 13.495 -6.024 1.00 98.25 363 ILE A N 1
ATOM 2836 C CA . ILE A 1 363 ? -1.393 13.347 -4.562 1.00 98.25 363 ILE A CA 1
ATOM 2837 C C . ILE A 1 363 ? -0.731 14.564 -3.900 1.00 98.25 363 ILE A C 1
ATOM 2839 O O . ILE A 1 363 ? -1.265 15.090 -2.929 1.00 98.25 363 ILE A O 1
ATOM 2843 N N . LEU A 1 364 ? 0.380 15.079 -4.440 1.00 98.56 364 LEU A N 1
ATOM 2844 C CA . LEU A 1 364 ? 1.006 16.303 -3.919 1.00 98.56 364 LEU A CA 1
ATOM 2845 C C . LEU A 1 364 ? 0.065 17.516 -3.955 1.00 98.56 364 LEU A C 1
ATOM 2847 O O . LEU A 1 364 ? 0.066 18.311 -3.014 1.00 98.56 364 LEU A O 1
ATOM 2851 N N . MET A 1 365 ? -0.731 17.670 -5.019 1.00 98.44 365 MET A N 1
ATOM 2852 C CA . MET A 1 365 ? -1.725 18.745 -5.110 1.00 98.44 365 MET A CA 1
ATOM 2853 C C . MET A 1 365 ? -2.819 18.572 -4.055 1.00 98.44 365 MET A C 1
ATOM 2855 O O . MET A 1 365 ? -3.114 19.531 -3.345 1.00 98.44 365 MET A O 1
ATOM 2859 N N . GLN A 1 366 ? -3.328 17.350 -3.876 1.00 98.12 366 GLN A N 1
ATOM 2860 C CA . GLN A 1 366 ? -4.325 17.034 -2.851 1.00 98.12 366 GLN A CA 1
ATOM 2861 C C . GLN A 1 366 ? -3.810 17.292 -1.432 1.00 98.12 366 GLN A C 1
ATOM 2863 O O . GLN A 1 366 ? -4.534 17.869 -0.621 1.00 98.12 366 GLN A O 1
ATOM 2868 N N . ILE A 1 367 ? -2.563 16.910 -1.129 1.00 98.19 367 ILE A N 1
ATOM 2869 C CA . ILE A 1 367 ? -1.937 17.226 0.162 1.00 98.19 367 ILE A CA 1
ATOM 2870 C C . ILE A 1 367 ? -1.876 18.745 0.344 1.00 98.19 367 ILE A C 1
ATOM 2872 O O . ILE A 1 367 ? -2.271 19.249 1.389 1.00 98.19 367 ILE A O 1
ATOM 2876 N N . GLY A 1 368 ? -1.453 19.487 -0.684 1.00 97.81 368 GLY A N 1
ATOM 2877 C CA . GLY A 1 368 ? -1.398 20.949 -0.635 1.00 97.81 368 GLY A CA 1
ATOM 2878 C C . GLY A 1 368 ? -2.766 21.617 -0.449 1.00 97.81 368 GLY A C 1
ATOM 2879 O O . GLY A 1 368 ? -2.860 22.620 0.256 1.00 97.81 368 GLY A O 1
ATOM 2880 N N . ASP A 1 369 ? -3.829 21.080 -1.053 1.00 97.38 369 ASP A N 1
ATOM 2881 C CA . ASP A 1 369 ? -5.204 21.553 -0.842 1.00 97.38 369 ASP A CA 1
ATOM 2882 C C . ASP A 1 369 ? -5.652 21.341 0.606 1.00 97.38 369 ASP A C 1
ATOM 2884 O O . ASP A 1 369 ? -6.202 22.253 1.228 1.00 97.38 369 ASP A O 1
ATOM 2888 N N . ARG A 1 370 ? -5.381 20.155 1.164 1.00 95.88 370 ARG A N 1
ATOM 2889 C CA . ARG A 1 370 ? -5.703 19.831 2.559 1.00 95.88 370 ARG A CA 1
ATOM 2890 C C . ARG A 1 370 ? -4.907 20.693 3.527 1.00 95.88 370 ARG A C 1
ATOM 2892 O O . ARG A 1 370 ? -5.496 21.281 4.422 1.00 95.88 370 ARG A O 1
ATOM 2899 N N . GLU A 1 371 ? -3.609 20.847 3.304 1.00 95.88 371 GLU A N 1
ATOM 2900 C CA . GLU A 1 371 ? -2.735 21.698 4.110 1.00 95.88 371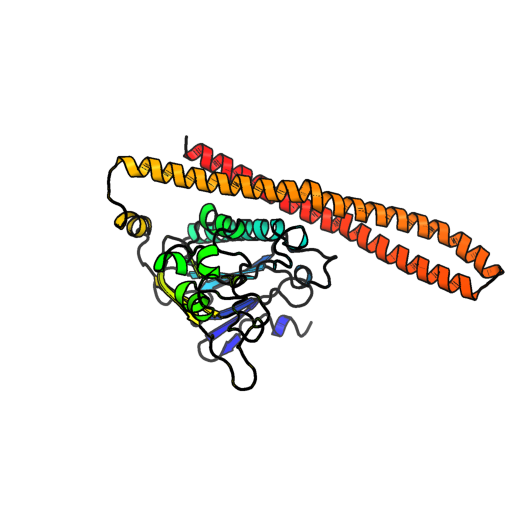 GLU A CA 1
ATOM 2901 C C . GLU A 1 371 ? -3.229 23.154 4.152 1.00 95.88 371 GLU A C 1
ATOM 2903 O O . GLU A 1 371 ? -3.325 23.744 5.228 1.00 95.88 371 GLU A O 1
ATOM 2908 N N . ARG A 1 372 ? -3.591 23.729 2.995 1.00 96.06 372 ARG A N 1
ATOM 2909 C CA . ARG A 1 372 ? -4.167 25.082 2.920 1.00 96.06 372 ARG A CA 1
ATOM 2910 C C . ARG A 1 372 ? -5.473 25.190 3.694 1.00 96.06 372 ARG A C 1
ATOM 2912 O O . ARG A 1 372 ? -5.672 26.175 4.398 1.00 96.06 372 ARG A O 1
ATOM 2919 N N . TYR A 1 373 ? -6.343 24.192 3.559 1.00 94.38 373 TYR A N 1
ATOM 2920 C CA . TYR A 1 373 ? -7.608 24.156 4.281 1.00 94.38 373 TYR A CA 1
ATOM 2921 C C . TYR A 1 373 ? -7.386 24.118 5.798 1.00 94.38 373 TYR A C 1
ATOM 2923 O O . TYR A 1 373 ? -7.909 24.981 6.496 1.00 94.38 373 TYR A O 1
ATOM 2931 N N . GLU A 1 374 ? -6.560 23.202 6.309 1.00 92.12 374 GLU A N 1
ATOM 2932 C CA . GLU A 1 374 ? -6.321 23.087 7.756 1.00 92.12 374 GLU A CA 1
ATOM 2933 C C . GLU A 1 374 ? -5.679 24.366 8.324 1.00 92.12 374 GLU A C 1
ATOM 2935 O O . GLU A 1 374 ? -6.108 24.870 9.358 1.00 92.12 374 GLU A O 1
ATOM 2940 N N . LYS A 1 375 ? -4.734 24.982 7.595 1.00 91.12 375 LYS A N 1
ATOM 2941 C CA . LYS A 1 375 ? -4.166 26.291 7.969 1.00 91.12 375 LYS A CA 1
ATOM 2942 C C . LYS A 1 375 ? -5.203 27.419 7.974 1.00 91.12 375 LYS A C 1
ATOM 2944 O O . LYS A 1 375 ? -5.079 28.341 8.769 1.00 91.12 375 LYS A O 1
ATOM 2949 N N . SER A 1 376 ? -6.201 27.371 7.090 1.00 91.31 376 SER A N 1
ATOM 2950 C CA . SER A 1 376 ? -7.267 28.382 7.037 1.00 91.31 376 SER A CA 1
ATOM 2951 C C . SER A 1 376 ? -8.306 2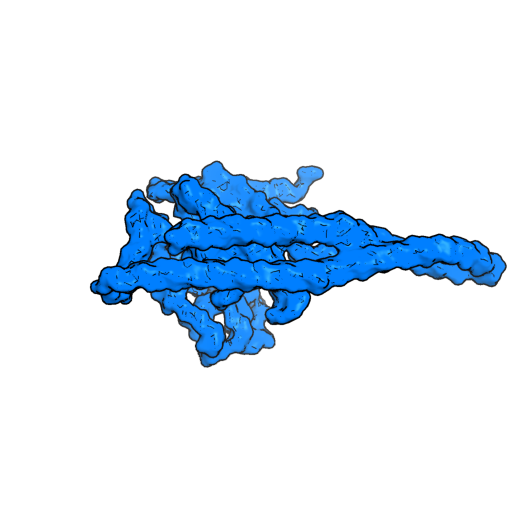8.240 8.146 1.00 91.31 376 SER A C 1
ATOM 2953 O O . SER A 1 376 ? -8.957 29.220 8.471 1.00 91.31 376 SER A O 1
ATOM 2955 N N . VAL A 1 377 ? -8.471 27.035 8.700 1.00 86.19 377 VAL A N 1
ATOM 2956 C CA . VAL A 1 377 ? -9.394 26.762 9.813 1.00 86.19 377 VAL A CA 1
ATOM 2957 C C . VAL A 1 377 ? -8.727 27.031 11.167 1.00 86.19 377 VAL A C 1
ATOM 2959 O O . VAL A 1 377 ? -9.417 27.318 12.140 1.00 86.19 377 VAL A O 1
ATOM 2962 N N . ALA A 1 378 ? -7.397 26.925 11.234 1.00 77.69 378 ALA A N 1
ATOM 2963 C CA . ALA A 1 378 ? -6.618 27.169 12.446 1.00 77.69 378 ALA A CA 1
ATOM 2964 C C . ALA A 1 378 ? -6.331 28.657 12.731 1.00 77.69 378 ALA A C 1
ATOM 2966 O O . ALA A 1 378 ? -6.049 29.000 13.879 1.00 77.69 378 ALA A O 1
ATOM 2967 N N . ASN A 1 379 ? -6.375 29.511 11.702 1.00 63.16 379 ASN A N 1
ATOM 2968 C CA . ASN A 1 379 ? -6.290 30.974 11.813 1.00 63.16 379 ASN A CA 1
ATOM 2969 C C . ASN A 1 379 ? -7.686 31.579 11.960 1.00 63.16 379 ASN A C 1
ATOM 2971 O O . ASN A 1 379 ? -7.799 32.606 12.666 1.00 63.16 379 ASN A O 1
#

Foldseek 3Di:
DPDLVVQADWDDDPLKIKGDDADAAPAAQRDMDIDSFDWPDKDKAFQLQWDAPVVVVQCRRRNGWTWIWTWTDDPDAFIATEIETAADAQPDPDDPSGCLLSLLSVLLVVLVVLVVCVVVPHWYKYWDQSNAFPPRLSNLSCVQSSVWAFLCCLPQNDDDLVVLLVDDLVCVQANVVFFALRLLAPVNVVHRSSVGGHRTTTITHFFWKHWPDKGWDQSDADPPPTGPDNTTDIDTDIDTDNDRPGPVCVVVVPDDDDPVVPLVVLVVSLVSSLVSLVVSLVVLVCCVVPPLVCLLVVLQVLLVVLVVLLVVLVVVLVVCCVVPVVVSVVSVVVNVVSNVSSVVSNCCNPPVSVSNSVSSVVSNVVSVVVNVVSVVVSD

Organism: Brettanomyces naardenensis (NCBI:txid13370)